Protein AF-A0A132GS07-F1 (afdb_monomer_lite)

Secondary structure (DSSP, 8-state):
-TTTHHHHTT--S---------SSSS----EEEE-S-HHHHHHHHHHHHHTT-EEEEEEE-S-EETTSTTTSSS--TTBPEEEEEEBSS-B-SS-S-EEEE--GGGTS--SS-EEEETTEEEE-SEEEEETTEEEEES-BSSGGGPPP--B-TT-EEEEEPB-TTSEE-B-HHHHHHHHHHHHHHHHTS--SEEEEESGGGGGGGTTTHHHHHHHHHHHHHH-TTSEEEES---TTTTTT-SEE-------GGGHHHHHHHHHHHHHHHHHTTPPPEEEEEE-----SSSPPPPHHHHHHHHHHHHHTT-EEEEE--TTTTTT-TTHHHHHHHHHHHHHHHTTT-S-HHHHHHHH-SS-EEEEEEPTTS-EEEEEEEEPPPEE--SS--EEEEEESS-B-------SSS----SS---EEE-TT--EEEE----S---B-SEEEEEE------S-GGG----EE--EEE---EEE----

Radius of gyration: 28.62 Å; chains: 1; bounding box: 63×65×77 Å

pLDDT: mean 77.34, std 20.74, range [22.11, 98.12]

Structure (mmCIF, N/CA/C/O backbone):
data_AF-A0A132GS07-F1
#
_entry.id   AF-A0A132GS07-F1
#
loop_
_atom_site.group_PDB
_atom_site.id
_atom_site.type_symbol
_atom_site.label_atom_id
_atom_site.label_alt_id
_atom_site.label_comp_id
_atom_site.label_asym_id
_atom_site.label_entity_id
_atom_site.label_seq_id
_atom_site.pdbx_PDB_ins_code
_atom_site.Cartn_x
_atom_site.Cartn_y
_atom_site.Cartn_z
_atom_site.occupancy
_atom_site.B_iso_or_equiv
_atom_site.auth_seq_id
_atom_site.auth_comp_id
_atom_site.auth_asym_id
_atom_site.auth_atom_id
_atom_site.pdbx_PDB_model_num
ATOM 1 N N . MET A 1 1 ? -21.215 11.259 -33.949 1.00 30.45 1 MET A N 1
ATOM 2 C CA . MET A 1 1 ? -20.019 11.377 -33.073 1.00 30.45 1 MET A CA 1
ATOM 3 C C . MET A 1 1 ? -20.271 11.079 -31.582 1.00 30.45 1 MET A C 1
ATOM 5 O O . MET A 1 1 ? -19.458 10.373 -31.005 1.00 30.45 1 MET A O 1
ATOM 9 N N . LYS A 1 2 ? -21.365 11.511 -30.923 1.00 25.19 2 LYS A N 1
ATOM 10 C CA . LYS A 1 2 ? -21.543 11.315 -29.454 1.00 25.19 2 LYS A CA 1
ATOM 11 C C . LYS A 1 2 ? -21.793 9.873 -28.935 1.00 25.19 2 LYS A C 1
ATOM 13 O O . LYS A 1 2 ? -21.912 9.703 -27.729 1.00 25.19 2 LYS A O 1
ATOM 18 N N . LYS A 1 3 ? -21.845 8.836 -29.786 1.00 23.61 3 LYS A N 1
ATOM 19 C CA . LYS A 1 3 ? -21.982 7.419 -29.360 1.00 23.61 3 LYS A CA 1
ATOM 20 C C . LYS A 1 3 ? -20.695 6.581 -29.470 1.00 23.61 3 LYS A C 1
ATOM 22 O O . LYS A 1 3 ? -20.693 5.445 -29.018 1.00 23.61 3 LYS A O 1
ATOM 27 N N . THR A 1 4 ? -19.603 7.128 -30.011 1.00 26.69 4 THR A N 1
ATOM 28 C CA . THR A 1 4 ? -18.346 6.377 -30.227 1.00 26.69 4 THR A CA 1
ATOM 29 C C . THR A 1 4 ? -17.333 6.534 -29.081 1.00 26.69 4 THR A C 1
ATOM 31 O O . THR A 1 4 ? -16.498 5.660 -28.877 1.00 26.69 4 THR A O 1
ATOM 34 N N . LEU A 1 5 ? -17.421 7.614 -28.290 1.00 25.97 5 LEU A N 1
ATOM 35 C CA . LEU A 1 5 ? -16.472 7.904 -27.198 1.00 25.97 5 LEU A CA 1
ATOM 36 C C . LEU A 1 5 ? -16.574 6.937 -26.003 1.00 25.97 5 LEU A C 1
ATOM 38 O O . LEU A 1 5 ? -15.577 6.695 -25.328 1.00 25.97 5 LEU A O 1
ATOM 42 N N . ALA A 1 6 ? -17.753 6.362 -25.747 1.00 26.08 6 ALA A N 1
ATOM 43 C CA . ALA A 1 6 ? -17.951 5.426 -24.636 1.00 26.08 6 ALA A CA 1
ATOM 44 C C . ALA A 1 6 ? -17.159 4.115 -24.811 1.00 26.08 6 ALA A C 1
ATOM 46 O O . ALA A 1 6 ? -16.785 3.482 -23.827 1.00 26.08 6 ALA A O 1
ATOM 47 N N . THR A 1 7 ? -16.876 3.719 -26.055 1.00 26.33 7 THR A N 1
ATOM 48 C CA . THR A 1 7 ? -16.225 2.443 -26.387 1.00 26.33 7 THR A CA 1
ATOM 49 C C . THR A 1 7 ? -14.708 2.472 -26.171 1.00 26.33 7 THR A C 1
ATOM 51 O O . THR A 1 7 ? -14.115 1.429 -25.909 1.00 26.33 7 THR A O 1
ATOM 54 N N . LEU A 1 8 ? -14.075 3.649 -26.258 1.00 26.58 8 LEU A N 1
ATOM 55 C CA . LEU A 1 8 ? -12.613 3.799 -26.194 1.00 26.58 8 LEU A CA 1
ATOM 56 C C . LEU A 1 8 ? -12.072 4.015 -24.767 1.00 26.58 8 LEU A C 1
ATOM 58 O O . LEU A 1 8 ? -10.929 3.679 -24.478 1.00 26.58 8 LEU A O 1
ATOM 62 N N . CYS A 1 9 ? -12.887 4.558 -23.858 1.00 26.25 9 CYS A N 1
ATOM 63 C CA . CYS A 1 9 ? -12.433 5.150 -22.586 1.00 26.25 9 CYS A CA 1
ATOM 64 C C . CYS A 1 9 ? -12.009 4.142 -21.483 1.00 26.25 9 CYS A C 1
ATOM 66 O O . CYS A 1 9 ? -11.710 4.546 -20.356 1.00 26.25 9 CYS A O 1
ATOM 68 N N . LEU A 1 10 ? -12.018 2.839 -21.795 1.00 30.80 10 LEU A N 1
ATOM 69 C CA . LEU A 1 10 ? -11.789 1.707 -20.878 1.00 30.80 10 LEU A CA 1
ATOM 70 C C . LEU A 1 10 ? -10.995 0.548 -21.529 1.00 30.80 10 LEU A C 1
ATOM 72 O O . LEU A 1 10 ? -11.008 -0.574 -21.031 1.00 30.80 10 LEU A O 1
ATOM 76 N N . LEU A 1 11 ? -10.306 0.805 -22.649 1.00 25.45 11 LEU A N 1
ATOM 77 C CA . LEU A 1 11 ? -9.580 -0.207 -23.439 1.00 25.45 11 LEU A CA 1
ATOM 78 C C . LEU A 1 11 ? -8.067 -0.292 -23.128 1.00 25.45 11 LEU A C 1
ATOM 80 O O . LEU A 1 11 ? -7.336 -0.980 -23.830 1.00 25.45 11 LEU A O 1
ATOM 84 N N . LEU A 1 12 ? -7.595 0.404 -22.086 1.00 27.88 12 LEU A N 1
ATOM 85 C CA . LEU A 1 12 ? -6.169 0.657 -21.804 1.00 27.88 12 LEU A CA 1
ATOM 86 C C . LEU A 1 12 ? -5.601 -0.087 -20.578 1.00 27.88 12 LEU A C 1
ATOM 88 O O . LEU A 1 12 ? -4.631 0.356 -19.973 1.00 27.88 12 LEU A O 1
ATOM 92 N N . CYS A 1 13 ? -6.183 -1.225 -20.192 1.00 29.70 13 CYS A N 1
ATOM 93 C CA . CYS A 1 13 ? -5.675 -2.042 -19.081 1.00 29.70 13 CYS A CA 1
ATOM 94 C C . CYS A 1 13 ? -5.710 -3.543 -19.402 1.00 29.70 13 CYS A C 1
ATOM 96 O O . CYS A 1 13 ? -6.434 -4.285 -18.744 1.00 29.70 13 CYS A O 1
ATOM 98 N N . ALA A 1 14 ? -4.951 -3.991 -20.411 1.00 27.30 14 ALA A N 1
ATOM 99 C CA . ALA A 1 14 ? -4.592 -5.404 -20.559 1.00 27.30 14 ALA A CA 1
ATOM 100 C C . ALA A 1 14 ? -3.476 -5.673 -21.570 1.00 27.30 14 ALA A C 1
ATOM 102 O O . ALA A 1 14 ? -3.394 -5.014 -22.607 1.00 27.30 14 ALA A O 1
ATOM 103 N N . VAL A 1 15 ? -2.707 -6.734 -21.309 1.00 25.31 15 VAL A N 1
ATOM 104 C CA . VAL A 1 15 ? -1.856 -7.423 -22.283 1.00 25.31 15 VAL A CA 1
ATOM 105 C C . VAL A 1 15 ? -1.940 -8.931 -22.028 1.00 25.31 15 VAL A C 1
ATOM 107 O O . VAL A 1 15 ? -1.856 -9.372 -20.888 1.00 25.31 15 VAL A O 1
ATOM 110 N N . PHE A 1 16 ? -2.115 -9.705 -23.099 1.00 26.50 16 PHE A N 1
ATOM 111 C CA . PHE A 1 16 ? -2.229 -11.166 -23.078 1.00 26.50 16 PHE A CA 1
ATOM 112 C C . PHE A 1 16 ? -0.868 -11.874 -23.165 1.00 26.50 16 PHE A C 1
ATOM 114 O O . PHE A 1 16 ? 0.023 -11.401 -23.873 1.00 26.50 16 PHE A O 1
ATOM 121 N N . CYS A 1 17 ? -0.815 -13.105 -22.645 1.00 22.72 17 CYS A N 1
ATOM 122 C CA . CYS A 1 17 ? -0.236 -14.262 -23.345 1.00 22.72 17 CYS A CA 1
ATOM 123 C C . CYS A 1 17 ? -1.022 -15.549 -23.007 1.00 22.72 17 CYS A C 1
ATOM 125 O O . CYS A 1 17 ? -1.838 -15.561 -22.086 1.00 22.72 17 CYS A O 1
ATOM 127 N N . LEU A 1 18 ? -0.813 -16.607 -23.797 1.00 22.22 18 LEU A N 1
ATOM 128 C CA . LEU A 1 18 ? -1.484 -17.913 -23.727 1.00 22.22 18 LEU A CA 1
ATOM 129 C C . LEU A 1 18 ? -0.434 -19.028 -23.618 1.00 22.22 18 LEU A C 1
ATOM 131 O O . LEU A 1 18 ? 0.507 -18.977 -24.400 1.00 22.22 18 LEU A O 1
ATOM 135 N N . ALA A 1 19 ? -0.697 -20.046 -22.779 1.00 23.00 19 ALA A N 1
ATOM 136 C CA . ALA A 1 19 ? -0.054 -21.382 -22.749 1.00 23.00 19 ALA A CA 1
ATOM 137 C C . ALA A 1 19 ? 1.492 -21.418 -22.537 1.00 23.00 19 ALA A C 1
ATOM 139 O O . ALA A 1 19 ? 2.172 -20.433 -22.776 1.00 23.00 19 ALA A O 1
ATOM 140 N N . GLN A 1 20 ? 2.125 -22.493 -22.046 1.00 24.00 20 GLN A N 1
ATOM 141 C CA . GLN A 1 20 ? 1.660 -23.771 -21.465 1.00 24.00 20 GLN A CA 1
ATOM 142 C C . GLN A 1 20 ? 2.644 -24.194 -20.334 1.00 24.00 20 GLN A C 1
ATOM 144 O O . GLN A 1 20 ? 3.695 -23.577 -20.192 1.00 24.00 20 GLN A O 1
ATOM 149 N N . GLU A 1 21 ? 2.321 -25.184 -19.486 1.00 22.11 21 GLU A N 1
ATOM 150 C CA . GLU A 1 21 ? 3.203 -25.593 -18.360 1.00 22.11 21 GLU A CA 1
ATOM 151 C C . GLU A 1 21 ? 4.453 -26.384 -18.829 1.00 22.11 21 GLU A C 1
ATOM 153 O O . GLU A 1 21 ? 4.396 -27.036 -19.875 1.00 22.11 21 GLU A O 1
ATOM 158 N N . PRO A 1 22 ? 5.566 -26.366 -18.058 1.00 27.73 22 PRO A N 1
ATOM 159 C CA . PRO A 1 22 ? 5.690 -27.317 -16.940 1.00 27.73 22 PRO A CA 1
ATOM 160 C C . PRO A 1 22 ? 6.218 -26.742 -15.600 1.00 27.73 22 PRO A C 1
ATOM 162 O O . PRO A 1 22 ? 7.300 -26.172 -15.525 1.00 27.73 22 PRO A O 1
ATOM 165 N N . LEU A 1 23 ? 5.482 -27.027 -14.515 1.00 30.73 23 LEU A N 1
ATOM 166 C CA . LEU A 1 23 ? 5.971 -27.274 -13.138 1.00 30.73 23 LEU A CA 1
ATOM 167 C C . LEU A 1 23 ? 6.973 -26.288 -12.470 1.00 30.73 23 LEU A C 1
ATOM 169 O O . LEU A 1 23 ? 8.017 -26.702 -11.972 1.00 30.73 23 LEU A O 1
ATOM 173 N N . VAL A 1 24 ? 6.576 -25.024 -12.284 1.00 29.36 24 VAL A N 1
ATOM 174 C CA . VAL A 1 24 ? 7.028 -24.173 -11.145 1.00 29.36 24 VAL A CA 1
ATOM 175 C C . VAL A 1 24 ? 5.811 -23.379 -10.577 1.00 29.36 24 VAL A C 1
ATOM 177 O O . VAL A 1 24 ? 4.697 -23.701 -11.008 1.00 29.36 24 VAL A O 1
ATOM 180 N N . PRO A 1 25 ? 5.877 -22.482 -9.553 1.00 35.91 25 PRO A N 1
ATOM 181 C CA . PRO A 1 25 ? 4.744 -22.278 -8.636 1.00 35.91 25 PRO A CA 1
ATOM 182 C C . PRO A 1 25 ? 3.477 -21.744 -9.315 1.00 35.91 25 PRO A C 1
ATOM 184 O O . PRO A 1 25 ? 3.516 -20.869 -10.182 1.00 35.91 25 PRO A O 1
ATOM 187 N N . ARG A 1 26 ? 2.317 -22.264 -8.900 1.00 34.62 26 ARG A N 1
ATOM 188 C CA . ARG A 1 26 ? 1.051 -22.023 -9.600 1.00 34.62 26 ARG A CA 1
ATOM 189 C C . ARG A 1 26 ? 0.609 -20.554 -9.532 1.00 34.62 26 ARG A C 1
ATOM 191 O O . ARG A 1 26 ? 0.148 -20.077 -8.500 1.00 34.62 26 ARG A O 1
ATOM 198 N N . SER A 1 27 ? 0.583 -19.929 -10.713 1.00 42.97 27 SER A N 1
ATOM 199 C CA . SER A 1 27 ? -0.076 -18.659 -11.081 1.00 42.97 27 SER A CA 1
ATOM 200 C C . SER A 1 27 ? 0.735 -17.348 -11.043 1.00 42.97 27 SER A C 1
ATOM 202 O O . SER A 1 27 ? 0.339 -16.364 -10.417 1.00 42.97 27 SER A O 1
ATOM 204 N N . ASN A 1 28 ? 1.715 -17.244 -11.952 1.00 49.59 28 ASN A N 1
ATOM 205 C CA . ASN A 1 28 ? 2.089 -15.975 -12.611 1.00 49.59 28 ASN A CA 1
ATOM 206 C C . ASN A 1 28 ? 0.947 -15.438 -13.513 1.00 49.59 28 ASN A C 1
ATOM 208 O O . ASN A 1 28 ? 1.115 -15.179 -14.702 1.00 49.59 28 ASN A O 1
ATOM 212 N N . LYS A 1 29 ? -0.260 -15.315 -12.951 1.00 56.59 29 LYS A N 1
ATOM 213 C CA . LYS A 1 29 ? -1.429 -14.718 -13.599 1.00 56.59 29 LYS A CA 1
ATOM 214 C C . LYS A 1 29 ? -1.464 -13.219 -13.322 1.00 56.59 29 LYS A C 1
ATOM 216 O O . LYS A 1 29 ? -1.300 -12.789 -12.181 1.00 56.59 29 LYS A O 1
ATOM 221 N N . SER A 1 30 ? -1.758 -12.437 -14.352 1.00 63.12 30 SER A N 1
ATOM 222 C CA . SER A 1 30 ? -2.022 -11.005 -14.226 1.00 63.12 30 SER A CA 1
ATOM 223 C C . SER A 1 30 ? -3.445 -10.762 -13.704 1.00 63.12 30 SER A C 1
ATOM 225 O O . SER A 1 30 ? -4.414 -11.307 -14.238 1.00 63.12 30 SER A O 1
ATOM 227 N N . TYR A 1 31 ? -3.569 -9.917 -12.678 1.00 64.25 31 TYR A N 1
ATOM 228 C CA . TYR A 1 31 ? -4.843 -9.544 -12.056 1.00 64.25 31 TYR A CA 1
ATOM 229 C C . TYR A 1 31 ? -5.065 -8.034 -12.161 1.00 64.25 31 TYR A C 1
ATOM 231 O O . TYR A 1 31 ? -4.138 -7.265 -11.915 1.00 64.25 31 TYR A O 1
ATOM 239 N N . LEU A 1 32 ? -6.296 -7.600 -12.446 1.00 63.5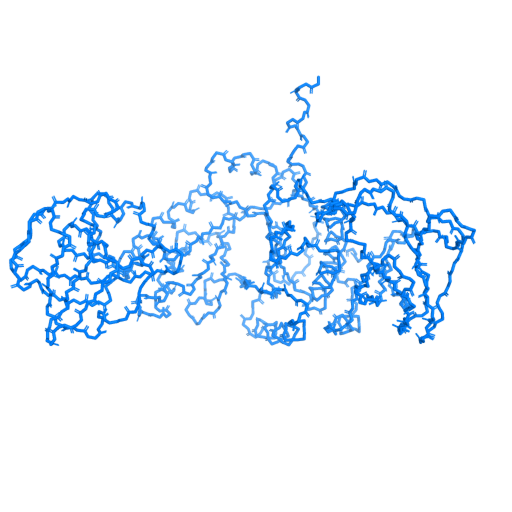0 32 LEU A N 1
ATOM 240 C CA . LEU A 1 32 ? -6.724 -6.225 -12.146 1.00 63.50 32 LEU A CA 1
ATOM 241 C C . LEU A 1 32 ? -7.475 -6.211 -10.815 1.00 63.50 32 LEU A C 1
ATOM 243 O O . LEU A 1 32 ? -8.280 -7.104 -10.544 1.00 63.50 32 LEU A O 1
ATOM 247 N N . ILE A 1 33 ? -7.239 -5.186 -10.005 1.00 64.31 33 ILE A N 1
ATOM 248 C CA . ILE A 1 33 ? -7.918 -4.994 -8.722 1.00 64.31 33 ILE A CA 1
ATOM 249 C C . ILE A 1 33 ? -9.222 -4.226 -8.963 1.00 64.31 33 ILE A C 1
ATOM 251 O O . ILE A 1 33 ? -9.241 -3.230 -9.685 1.00 64.31 33 ILE A O 1
ATOM 255 N N . ALA A 1 34 ? -10.321 -4.694 -8.370 1.00 58.84 34 ALA A N 1
ATOM 256 C CA . ALA A 1 34 ? -11.592 -3.980 -8.350 1.00 58.84 34 ALA A CA 1
ATOM 257 C C . ALA A 1 34 ? -11.882 -3.432 -6.946 1.00 58.84 34 ALA A C 1
ATOM 259 O O . ALA A 1 34 ? -12.028 -4.204 -5.995 1.00 58.84 34 ALA A O 1
ATOM 260 N N . ASP A 1 35 ? -12.037 -2.111 -6.838 1.00 51.03 35 ASP A N 1
ATOM 261 C CA . ASP A 1 35 ? -12.617 -1.478 -5.653 1.00 51.03 35 ASP A CA 1
ATOM 262 C C . ASP A 1 35 ? -14.121 -1.769 -5.558 1.00 51.03 35 ASP A C 1
ATOM 264 O O . ASP A 1 35 ? -14.817 -1.984 -6.553 1.00 51.03 35 ASP A O 1
ATOM 268 N N . GLY A 1 36 ? -14.636 -1.796 -4.328 1.00 45.12 36 GLY A N 1
ATOM 269 C CA . GLY A 1 36 ? -15.864 -2.509 -3.962 1.00 45.12 36 GLY A CA 1
ATOM 270 C C . GLY A 1 36 ? -17.216 -2.001 -4.491 1.00 45.12 36 GLY A C 1
ATOM 271 O O . GLY A 1 36 ? -18.229 -2.424 -3.934 1.00 45.12 36 GLY A O 1
ATOM 272 N N . ASN A 1 37 ? -17.288 -1.131 -5.507 1.00 51.41 37 ASN A N 1
ATOM 273 C CA . ASN A 1 37 ? -18.558 -0.653 -6.078 1.00 51.41 37 ASN A CA 1
ATOM 274 C C . ASN A 1 37 ? -19.256 -1.759 -6.903 1.00 51.41 37 ASN A C 1
ATOM 276 O O . ASN A 1 37 ? -18.798 -2.066 -8.008 1.00 51.41 37 ASN A O 1
ATOM 280 N N . PRO A 1 38 ? -20.408 -2.316 -6.467 1.00 44.94 38 PRO A N 1
ATOM 281 C CA . PRO A 1 38 ? -21.024 -3.467 -7.131 1.00 44.94 38 PRO A CA 1
ATOM 282 C C . PRO A 1 38 ? -21.387 -3.236 -8.604 1.00 44.94 38 PRO A C 1
ATOM 284 O O . PRO A 1 38 ? -21.368 -4.188 -9.386 1.00 44.94 38 PRO A O 1
ATOM 287 N N . LYS A 1 39 ? -21.701 -1.993 -8.999 1.00 46.12 39 LYS A N 1
ATOM 288 C CA . LYS A 1 39 ? -22.155 -1.664 -10.363 1.00 46.12 39 LYS A CA 1
ATOM 289 C C . LYS A 1 39 ? -21.050 -1.801 -11.413 1.00 46.12 39 LYS A C 1
ATOM 291 O O . LYS A 1 39 ? -21.336 -2.239 -12.525 1.00 46.12 39 LYS A O 1
ATOM 296 N N . ASP A 1 40 ? -19.802 -1.517 -11.050 1.00 56.50 40 ASP A N 1
ATOM 297 C CA . ASP A 1 40 ? -18.670 -1.598 -11.981 1.00 56.50 40 ASP A CA 1
ATOM 298 C C . ASP A 1 40 ? -18.199 -3.053 -12.176 1.00 56.50 40 ASP A C 1
ATOM 300 O O . ASP A 1 40 ? -17.741 -3.432 -13.258 1.00 56.50 40 ASP A O 1
ATOM 304 N N . THR A 1 41 ? -18.392 -3.909 -11.161 1.00 61.31 41 THR A N 1
ATOM 305 C CA . THR A 1 41 ? -17.897 -5.302 -11.134 1.00 61.31 41 THR A CA 1
ATOM 306 C C . THR A 1 41 ? -18.331 -6.155 -12.330 1.00 61.31 41 THR A C 1
ATOM 308 O O . THR A 1 41 ? -17.550 -6.971 -12.826 1.00 61.31 41 THR A O 1
ATOM 311 N N . ALA A 1 42 ? -19.566 -5.981 -12.813 1.00 66.06 42 ALA A N 1
ATOM 312 C CA . ALA A 1 42 ? -20.125 -6.783 -13.898 1.00 66.06 42 ALA A CA 1
ATOM 313 C C . ALA A 1 42 ? -19.511 -6.415 -15.257 1.00 66.06 42 ALA A C 1
ATOM 315 O O . ALA A 1 42 ? -19.107 -7.303 -16.010 1.00 66.06 42 ALA A O 1
ATOM 316 N N . TYR A 1 43 ? -19.384 -5.114 -15.541 1.00 69.12 43 TYR A N 1
ATOM 317 C CA . TYR A 1 43 ? -18.730 -4.612 -16.750 1.00 69.12 43 TYR A CA 1
ATOM 318 C C . TYR A 1 43 ? -17.242 -4.985 -16.763 1.00 69.12 43 TYR A C 1
ATOM 320 O O . TYR A 1 43 ? -16.752 -5.553 -17.743 1.00 69.12 43 TYR A O 1
ATOM 328 N N . LEU A 1 44 ? -16.543 -4.736 -15.648 1.00 68.12 44 LEU A N 1
ATOM 329 C CA . LEU A 1 44 ? -15.120 -5.045 -15.511 1.00 68.12 44 LEU A CA 1
ATOM 330 C C . LEU A 1 44 ? -14.845 -6.542 -15.702 1.00 68.12 44 LEU A C 1
ATOM 332 O O . LEU A 1 44 ? -13.906 -6.882 -16.414 1.00 68.12 44 LEU A O 1
ATOM 336 N N . ARG A 1 45 ? -15.686 -7.448 -15.174 1.00 69.50 45 ARG A N 1
ATOM 337 C CA . ARG A 1 45 ? -15.523 -8.903 -15.384 1.00 69.50 45 ARG A CA 1
ATOM 338 C C . ARG A 1 45 ? -15.660 -9.317 -16.849 1.00 69.50 45 ARG A C 1
ATOM 340 O O . ARG A 1 45 ? -14.962 -10.231 -17.281 1.00 69.50 45 ARG A O 1
ATOM 347 N N . VAL A 1 46 ? -16.557 -8.694 -17.617 1.00 73.44 46 VAL A N 1
ATOM 348 C CA . VAL A 1 46 ? -16.662 -8.981 -19.059 1.00 73.44 46 VAL A CA 1
ATOM 349 C C . VAL A 1 46 ? -15.405 -8.492 -19.777 1.00 73.44 46 VAL A C 1
ATOM 351 O O . VAL A 1 46 ? -14.858 -9.225 -20.599 1.00 73.44 46 VAL A O 1
ATOM 354 N N . LYS A 1 47 ? -14.905 -7.298 -19.435 1.00 73.44 47 LYS A N 1
ATOM 355 C CA . LYS A 1 47 ? -13.702 -6.731 -20.058 1.00 73.44 47 LYS A CA 1
ATOM 356 C C . LYS A 1 47 ? -12.406 -7.444 -19.694 1.00 73.44 47 LYS A C 1
ATOM 358 O O . LYS A 1 47 ? -11.629 -7.712 -20.602 1.00 73.44 47 LYS A O 1
ATOM 363 N N . SER A 1 48 ? -12.205 -7.835 -18.438 1.00 71.31 48 SER A N 1
ATOM 364 C CA . SER A 1 48 ? -11.016 -8.594 -18.034 1.00 71.31 48 SER A CA 1
ATOM 365 C C . SER A 1 48 ? -10.957 -9.940 -18.763 1.00 71.31 48 SER A C 1
ATOM 367 O O . SER A 1 48 ? -9.948 -10.262 -19.380 1.00 71.31 48 SER A O 1
ATOM 369 N N . ARG A 1 49 ? -12.080 -10.675 -18.813 1.00 75.44 49 ARG A N 1
ATOM 370 C CA . ARG A 1 49 ? -12.187 -11.966 -19.511 1.00 75.44 49 ARG A CA 1
ATOM 371 C C . ARG A 1 49 ? -11.981 -11.841 -21.017 1.00 75.44 49 ARG A C 1
ATOM 373 O O . ARG A 1 49 ? -11.294 -12.675 -21.594 1.00 75.44 49 ARG A O 1
ATOM 380 N N . GLN A 1 50 ? -12.528 -10.794 -21.643 1.00 76.44 50 GLN A N 1
ATOM 381 C CA . GLN A 1 50 ? -12.253 -10.470 -23.050 1.00 76.44 50 GLN A CA 1
ATOM 382 C C . GLN A 1 50 ? -10.772 -10.164 -23.316 1.00 76.44 50 GLN A C 1
ATOM 384 O O . GLN A 1 50 ? -10.357 -10.232 -24.467 1.00 76.44 50 GLN A O 1
ATOM 389 N N . ALA A 1 51 ? -9.997 -9.833 -22.281 1.00 68.00 51 ALA A N 1
ATOM 390 C CA . ALA A 1 51 ? -8.604 -9.421 -22.373 1.00 68.00 51 ALA A CA 1
ATOM 391 C C . ALA A 1 51 ? -7.606 -10.404 -21.718 1.00 68.00 51 ALA A C 1
ATOM 393 O O . ALA A 1 51 ? -6.448 -10.053 -21.507 1.00 68.00 51 ALA A O 1
ATOM 394 N N . GLY A 1 52 ? -8.051 -11.621 -21.374 1.00 72.44 52 GLY A N 1
ATOM 395 C CA . GLY A 1 52 ? -7.211 -12.663 -20.767 1.00 72.44 52 GLY A CA 1
ATOM 396 C C . GLY A 1 52 ? -6.864 -12.463 -19.284 1.00 72.44 52 GLY A C 1
ATOM 397 O O . GLY A 1 52 ? -6.020 -13.188 -18.767 1.00 72.44 52 GLY A O 1
ATOM 398 N N . LEU A 1 53 ? -7.499 -11.509 -18.596 1.00 73.31 53 LEU A N 1
ATOM 399 C CA . LEU A 1 53 ? -7.179 -11.129 -17.217 1.00 73.31 53 LEU A CA 1
ATOM 400 C C . LEU A 1 53 ? -8.199 -11.641 -16.194 1.00 73.31 53 LEU A C 1
ATOM 402 O O . LEU A 1 53 ? -9.418 -11.485 -16.357 1.00 73.31 53 LEU A O 1
ATOM 406 N N . ASP A 1 54 ? -7.684 -12.160 -15.082 1.00 80.06 54 ASP A N 1
ATOM 407 C CA . ASP A 1 54 ? -8.471 -12.408 -13.877 1.00 80.06 54 ASP A CA 1
ATOM 408 C C . ASP A 1 54 ? -8.651 -11.110 -13.062 1.00 80.06 54 ASP A C 1
ATOM 410 O O . ASP A 1 54 ? -7.953 -10.111 -13.258 1.00 80.06 54 ASP A O 1
ATOM 414 N N . LEU A 1 55 ? -9.632 -11.100 -12.154 1.00 79.56 55 LEU A N 1
ATOM 415 C CA . LEU A 1 55 ? -9.923 -9.952 -11.289 1.00 79.56 55 LEU A CA 1
ATOM 416 C C . LEU A 1 55 ? -9.721 -10.305 -9.816 1.00 79.56 55 LEU A C 1
ATOM 418 O O . LEU A 1 55 ? -10.305 -11.274 -9.326 1.00 79.56 55 LEU A O 1
ATOM 422 N N . GLY A 1 56 ? -8.942 -9.486 -9.118 1.00 82.38 56 GLY A N 1
ATOM 423 C CA . GLY A 1 56 ? -8.819 -9.509 -7.665 1.00 82.38 56 GLY A CA 1
ATOM 424 C C . GLY A 1 56 ? -9.787 -8.536 -6.990 1.00 82.38 56 GLY A C 1
ATOM 425 O O . GLY A 1 56 ? -10.215 -7.546 -7.587 1.00 82.38 56 GLY A O 1
ATOM 426 N N . LEU A 1 57 ? -10.105 -8.804 -5.726 1.00 83.38 57 LEU A N 1
ATOM 427 C CA . LEU A 1 57 ? -10.821 -7.884 -4.843 1.00 83.38 57 LEU A CA 1
ATOM 428 C C . LEU A 1 57 ? -9.870 -7.368 -3.762 1.00 83.38 57 LEU A C 1
ATOM 430 O O . LEU A 1 57 ? -9.282 -8.167 -3.033 1.00 83.38 57 LEU A O 1
ATOM 434 N N . SER A 1 58 ? -9.757 -6.045 -3.646 1.00 83.62 58 SER A N 1
ATOM 435 C CA . SER A 1 58 ? -9.117 -5.408 -2.493 1.00 83.62 58 SER A CA 1
ATOM 436 C C . SER A 1 58 ? -10.062 -5.443 -1.291 1.00 83.62 58 SER A C 1
ATOM 438 O O . SER A 1 58 ? -11.249 -5.114 -1.403 1.00 83.62 58 SER A O 1
ATOM 440 N N . VAL A 1 59 ? -9.530 -5.840 -0.140 1.00 80.19 59 VAL A N 1
ATOM 441 C CA . VAL A 1 59 ? -10.185 -5.787 1.164 1.00 80.19 59 VAL A CA 1
ATOM 442 C C . VAL A 1 59 ? -9.291 -4.948 2.076 1.00 80.19 59 VAL A C 1
ATOM 444 O O . VAL A 1 59 ? -8.153 -5.318 2.366 1.00 80.19 59 VAL A O 1
ATOM 447 N N . LEU A 1 60 ? -9.804 -3.790 2.496 1.00 71.31 60 LEU A N 1
ATOM 448 C CA . LEU A 1 60 ? -9.148 -2.949 3.494 1.00 71.31 60 LEU A CA 1
ATOM 449 C C . LEU A 1 60 ? -9.328 -3.583 4.881 1.00 71.31 60 LEU A C 1
ATOM 451 O O . LEU A 1 60 ? -10.416 -4.071 5.188 1.00 71.31 60 LEU A O 1
ATOM 455 N N . ALA A 1 61 ? -8.274 -3.560 5.691 1.00 67.19 61 ALA A N 1
ATOM 456 C CA . ALA A 1 61 ? -8.220 -4.218 6.990 1.00 67.19 61 ALA A CA 1
ATOM 457 C C . ALA A 1 61 ? -8.983 -3.491 8.131 1.00 67.19 61 ALA A C 1
ATOM 459 O O . ALA A 1 61 ? -9.958 -2.772 7.903 1.00 67.19 61 ALA A O 1
ATOM 460 N N . ASN A 1 62 ? -8.578 -3.743 9.380 1.00 83.75 62 ASN A N 1
ATOM 461 C CA . ASN A 1 62 ? -9.404 -3.815 10.593 1.00 83.75 62 ASN A CA 1
ATOM 462 C C . ASN A 1 62 ? -9.913 -2.466 11.153 1.00 83.75 62 ASN A C 1
ATOM 464 O O . ASN A 1 62 ? -9.601 -2.068 12.276 1.00 83.75 62 ASN A O 1
ATOM 468 N N . ARG A 1 63 ? -10.676 -1.716 10.355 1.00 87.19 63 ARG A N 1
ATOM 469 C CA . ARG A 1 63 ? -10.979 -0.298 10.597 1.00 87.19 63 ARG A CA 1
ATOM 470 C C . ARG A 1 63 ? -12.481 -0.031 10.626 1.00 87.19 63 ARG A C 1
ATOM 472 O O . ARG A 1 63 ? -13.200 -0.301 9.664 1.00 87.19 63 ARG A O 1
ATOM 479 N N . VAL A 1 64 ? -12.961 0.585 11.704 1.00 92.44 64 VAL A N 1
ATOM 480 C CA . VAL A 1 64 ? -14.356 1.014 11.845 1.00 92.44 64 VAL A CA 1
ATOM 481 C C . VAL A 1 64 ? -14.473 2.490 11.461 1.00 92.44 64 VAL A C 1
ATOM 483 O O . VAL A 1 64 ? -14.092 3.383 12.219 1.00 92.44 64 VAL A O 1
ATOM 486 N N . SER A 1 65 ? -15.007 2.768 10.269 1.00 91.75 65 SER A N 1
ATOM 487 C CA . SER A 1 65 ? -15.322 4.146 9.861 1.00 91.75 65 SER A CA 1
ATOM 488 C C . SER A 1 65 ? -16.287 4.801 10.851 1.00 91.75 65 SER A C 1
ATOM 490 O O . SER A 1 65 ? -17.245 4.167 11.294 1.00 91.75 65 SER A O 1
ATOM 492 N N . THR A 1 66 ? -16.097 6.089 11.137 1.00 92.94 66 THR A N 1
ATOM 493 C CA . THR A 1 66 ? -17.010 6.885 11.974 1.00 92.94 66 THR A CA 1
ATOM 494 C C . THR A 1 66 ? -18.427 6.981 11.397 1.00 92.94 66 THR A C 1
ATOM 496 O O . THR A 1 66 ? -19.370 7.214 12.140 1.00 92.94 66 THR A O 1
ATOM 499 N N . THR A 1 67 ? -18.615 6.721 10.098 1.00 92.75 67 THR A N 1
ATOM 500 C CA . THR A 1 67 ? -19.935 6.623 9.442 1.00 92.75 67 THR A CA 1
ATOM 501 C C . THR A 1 67 ? -20.524 5.203 9.424 1.00 92.75 67 THR A C 1
ATOM 503 O O . THR A 1 67 ? -21.505 4.945 8.728 1.00 92.75 67 THR A O 1
ATOM 506 N N . SER A 1 68 ? -19.924 4.250 10.144 1.00 91.62 68 SER A N 1
ATOM 507 C CA . SER A 1 68 ? -20.338 2.843 10.139 1.00 91.62 68 SER A CA 1
ATOM 508 C C . SER A 1 68 ? -21.536 2.559 11.051 1.00 91.62 68 SER A C 1
ATOM 510 O O . SER A 1 68 ? -21.687 3.148 12.121 1.00 91.62 68 SER A O 1
ATOM 512 N N . LYS A 1 69 ? -22.318 1.531 10.692 1.00 93.81 69 LYS A N 1
ATOM 513 C CA . LYS A 1 69 ? -23.399 0.948 11.516 1.00 93.81 69 LYS A CA 1
ATOM 514 C C . LYS A 1 69 ? -22.949 0.448 12.902 1.00 93.81 69 LYS A C 1
ATOM 516 O O . LYS A 1 69 ? -23.788 0.135 13.734 1.00 93.81 69 LYS A O 1
ATOM 521 N N . TYR A 1 70 ? -21.638 0.295 13.114 1.00 95.44 70 TYR A N 1
ATOM 522 C CA . TYR A 1 70 ? -21.030 -0.094 14.393 1.00 95.44 70 TYR A CA 1
ATOM 523 C C . TYR A 1 70 ? -20.696 1.117 15.290 1.00 95.44 70 TYR A C 1
ATOM 525 O O . TYR A 1 70 ? -20.190 0.937 16.395 1.00 95.44 70 TYR A O 1
ATOM 533 N N . VAL A 1 71 ? -20.951 2.339 14.809 1.00 96.56 71 VAL A N 1
ATOM 534 C CA . VAL A 1 71 ? -20.679 3.616 15.494 1.00 96.56 71 VAL A CA 1
ATOM 535 C C . VAL A 1 71 ? -21.981 4.369 15.770 1.00 96.56 71 VAL A C 1
ATOM 537 O O . VAL A 1 71 ? -22.157 4.884 16.869 1.00 96.56 71 VAL A O 1
ATOM 540 N N . ALA A 1 72 ? -22.907 4.405 14.807 1.00 94.44 72 ALA A N 1
ATOM 541 C CA . ALA A 1 72 ? -24.185 5.106 14.921 1.00 94.44 72 ALA A CA 1
ATOM 542 C C . ALA A 1 72 ? -25.345 4.290 14.305 1.00 94.44 72 ALA A C 1
ATOM 544 O O . ALA A 1 72 ? -25.120 3.527 13.360 1.00 94.44 72 ALA A O 1
ATOM 545 N N . PRO A 1 73 ? -26.596 4.440 14.798 1.00 94.69 73 PRO A N 1
ATOM 546 C CA . PRO A 1 73 ? -27.037 5.365 15.855 1.00 94.69 73 PRO A CA 1
ATOM 547 C C . PRO A 1 73 ? -26.755 4.883 17.290 1.00 94.69 73 PRO A C 1
ATOM 549 O O . PRO A 1 73 ? -26.858 5.679 18.219 1.00 94.69 73 PRO A O 1
ATOM 552 N N . LYS A 1 74 ? -26.391 3.606 17.468 1.00 96.56 74 LYS A N 1
ATOM 553 C CA . LYS A 1 74 ? -25.900 3.023 18.725 1.00 96.56 74 LYS A CA 1
ATOM 554 C C . LYS A 1 74 ? -24.465 2.524 18.489 1.00 96.56 74 LYS A C 1
ATOM 556 O O . LYS A 1 74 ? -24.274 1.755 17.542 1.00 96.56 74 LYS A O 1
ATOM 561 N N . PRO A 1 75 ? -23.472 2.937 19.291 1.00 97.19 75 PRO A N 1
ATOM 562 C CA . PRO A 1 75 ? -22.106 2.450 19.169 1.00 97.19 75 PRO A CA 1
ATOM 563 C C . PRO A 1 75 ? -22.013 0.995 19.631 1.00 97.19 75 PRO A C 1
ATOM 565 O O . PRO A 1 75 ? -22.710 0.571 20.554 1.00 97.19 75 PRO A O 1
ATOM 568 N N . SER A 1 76 ? -21.131 0.216 19.009 1.00 97.12 76 SER A N 1
ATOM 569 C CA . SER A 1 76 ? -20.846 -1.135 19.485 1.00 97.12 76 SER A CA 1
ATOM 570 C C . SER A 1 76 ? -20.131 -1.081 20.838 1.00 97.12 76 SER A C 1
ATOM 572 O O . SER A 1 76 ? -19.145 -0.358 21.006 1.00 97.12 76 SER A O 1
ATOM 574 N N . THR A 1 77 ? -20.568 -1.909 21.789 1.00 96.50 77 THR A N 1
ATOM 575 C CA . THR A 1 77 ? -19.821 -2.199 23.028 1.00 96.50 77 THR A CA 1
ATOM 576 C C . THR A 1 77 ? -18.388 -2.640 22.725 1.00 96.50 77 THR A C 1
ATOM 578 O O . THR A 1 77 ? -17.478 -2.292 23.469 1.00 96.50 77 THR A O 1
ATOM 581 N N . HIS A 1 78 ? -18.191 -3.278 21.572 1.00 96.62 78 HIS A N 1
ATOM 582 C CA . HIS A 1 78 ? -16.957 -3.894 21.090 1.00 96.62 78 HIS A CA 1
ATOM 583 C C . HIS A 1 78 ? -16.065 -2.981 20.218 1.00 96.62 78 HIS A C 1
ATOM 585 O O . HIS A 1 78 ? -15.179 -3.442 19.499 1.00 96.62 78 HIS A O 1
ATOM 591 N N . LEU A 1 79 ? -16.283 -1.659 20.241 1.00 97.00 79 LEU A N 1
ATOM 592 C CA . LEU A 1 79 ? -15.248 -0.701 19.816 1.00 97.00 79 LEU A CA 1
ATOM 593 C C . LEU A 1 79 ? -14.070 -0.776 20.802 1.00 97.00 79 LEU A C 1
ATOM 595 O O . LEU A 1 79 ? -14.309 -0.796 22.009 1.00 97.00 79 LEU A O 1
ATOM 599 N N . LEU A 1 80 ? -12.825 -0.787 20.324 1.00 95.50 80 LEU A N 1
ATOM 600 C CA . LEU A 1 80 ? -11.634 -1.022 21.146 1.00 95.50 80 LEU A CA 1
ATOM 601 C C . LEU A 1 80 ? -11.424 0.091 22.186 1.00 95.50 80 LEU A C 1
ATOM 603 O O . LEU A 1 80 ? -11.315 1.270 21.836 1.00 95.50 80 LEU A O 1
ATOM 607 N N . LYS A 1 81 ? -11.334 -0.278 23.470 1.00 94.06 81 LYS A N 1
ATOM 608 C CA . LYS A 1 81 ? -11.121 0.675 24.571 1.00 94.06 81 LYS A CA 1
ATOM 609 C C . LYS A 1 81 ? -9.623 0.888 24.815 1.00 94.06 81 LYS A C 1
ATOM 611 O O . LYS A 1 81 ? -8.873 -0.075 24.927 1.00 94.06 81 LYS A O 1
ATOM 616 N N . GLN A 1 82 ? -9.205 2.144 24.941 1.00 91.25 82 GLN A N 1
ATOM 617 C CA . GLN A 1 82 ? -7.871 2.535 25.410 1.00 91.25 82 GLN A CA 1
ATOM 618 C C . GLN A 1 82 ? -7.793 2.574 26.940 1.00 91.25 82 GLN A C 1
ATOM 620 O O . GLN A 1 82 ? -6.757 2.261 27.515 1.00 91.25 82 GLN A O 1
ATOM 625 N N . GLY A 1 83 ? -8.892 2.934 27.601 1.00 90.00 83 GLY A N 1
ATOM 626 C CA . GLY A 1 83 ? -8.988 2.983 29.055 1.00 90.00 83 GLY A CA 1
ATOM 627 C C . GLY A 1 83 ? -10.431 3.142 29.518 1.00 90.00 83 GLY A C 1
ATOM 628 O O . GLY A 1 83 ? -11.317 3.462 28.721 1.00 90.00 83 GLY A O 1
ATOM 629 N N . VAL A 1 84 ? -10.653 2.923 30.813 1.00 92.81 84 VAL A N 1
ATOM 630 C CA . VAL A 1 84 ? -11.958 3.017 31.475 1.00 92.81 84 VAL A CA 1
ATOM 631 C C . VAL A 1 84 ? -11.865 3.923 32.702 1.00 92.81 84 VAL A C 1
ATOM 633 O O . VAL A 1 84 ? -10.900 3.856 33.459 1.00 92.81 84 VAL A O 1
ATOM 636 N N . LEU A 1 85 ? -12.863 4.786 32.864 1.00 91.00 85 LEU A N 1
ATOM 637 C CA . LEU A 1 85 ? -13.012 5.764 33.939 1.00 91.00 85 LEU A CA 1
ATOM 638 C C . LEU A 1 85 ? -14.497 5.930 34.298 1.00 91.00 85 LEU A C 1
ATOM 640 O O . LEU A 1 85 ? -15.371 5.302 33.702 1.00 91.00 85 LEU A O 1
ATOM 644 N N . ASN A 1 86 ? -14.797 6.810 35.255 1.00 94.31 86 ASN A N 1
ATOM 645 C CA . ASN A 1 86 ? -16.159 7.140 35.675 1.00 94.31 86 ASN A CA 1
ATOM 646 C C . ASN A 1 86 ? -16.362 8.662 35.750 1.00 94.31 86 ASN A C 1
ATOM 648 O O . ASN A 1 86 ? -15.437 9.396 36.113 1.00 94.31 86 ASN A O 1
ATOM 652 N N . LEU A 1 87 ? -17.580 9.130 35.457 1.00 95.19 87 LEU A N 1
ATOM 653 C CA . LEU A 1 87 ? -17.980 10.530 35.651 1.00 95.19 87 LEU A CA 1
ATOM 654 C C . LEU A 1 87 ? -17.974 10.925 37.139 1.00 95.19 87 LEU A C 1
ATOM 656 O O . LEU A 1 87 ? -18.620 10.274 37.961 1.00 95.19 87 LEU A O 1
ATOM 660 N N . GLN A 1 88 ? -17.328 12.044 37.482 1.00 92.56 88 GLN A N 1
ATOM 661 C CA . GLN A 1 88 ? -17.327 12.605 38.847 1.00 92.56 88 GLN A CA 1
ATOM 662 C C . GLN A 1 88 ? -18.704 13.134 39.292 1.00 92.56 88 GLN A C 1
ATOM 664 O O . GLN A 1 88 ? -19.045 13.111 40.480 1.00 92.56 88 GLN A O 1
ATOM 669 N N . LEU A 1 89 ? -19.496 13.624 38.339 1.00 94.06 89 LEU A N 1
ATOM 670 C CA . LEU A 1 89 ? -20.789 14.290 38.511 1.00 94.06 89 LEU A CA 1
ATOM 671 C C . LEU A 1 89 ? -21.740 13.837 37.387 1.00 94.06 89 LEU A C 1
ATOM 673 O O . LEU A 1 89 ? -21.250 13.380 36.355 1.00 94.06 89 LEU A O 1
ATOM 677 N N . PRO A 1 90 ? -23.073 13.924 37.554 1.00 96.75 90 PRO A N 1
ATOM 678 C CA . PRO A 1 90 ? -23.983 13.670 36.440 1.00 96.75 90 PRO A CA 1
ATOM 679 C C . PRO A 1 90 ? -23.814 14.753 35.365 1.00 96.75 90 PRO A C 1
ATOM 681 O O . PRO A 1 90 ? -23.440 15.883 35.688 1.00 96.75 90 PRO A O 1
ATOM 684 N N . ILE A 1 91 ? -24.128 14.419 34.113 1.00 96.62 91 ILE A N 1
ATOM 685 C CA . ILE A 1 91 ? -24.110 15.369 32.991 1.00 96.62 91 ILE A CA 1
ATOM 686 C C . ILE A 1 91 ? -25.440 15.375 32.235 1.00 96.62 91 ILE A C 1
ATOM 688 O O . ILE A 1 91 ? -26.098 14.341 32.128 1.00 96.62 91 ILE A O 1
ATOM 692 N N . ASP A 1 92 ? -25.839 16.536 31.716 1.00 95.88 92 ASP A N 1
ATOM 693 C CA . ASP A 1 92 ? -27.050 16.721 30.905 1.00 95.88 92 ASP A CA 1
ATOM 694 C C . ASP A 1 92 ? -26.830 16.351 29.418 1.00 95.88 92 ASP A C 1
ATOM 696 O O . ASP A 1 92 ? -25.859 15.677 29.079 1.00 95.88 92 ASP A O 1
ATOM 700 N N . ASP A 1 93 ? -27.736 16.743 28.514 1.00 93.25 93 ASP A N 1
ATOM 701 C CA . ASP A 1 93 ? -27.670 16.461 27.069 1.00 93.25 93 ASP A CA 1
ATOM 702 C C . ASP A 1 93 ? -26.892 17.514 26.239 1.00 93.25 93 ASP A C 1
ATOM 704 O O . ASP A 1 93 ? -26.792 17.391 25.013 1.00 93.25 93 ASP A O 1
ATOM 708 N N . LYS A 1 94 ? -26.366 18.568 26.881 1.00 94.75 94 LYS A N 1
ATOM 709 C CA . LYS A 1 94 ? -25.836 19.795 26.247 1.00 94.75 94 LYS A CA 1
ATOM 710 C C . LYS A 1 94 ? -24.433 20.185 26.704 1.00 94.75 94 LYS A C 1
ATOM 712 O O . LYS A 1 94 ? -23.748 20.870 25.946 1.00 94.75 94 LYS A O 1
ATOM 717 N N . GLN A 1 95 ? -24.006 19.781 27.899 1.00 94.38 95 GLN A N 1
ATOM 718 C CA . GLN A 1 95 ? -22.709 20.143 28.469 1.00 94.38 95 GLN A CA 1
ATOM 719 C C . GLN A 1 95 ? -21.545 19.816 27.528 1.00 94.38 95 GLN A C 1
ATOM 721 O O . GLN A 1 95 ? -21.358 18.677 27.092 1.00 94.38 95 GLN A O 1
ATOM 726 N N . THR A 1 96 ? -20.743 20.846 27.262 1.00 95.75 96 THR A N 1
ATOM 727 C CA . THR A 1 96 ? -19.519 20.804 26.452 1.00 95.75 96 THR A CA 1
ATOM 728 C C . THR A 1 96 ? -18.261 20.564 27.288 1.00 95.75 96 THR A C 1
ATOM 730 O O . THR A 1 96 ? -17.165 20.505 26.735 1.00 95.75 96 THR A O 1
ATOM 733 N N . GLU A 1 97 ? -18.395 20.457 28.609 1.00 96.81 97 GLU A N 1
ATOM 734 C CA . GLU A 1 97 ? -17.293 20.304 29.560 1.00 96.81 97 GLU A CA 1
ATOM 735 C C . GLU A 1 97 ? -17.727 19.369 30.692 1.00 96.81 97 GLU A C 1
ATOM 737 O O . GLU A 1 97 ? -18.844 19.496 31.199 1.00 96.81 97 GLU A O 1
ATOM 742 N N . PHE A 1 98 ? -16.876 18.411 31.067 1.00 95.94 98 PHE A N 1
ATOM 743 C CA . PHE A 1 98 ? -17.134 17.498 32.186 1.00 95.94 98 PHE A CA 1
ATOM 744 C C . PHE A 1 98 ? -15.849 16.869 32.734 1.00 95.94 98 PHE A C 1
ATOM 746 O O . PHE A 1 98 ? -14.819 16.835 32.060 1.00 95.94 98 PHE A O 1
ATOM 753 N N . ALA A 1 99 ? -15.933 16.354 33.965 1.00 94.62 99 ALA A N 1
ATOM 754 C CA . ALA A 1 99 ? -14.811 15.774 34.694 1.00 94.62 99 ALA A CA 1
ATOM 755 C C . ALA A 1 99 ? -14.965 14.263 34.939 1.00 94.62 99 ALA A C 1
ATOM 757 O O . ALA A 1 99 ? -16.037 13.770 35.309 1.00 94.62 99 ALA A O 1
ATOM 758 N N . VAL A 1 100 ? -13.851 13.547 34.814 1.00 93.56 100 VAL A N 1
ATOM 759 C CA . VAL A 1 100 ? -13.674 12.134 35.185 1.00 93.56 100 VAL A CA 1
ATOM 760 C C . VAL A 1 100 ? -12.498 11.992 36.152 1.00 93.56 100 VAL A C 1
ATOM 762 O O . VAL A 1 100 ? -11.669 12.892 36.262 1.00 93.56 100 VAL A O 1
ATOM 765 N N . TYR A 1 101 ? -12.396 10.865 36.854 1.00 89.06 101 TYR A N 1
ATOM 766 C CA . TYR A 1 101 ? -11.187 10.523 37.622 1.00 89.06 101 TYR A CA 1
ATOM 767 C C . TYR A 1 101 ? -9.946 10.445 36.711 1.00 89.06 101 TYR A C 1
ATOM 769 O O . TYR A 1 101 ? -10.074 10.177 35.525 1.00 89.06 101 TYR A O 1
ATOM 777 N N . HIS A 1 102 ? -8.741 10.695 37.220 1.00 85.19 102 HIS A N 1
ATOM 778 C CA . HIS A 1 102 ? -7.529 10.637 36.392 1.00 85.19 102 HIS A CA 1
ATOM 779 C C . HIS A 1 102 ? -7.086 9.189 36.074 1.00 85.19 102 HIS A C 1
ATOM 781 O O . HIS A 1 102 ? -7.209 8.289 36.904 1.00 85.19 102 HIS A O 1
ATOM 787 N N . SER A 1 103 ? -6.531 8.978 34.875 1.00 83.56 103 SER A N 1
ATOM 788 C CA . SER A 1 103 ? -5.775 7.782 34.478 1.00 83.56 103 SER A CA 1
ATOM 789 C C . SER A 1 103 ? -4.780 8.139 33.369 1.00 83.56 103 SER A C 1
ATOM 791 O O . SER A 1 103 ? -5.136 8.859 32.436 1.00 83.56 103 SER A O 1
ATOM 793 N N . GLU A 1 104 ? -3.569 7.585 33.426 1.00 84.44 104 GLU A N 1
ATOM 794 C CA . GLU A 1 104 ? -2.503 7.778 32.426 1.00 84.44 104 GLU A CA 1
ATOM 795 C C . GLU A 1 104 ? -2.896 7.272 31.022 1.00 84.44 104 GLU A C 1
ATOM 797 O O . GLU A 1 104 ? -2.429 7.786 30.007 1.00 84.44 104 GLU A O 1
ATOM 802 N N . LEU A 1 105 ? -3.834 6.318 30.934 1.00 80.12 105 LEU A N 1
ATOM 803 C CA . LEU A 1 105 ? -4.398 5.841 29.661 1.00 80.12 105 LEU A CA 1
ATOM 804 C C . LEU A 1 105 ? -5.149 6.951 28.904 1.00 80.12 105 LEU A C 1
ATOM 806 O O . LEU A 1 105 ? -5.301 6.894 27.682 1.00 80.12 105 LEU A O 1
ATOM 810 N N . PHE A 1 106 ? -5.612 7.980 29.616 1.00 84.06 106 PHE A N 1
ATOM 811 C CA . PHE A 1 106 ? -6.275 9.133 29.018 1.00 84.06 106 PHE A CA 1
ATOM 812 C C . PHE A 1 106 ? -5.293 10.229 28.577 1.00 84.06 106 PHE A C 1
ATOM 814 O O . PHE A 1 106 ? -5.661 11.006 27.696 1.00 84.06 106 PHE A O 1
ATOM 821 N N . ASP A 1 107 ? -4.048 10.216 29.065 1.00 83.62 107 ASP A N 1
ATOM 822 C CA . ASP A 1 107 ? -2.986 11.171 28.701 1.00 83.62 107 ASP A CA 1
ATOM 823 C C . ASP A 1 107 ? -2.425 10.897 27.290 1.00 83.62 107 ASP A C 1
ATOM 825 O O . ASP A 1 107 ? -1.913 11.796 26.626 1.00 83.62 107 ASP A O 1
ATOM 829 N N . GLN A 1 108 ? -2.552 9.655 26.807 1.00 83.00 108 GLN A N 1
ATOM 830 C CA . GLN A 1 108 ? -2.091 9.230 25.480 1.00 83.00 108 GLN A CA 1
ATOM 831 C C . GLN A 1 108 ? -2.791 10.009 24.344 1.00 83.00 108 GLN A C 1
ATOM 833 O O . GLN A 1 108 ? -4.021 10.104 24.347 1.00 83.00 108 GLN A O 1
ATOM 838 N N . PRO A 1 109 ? -2.074 10.539 23.339 1.00 81.88 109 PRO A N 1
ATOM 839 C CA . PRO A 1 109 ? -2.695 11.279 22.241 1.00 81.88 109 PRO A CA 1
ATOM 840 C C . PRO A 1 109 ? -3.551 10.372 21.340 1.00 81.88 109 PRO A C 1
ATOM 842 O O . PRO A 1 109 ? -3.226 9.206 21.120 1.00 81.88 109 PRO A O 1
ATOM 845 N N . ALA A 1 110 ? -4.629 10.929 20.785 1.00 87.81 110 ALA A N 1
ATOM 846 C CA . ALA A 1 110 ? -5.497 10.277 19.806 1.00 87.81 110 ALA A CA 1
ATOM 847 C C . ALA A 1 110 ? -5.871 11.262 18.675 1.00 87.81 110 ALA A C 1
ATOM 849 O O . ALA A 1 110 ? -5.789 12.480 18.836 1.00 87.81 110 ALA A O 1
ATOM 850 N N . ASN A 1 111 ? -6.249 10.742 17.507 1.00 91.56 111 ASN A N 1
ATOM 851 C CA . ASN A 1 111 ? -6.426 11.508 16.263 1.00 91.56 111 ASN A CA 1
ATOM 852 C C . ASN A 1 111 ? -7.839 12.105 16.119 1.00 91.56 111 ASN A C 1
ATOM 854 O O . ASN A 1 111 ? -8.063 13.035 15.340 1.00 91.56 111 ASN A O 1
ATOM 858 N N . ILE A 1 112 ? -8.807 11.537 16.838 1.00 94.19 112 ILE A N 1
ATOM 859 C CA . ILE A 1 112 ? -10.225 11.912 16.846 1.00 94.19 112 ILE A CA 1
ATOM 860 C C . ILE A 1 112 ? -10.691 12.271 18.271 1.00 94.19 112 ILE A C 1
ATOM 862 O O . ILE A 1 112 ? -11.656 13.023 18.405 1.00 94.19 112 ILE A O 1
ATOM 866 N N . ASN A 1 113 ? -10.008 11.773 19.315 1.00 94.44 113 ASN A N 1
ATOM 867 C CA . ASN A 1 113 ? -10.335 11.993 20.734 1.00 94.44 113 ASN A CA 1
ATOM 868 C C . ASN A 1 113 ? -11.778 11.575 21.081 1.00 94.44 113 ASN A C 1
ATOM 870 O O . ASN A 1 113 ? -12.592 12.398 21.505 1.00 94.44 113 ASN A O 1
ATOM 874 N N . VAL A 1 114 ? -12.110 10.293 20.870 1.00 96.50 114 VAL A N 1
ATOM 875 C CA . VAL A 1 114 ? -13.462 9.754 21.114 1.00 96.50 114 VAL A CA 1
ATOM 876 C C . VAL A 1 114 ? -13.584 9.112 22.496 1.00 96.50 114 VAL A C 1
ATOM 878 O O . VAL A 1 114 ? -12.798 8.241 22.874 1.00 96.50 114 VAL A O 1
ATOM 881 N N . LEU A 1 115 ? -14.640 9.495 23.206 1.00 96.62 115 LEU A N 1
ATOM 882 C CA . LEU A 1 115 ? -15.140 8.858 24.416 1.00 96.62 115 LEU A CA 1
ATOM 883 C C . LEU A 1 115 ? -16.460 8.136 24.116 1.00 96.62 115 LEU A C 1
ATOM 885 O O . LEU A 1 115 ? -17.245 8.598 23.287 1.00 96.62 115 LEU A O 1
ATOM 889 N N . GLN A 1 116 ? -16.719 7.035 24.817 1.00 97.62 116 GLN A N 1
ATOM 890 C CA . GLN A 1 116 ? -18.011 6.355 24.860 1.00 97.62 116 GLN A CA 1
ATOM 891 C C . GLN A 1 116 ? -18.563 6.398 26.284 1.00 97.62 116 GLN A C 1
ATOM 893 O O . GLN A 1 116 ? -17.862 6.024 27.225 1.00 97.62 116 GLN A O 1
ATOM 898 N N . ILE A 1 117 ? -19.822 6.813 26.417 1.00 97.25 117 ILE A N 1
ATOM 899 C CA . ILE A 1 117 ? -20.591 6.769 27.662 1.00 97.25 117 ILE A CA 1
ATOM 900 C C . ILE A 1 117 ? -21.933 6.128 27.310 1.00 97.25 117 ILE A C 1
ATOM 902 O O . ILE A 1 117 ? -22.685 6.671 26.504 1.00 97.25 117 ILE A O 1
ATOM 906 N N . ASP A 1 118 ? -22.209 4.944 27.852 1.00 95.50 118 ASP A N 1
ATOM 907 C CA . ASP A 1 118 ? -23.372 4.126 27.481 1.00 95.50 118 ASP A CA 1
ATOM 908 C C . ASP A 1 118 ? -23.509 3.954 25.939 1.00 95.50 118 ASP A C 1
ATOM 910 O O . ASP A 1 118 ? -22.601 3.440 25.272 1.00 95.50 118 ASP A O 1
ATOM 914 N N . ASP A 1 119 ? -24.634 4.414 25.375 1.00 96.81 119 ASP A N 1
ATOM 915 C CA . ASP A 1 119 ? -24.959 4.426 23.939 1.00 96.81 119 ASP A CA 1
ATOM 916 C C . ASP A 1 119 ? -24.613 5.756 23.232 1.00 96.81 119 ASP A C 1
ATOM 918 O O . ASP A 1 119 ? -24.981 5.956 22.071 1.00 96.81 119 ASP A O 1
ATOM 922 N N . GLU A 1 120 ? -23.909 6.675 23.898 1.00 97.81 120 GLU A N 1
ATOM 923 C CA . GLU A 1 120 ? -23.447 7.939 23.321 1.00 97.81 120 GLU A CA 1
ATOM 924 C C . GLU A 1 120 ? -21.935 7.908 23.032 1.00 97.81 120 GLU A C 1
ATOM 926 O O . GLU A 1 120 ? -21.132 7.394 23.816 1.00 97.81 120 GLU A O 1
ATOM 931 N N . LEU A 1 121 ? -21.533 8.505 21.905 1.00 98.12 121 LEU A N 1
ATOM 932 C CA . LEU A 1 121 ? -20.145 8.884 21.644 1.00 98.12 121 LEU A CA 1
ATOM 933 C C . LEU A 1 121 ? -19.970 10.397 21.785 1.00 98.12 121 LEU A C 1
ATOM 935 O O . LEU A 1 121 ? -20.822 11.180 21.363 1.00 98.12 121 LEU A O 1
ATOM 939 N N . VAL A 1 122 ? -18.830 10.815 22.328 1.00 97.62 122 VAL A N 1
ATOM 940 C CA . VAL A 1 122 ? -18.481 12.223 22.554 1.00 97.62 122 VAL A CA 1
ATOM 941 C C . VAL A 1 122 ? -17.057 12.467 22.071 1.00 97.62 122 VAL A C 1
ATOM 943 O O . VAL A 1 122 ? -16.155 11.718 22.431 1.00 97.62 122 VAL A O 1
ATOM 946 N N . THR A 1 123 ? -16.824 13.515 21.279 1.00 97.12 123 THR A N 1
ATOM 947 C CA . THR A 1 123 ? -15.459 13.936 20.898 1.00 97.12 123 THR A CA 1
ATOM 948 C C . THR A 1 123 ? -15.056 15.211 21.616 1.00 97.12 123 THR A C 1
ATOM 950 O O . THR A 1 123 ? -15.850 16.150 21.629 1.00 97.12 123 THR A O 1
ATOM 953 N N . TYR A 1 124 ? -13.834 15.293 22.140 1.00 95.75 124 TYR A N 1
ATOM 954 C CA . TYR A 1 124 ? -13.308 16.484 22.823 1.00 95.75 124 TYR A CA 1
ATOM 955 C C . TYR A 1 124 ? -12.111 17.098 22.078 1.00 95.75 124 TYR A C 1
ATOM 957 O O . TYR A 1 124 ? -11.434 16.427 21.298 1.00 95.75 124 TYR A O 1
ATOM 965 N N . ARG A 1 125 ? -11.841 18.392 22.302 1.00 94.62 125 ARG A N 1
ATOM 966 C CA . ARG A 1 125 ? -10.719 19.098 21.648 1.00 94.62 125 ARG A CA 1
ATOM 967 C C . ARG A 1 125 ? -9.452 19.113 22.500 1.00 94.62 125 ARG A C 1
ATOM 969 O O . ARG A 1 125 ? -8.356 19.036 21.954 1.00 94.62 125 ARG A O 1
ATOM 976 N N . SER A 1 126 ? -9.609 19.230 23.813 1.00 92.06 126 SER A N 1
ATOM 977 C CA . SER A 1 126 ? -8.522 19.310 24.791 1.00 92.06 126 SER A CA 1
ATOM 978 C C . SER A 1 126 ? -8.950 18.676 26.113 1.00 92.06 126 SER A C 1
ATOM 980 O O . SER A 1 126 ? -10.143 18.532 26.387 1.00 92.06 126 SER A O 1
ATOM 982 N N . VAL A 1 127 ? -7.967 18.277 26.916 1.00 91.94 127 VAL A N 1
ATOM 983 C CA . VAL A 1 127 ? -8.144 17.733 28.265 1.00 91.94 127 VAL A CA 1
ATOM 984 C C . VAL A 1 127 ? -7.111 18.375 29.188 1.00 91.94 127 VAL A C 1
ATOM 986 O O . VAL A 1 127 ? -5.973 18.584 28.767 1.00 91.94 127 VAL A O 1
ATOM 989 N N . GLU A 1 128 ? -7.499 18.700 30.419 1.00 92.06 128 GLU A N 1
ATOM 990 C CA . GLU A 1 128 ? -6.599 19.219 31.454 1.00 92.06 128 GLU A CA 1
ATOM 991 C C . GLU A 1 128 ? -6.619 18.309 32.687 1.00 92.06 128 GLU A C 1
ATOM 993 O O . GLU A 1 128 ? -7.685 17.894 33.151 1.00 92.06 128 GLU A O 1
ATOM 998 N N . LYS A 1 129 ? -5.433 18.009 33.232 1.00 91.31 129 LYS A N 1
ATOM 999 C CA . LYS A 1 129 ? -5.265 17.234 34.465 1.00 91.31 129 LYS A CA 1
ATOM 1000 C C . LYS A 1 129 ? -5.266 18.172 35.670 1.00 91.31 129 LYS A C 1
ATOM 1002 O O . LYS A 1 129 ? -4.257 18.809 35.967 1.00 91.31 129 LYS A O 1
ATOM 1007 N N . VAL A 1 130 ? -6.375 18.208 36.402 1.00 90.44 130 VAL A N 1
ATOM 1008 C CA . VAL A 1 130 ? -6.538 19.031 37.607 1.00 90.44 130 VAL A CA 1
ATOM 1009 C C . VAL A 1 130 ? -6.427 18.127 38.837 1.00 90.44 130 VAL A C 1
ATOM 1011 O O . VAL A 1 130 ? -7.395 17.527 39.301 1.00 90.44 130 VAL A O 1
ATOM 1014 N N . GLY A 1 131 ? -5.206 17.965 39.352 1.00 89.19 131 GLY A N 1
ATOM 1015 C CA . GLY A 1 131 ? -4.918 17.051 40.462 1.00 89.19 131 GLY A CA 1
ATOM 1016 C C . GLY A 1 131 ? -5.159 15.584 40.084 1.00 89.19 131 GLY A C 1
ATOM 1017 O O . GLY A 1 131 ? -4.378 15.007 39.330 1.00 89.19 131 GLY A O 1
ATOM 1018 N N . ASN A 1 132 ? -6.233 14.983 40.615 1.00 89.00 132 ASN A N 1
ATOM 1019 C CA . ASN A 1 132 ? -6.623 13.588 40.352 1.00 89.00 132 ASN A CA 1
ATOM 1020 C C . ASN A 1 132 ? -7.915 13.455 39.513 1.00 89.00 132 ASN A C 1
ATOM 1022 O O . ASN A 1 132 ? -8.610 12.438 39.583 1.00 89.00 132 ASN A O 1
ATOM 1026 N N . ILE A 1 133 ? -8.254 14.487 38.734 1.00 91.81 133 ILE A N 1
ATOM 1027 C CA . ILE A 1 133 ? -9.310 14.444 37.714 1.00 91.81 133 ILE A CA 1
ATOM 1028 C C . ILE A 1 133 ? -8.787 14.916 36.357 1.00 91.81 133 ILE A C 1
ATOM 1030 O O . ILE A 1 133 ? -7.863 15.726 36.282 1.00 91.81 133 ILE A O 1
ATOM 1034 N N . HIS A 1 134 ? -9.418 14.424 35.296 1.00 92.81 134 HIS A N 1
ATOM 1035 C CA . HIS A 1 134 ? -9.301 14.955 33.940 1.00 92.81 134 HIS A CA 1
ATOM 1036 C C . HIS A 1 134 ? -10.566 15.731 33.597 1.00 92.81 134 HIS A C 1
ATOM 1038 O O . HIS A 1 134 ? -11.669 15.205 33.763 1.00 92.81 134 HIS A O 1
ATOM 1044 N N . VAL A 1 135 ? -10.412 16.960 33.109 1.00 94.56 135 VAL A N 1
ATOM 1045 C CA . VAL A 1 135 ? -11.512 17.801 32.619 1.00 94.56 135 VAL A CA 1
ATOM 1046 C C . VAL A 1 135 ? -11.418 17.886 31.101 1.00 94.56 135 VAL A C 1
ATOM 1048 O O . VAL A 1 135 ? -10.393 18.312 30.572 1.00 94.56 135 VAL A O 1
ATOM 1051 N N . PHE A 1 136 ? -12.464 17.463 30.390 1.00 94.94 136 PHE A N 1
ATOM 1052 C CA . PHE A 1 136 ? -12.529 17.549 28.928 1.00 94.94 136 PHE A CA 1
ATOM 1053 C C . PHE A 1 136 ? -13.195 18.848 28.490 1.00 94.94 136 PHE A C 1
ATOM 1055 O O . PHE A 1 136 ? -14.220 19.235 29.050 1.00 94.94 136 PHE A O 1
ATOM 1062 N N . TYR A 1 137 ? -12.663 19.468 27.436 1.00 95.56 137 TYR A N 1
ATOM 1063 C CA . TYR A 1 137 ? -13.130 20.752 26.918 1.00 95.56 137 TYR A CA 1
ATOM 1064 C C . TYR A 1 137 ? -13.580 20.674 25.458 1.00 95.56 137 TYR A C 1
ATOM 1066 O O . TYR A 1 137 ? -13.048 19.912 24.638 1.00 95.56 137 TYR A O 1
ATOM 1074 N N . HIS A 1 138 ? -14.558 21.523 25.130 1.00 96.44 138 HIS A N 1
ATOM 1075 C CA . HIS A 1 138 ? -15.199 21.615 23.814 1.00 96.44 138 HIS A CA 1
ATOM 1076 C C . HIS A 1 138 ? -15.781 20.272 23.327 1.00 96.44 138 HIS A C 1
ATOM 1078 O O . HIS A 1 138 ? -15.643 19.896 22.161 1.00 96.44 138 HIS A O 1
ATOM 1084 N N . CYS A 1 139 ? -16.420 19.538 24.237 1.00 97.00 139 CYS A N 1
ATOM 1085 C CA . CYS A 1 139 ? -17.033 18.242 23.983 1.00 97.00 139 CYS A CA 1
ATOM 1086 C C . CYS A 1 139 ? -18.235 18.364 23.037 1.00 97.00 139 CYS A C 1
ATOM 1088 O O . CYS A 1 139 ? -19.199 19.078 23.314 1.00 97.00 139 CYS A O 1
ATOM 1090 N N . VAL A 1 140 ? -18.212 17.611 21.939 1.00 97.19 140 VAL A N 1
ATOM 1091 C CA . VAL A 1 140 ? -19.322 17.484 20.993 1.00 97.19 140 VAL A CA 1
ATOM 1092 C C . VAL A 1 140 ? -20.119 16.232 21.342 1.00 97.19 140 VAL A C 1
ATOM 1094 O O . VAL A 1 140 ? -19.711 15.111 21.038 1.00 97.19 140 VAL A O 1
ATOM 1097 N N . ARG A 1 141 ? -21.262 16.450 21.994 1.00 97.31 141 ARG A N 1
ATOM 1098 C CA . ARG A 1 141 ? -22.241 15.424 22.377 1.00 97.31 141 ARG A CA 1
ATOM 1099 C C . ARG A 1 141 ? -22.932 14.811 21.153 1.00 97.31 141 ARG A C 1
ATOM 1101 O O . ARG A 1 141 ? -23.173 15.515 20.163 1.00 97.31 141 ARG A O 1
ATOM 1108 N N . GLY A 1 142 ? -23.311 13.538 21.222 1.00 96.81 142 GLY A N 1
ATOM 1109 C CA . GLY A 1 142 ? -23.956 12.796 20.129 1.00 96.81 142 GLY A CA 1
ATOM 1110 C C . GLY A 1 142 ? -23.074 12.683 18.883 1.00 96.81 142 GLY A C 1
ATOM 1111 O O . GLY A 1 142 ? -23.543 12.859 17.754 1.00 96.81 142 GLY A O 1
ATOM 1112 N N . ALA A 1 143 ? -21.771 12.476 19.079 1.00 96.81 143 ALA A N 1
ATOM 1113 C CA . ALA A 1 143 ? -20.796 12.399 18.004 1.00 96.81 143 ALA A CA 1
ATOM 1114 C C . ALA A 1 143 ? -21.172 11.304 16.994 1.00 96.81 143 ALA A C 1
ATOM 1116 O O . ALA A 1 143 ? -21.749 10.267 17.337 1.00 96.81 143 ALA A O 1
ATOM 1117 N N . PHE A 1 144 ? -20.862 11.572 15.724 1.00 96.62 144 PHE A N 1
ATOM 1118 C CA . PHE A 1 144 ? -21.101 10.688 14.574 1.00 96.62 144 PHE A CA 1
ATOM 1119 C C . PHE A 1 144 ? -22.568 10.276 14.327 1.00 96.62 144 PHE A C 1
ATOM 1121 O O . PHE A 1 144 ? -22.826 9.428 13.477 1.00 96.62 144 PHE A O 1
ATOM 1128 N N . GLY A 1 145 ? -23.536 10.898 15.012 1.00 96.69 145 GLY A N 1
ATOM 1129 C CA . GLY A 1 145 ? -24.960 10.556 14.909 1.00 96.69 145 GLY A CA 1
ATOM 1130 C C . GLY A 1 145 ? -25.461 9.597 15.993 1.00 96.69 145 GLY A C 1
ATOM 1131 O O . GLY A 1 145 ? -26.536 9.020 15.838 1.00 96.69 145 GLY A O 1
ATOM 1132 N N . THR A 1 146 ? -24.709 9.425 17.084 1.00 97.69 146 THR A N 1
ATOM 1133 C CA . THR A 1 146 ? -25.226 8.793 18.309 1.00 97.69 146 THR A CA 1
ATOM 1134 C C . THR A 1 146 ? -26.229 9.699 19.029 1.00 97.69 146 THR A C 1
ATOM 1136 O O . THR A 1 146 ? -26.250 10.920 18.839 1.00 97.69 146 THR A O 1
ATOM 1139 N N . ARG A 1 147 ? -27.113 9.111 19.842 1.00 96.38 147 ARG A N 1
ATOM 1140 C CA . ARG A 1 147 ? -28.154 9.866 20.553 1.00 96.38 147 ARG A CA 1
ATOM 1141 C C . ARG A 1 147 ? -27.571 10.589 21.771 1.00 96.38 147 ARG A C 1
ATOM 1143 O O . ARG A 1 147 ? -26.981 9.948 22.627 1.00 96.38 147 ARG A O 1
ATOM 1150 N N . ARG A 1 148 ? -27.851 11.893 21.891 1.00 96.12 148 ARG A N 1
ATOM 1151 C CA . ARG A 1 148 ? -27.583 12.674 23.111 1.00 96.12 148 ARG A CA 1
ATOM 1152 C C . ARG A 1 148 ? -28.509 12.265 24.251 1.00 96.12 148 ARG A C 1
ATOM 1154 O O . ARG A 1 148 ? -29.728 12.221 24.050 1.00 96.12 148 ARG A O 1
ATOM 1161 N N . VAL A 1 149 ? -27.951 12.019 25.433 1.00 96.00 149 VAL A N 1
ATOM 1162 C CA . VAL A 1 149 ? -28.701 11.748 26.672 1.00 96.00 149 VAL A CA 1
ATOM 1163 C C . VAL A 1 149 ? -28.047 12.426 27.883 1.00 96.00 149 VAL A C 1
ATOM 1165 O O . VAL A 1 149 ? -26.920 12.905 27.811 1.00 96.00 149 VAL A O 1
ATOM 1168 N N . ALA A 1 150 ? -28.758 12.482 29.008 1.00 97.38 150 ALA A N 1
ATOM 1169 C CA . ALA A 1 150 ? -28.133 12.764 30.297 1.00 97.38 150 ALA A CA 1
ATOM 1170 C C . ALA A 1 150 ? -27.528 11.468 30.865 1.00 97.38 150 ALA A C 1
ATOM 1172 O O . ALA A 1 150 ? -28.168 10.418 30.782 1.00 97.38 150 ALA A O 1
ATOM 1173 N N . HIS A 1 151 ? -26.341 11.545 31.468 1.00 97.38 151 HIS A N 1
ATOM 1174 C CA . HIS A 1 151 ? -25.674 10.408 32.114 1.00 97.38 151 HIS A CA 1
ATOM 1175 C C . HIS A 1 151 ? -25.557 10.635 33.625 1.00 97.38 151 HIS A C 1
ATOM 1177 O O . HIS A 1 151 ? -25.373 11.758 34.102 1.00 97.38 151 HIS A O 1
ATOM 1183 N N . SER A 1 152 ? -25.672 9.558 34.399 1.00 96.88 152 SER A N 1
ATOM 1184 C CA . SER A 1 152 ? -25.615 9.604 35.860 1.00 96.88 152 SER A CA 1
ATOM 1185 C C . SER A 1 152 ? -24.196 9.841 36.390 1.00 96.88 152 SER A C 1
ATOM 1187 O O . SER A 1 152 ? -23.193 9.581 35.723 1.00 96.88 152 SER A O 1
ATOM 1189 N N . LYS A 1 153 ? -24.098 10.292 37.648 1.00 95.25 153 LYS A N 1
ATOM 1190 C CA . LYS A 1 153 ? -22.827 10.245 38.381 1.00 95.25 153 LYS A CA 1
ATOM 1191 C C . LYS A 1 153 ? -22.300 8.806 38.393 1.00 95.25 153 LYS A C 1
ATOM 1193 O O . LYS A 1 153 ? -23.072 7.865 38.560 1.00 95.25 153 LYS A O 1
ATOM 1198 N N . ASN A 1 154 ? -20.985 8.662 38.268 1.00 94.44 154 ASN A N 1
ATOM 1199 C CA . ASN A 1 154 ? -20.258 7.403 38.154 1.00 94.44 154 ASN A CA 1
ATOM 1200 C C . ASN A 1 154 ? -20.558 6.582 36.880 1.00 94.44 154 ASN A C 1
ATOM 1202 O O . ASN A 1 154 ? -20.030 5.473 36.776 1.00 94.44 154 ASN A O 1
ATOM 1206 N N . ALA A 1 155 ? -21.322 7.090 35.898 1.00 96.50 155 ALA A N 1
ATOM 1207 C CA . ALA A 1 155 ? -21.463 6.418 34.602 1.00 96.50 155 ALA A CA 1
ATOM 1208 C C . ALA A 1 155 ? -20.084 6.169 33.967 1.00 96.50 155 ALA A C 1
ATOM 1210 O O . ALA A 1 155 ? -19.151 6.964 34.145 1.00 96.50 155 ALA A O 1
ATOM 1211 N N . VAL A 1 156 ? -19.945 5.033 33.284 1.00 96.00 156 VAL A N 1
ATOM 1212 C CA . VAL A 1 156 ? -18.650 4.545 32.800 1.00 96.00 156 VAL A CA 1
ATOM 1213 C C . VAL A 1 156 ? -18.260 5.296 31.531 1.00 96.00 156 VAL A C 1
ATOM 1215 O O . VAL A 1 156 ? -18.994 5.291 30.546 1.00 96.00 156 VAL A O 1
ATOM 1218 N N . VAL A 1 157 ? -17.086 5.921 31.560 1.00 96.38 157 VAL A N 1
ATOM 1219 C CA . VAL A 1 157 ? -16.493 6.640 30.433 1.00 96.38 157 VAL A CA 1
ATOM 1220 C C . VAL A 1 157 ? -15.333 5.816 29.906 1.00 96.38 157 VAL A C 1
ATOM 1222 O O . VAL A 1 157 ? -14.299 5.690 30.563 1.00 96.38 157 VAL A O 1
ATOM 1225 N N . TYR A 1 158 ? -15.480 5.272 28.705 1.00 96.50 158 TYR A N 1
ATOM 1226 C CA . TYR A 1 158 ? -14.369 4.646 28.001 1.00 96.50 158 TYR A CA 1
ATOM 1227 C C . TYR A 1 158 ? -13.735 5.634 27.032 1.00 96.50 158 TYR A C 1
ATOM 1229 O O . TYR A 1 158 ? -14.447 6.329 26.312 1.00 96.50 158 TYR A O 1
ATOM 1237 N N . LYS A 1 159 ? -12.408 5.639 26.931 1.00 95.38 159 LYS A N 1
ATOM 1238 C CA . LYS A 1 159 ? -11.710 6.243 25.788 1.00 95.38 159 LYS A CA 1
ATOM 1239 C C . LYS A 1 159 ? -11.531 5.189 24.708 1.00 95.38 159 LYS A C 1
ATOM 1241 O O . LYS A 1 159 ? -11.217 4.045 25.037 1.00 95.38 159 LYS A O 1
ATOM 1246 N N . LEU A 1 160 ? -11.747 5.540 23.445 1.00 95.38 160 LEU A N 1
ATOM 1247 C CA . LEU A 1 160 ? -11.600 4.611 22.322 1.00 95.38 160 LEU A CA 1
ATOM 1248 C C . LEU A 1 160 ? -10.254 4.803 21.619 1.00 95.38 160 LEU A C 1
ATOM 1250 O O . LEU A 1 160 ? -9.776 5.929 21.490 1.00 95.38 160 LEU A O 1
ATOM 1254 N N . TRP A 1 161 ? -9.670 3.710 21.128 1.00 92.88 161 TRP A N 1
ATOM 1255 C CA . TRP A 1 161 ? -8.523 3.780 20.220 1.00 92.88 161 TRP A CA 1
ATOM 1256 C C . TRP A 1 161 ? -8.964 4.176 18.802 1.00 92.88 161 TRP A C 1
ATOM 1258 O O . TRP A 1 161 ? -9.987 3.708 18.289 1.00 92.88 161 TRP A O 1
ATOM 1268 N N . ASP A 1 162 ? -8.155 5.010 18.150 1.00 91.88 162 ASP A N 1
ATOM 1269 C CA . ASP A 1 162 ? -8.363 5.474 16.780 1.00 91.88 162 ASP A CA 1
ATOM 1270 C C . ASP A 1 162 ? -7.075 5.426 15.937 1.00 91.88 162 ASP A C 1
ATOM 1272 O O . ASP A 1 162 ? -6.001 5.059 16.411 1.00 91.88 162 ASP A O 1
ATOM 1276 N N . THR A 1 163 ? -7.204 5.756 14.651 1.00 88.31 163 THR A N 1
ATOM 1277 C CA . THR A 1 163 ? -6.114 5.736 13.665 1.00 88.31 163 THR A CA 1
ATOM 1278 C C . THR A 1 163 ? -5.854 7.131 13.081 1.00 88.31 163 THR A C 1
ATOM 1280 O O . THR A 1 163 ? -6.787 7.941 12.998 1.00 88.31 163 THR A O 1
ATOM 1283 N N . PRO A 1 164 ? -4.648 7.402 12.539 1.00 87.31 164 PRO A N 1
ATOM 1284 C CA . PRO A 1 164 ? -4.358 8.636 11.797 1.00 87.31 164 PRO A CA 1
ATOM 1285 C C . PRO A 1 164 ? -5.300 8.905 10.612 1.00 87.31 164 PRO A C 1
ATOM 1287 O O . PRO A 1 164 ? -5.537 10.052 10.245 1.00 87.31 164 PRO A O 1
ATOM 1290 N N . GLN A 1 165 ? -5.896 7.857 10.033 1.00 84.38 165 GLN A N 1
ATOM 1291 C CA . GLN A 1 165 ? -6.891 7.957 8.959 1.00 84.38 165 GLN A CA 1
ATOM 1292 C C . GLN A 1 165 ? -8.329 8.184 9.475 1.00 84.38 165 GLN A C 1
ATOM 1294 O O . GLN A 1 165 ? -9.287 8.087 8.711 1.00 84.38 165 GLN A O 1
ATOM 1299 N N . ARG A 1 166 ? -8.488 8.522 10.762 1.00 90.44 166 ARG A N 1
ATOM 1300 C CA . ARG A 1 166 ? -9.746 8.919 11.419 1.00 90.44 166 ARG A CA 1
ATOM 1301 C C . ARG A 1 166 ? -10.846 7.843 11.421 1.00 90.44 166 ARG A C 1
ATOM 1303 O O . ARG A 1 166 ? -12.035 8.164 11.450 1.00 90.44 166 ARG A O 1
ATOM 1310 N N . SER A 1 167 ? -10.446 6.570 11.461 1.00 92.00 167 SER A N 1
ATOM 1311 C CA . SER A 1 167 ? -11.300 5.436 11.852 1.00 92.00 167 SER A CA 1
ATOM 1312 C C . SER A 1 167 ? -11.035 4.999 13.294 1.00 92.00 167 SER A C 1
ATOM 1314 O O . SER A 1 167 ? -9.906 5.117 13.771 1.00 92.00 167 SER A O 1
ATOM 1316 N N . LEU A 1 168 ? -12.057 4.438 13.942 1.00 94.69 168 LEU A N 1
ATOM 1317 C CA . LEU A 1 168 ? -11.952 3.696 15.202 1.00 94.69 168 LEU A CA 1
ATOM 1318 C C . LEU A 1 168 ? -11.443 2.266 14.951 1.00 94.69 168 LEU A C 1
ATOM 1320 O O . LEU A 1 168 ? -11.486 1.778 13.816 1.00 94.69 168 LEU A O 1
ATOM 1324 N N . LEU A 1 169 ? -11.000 1.589 16.010 1.00 94.06 169 LEU A N 1
ATOM 1325 C CA . LEU A 1 169 ? -10.635 0.167 15.986 1.00 94.06 169 LEU A CA 1
ATOM 1326 C C . LEU A 1 169 ? -11.703 -0.712 16.672 1.00 94.06 169 LEU A C 1
ATOM 1328 O O . LEU A 1 169 ? -12.389 -0.234 17.581 1.00 94.06 169 LEU A O 1
ATOM 1332 N N . PRO A 1 170 ? -11.866 -1.983 16.263 1.00 95.56 170 PRO A N 1
ATOM 1333 C CA . PRO A 1 170 ? -12.677 -2.975 16.966 1.00 95.56 170 PRO A CA 1
ATOM 1334 C C . PRO A 1 170 ? -11.845 -3.794 17.972 1.00 95.56 170 PRO A C 1
ATOM 1336 O O . PRO A 1 170 ? -10.624 -3.888 17.849 1.00 95.56 170 PRO A O 1
ATOM 1339 N N . ASP A 1 171 ? -12.503 -4.420 18.949 1.00 95.94 171 ASP A N 1
ATOM 1340 C CA . ASP A 1 171 ? -11.924 -5.552 19.686 1.00 95.94 171 ASP A CA 1
ATOM 1341 C C . ASP A 1 171 ? -11.955 -6.851 18.846 1.00 95.94 171 ASP A C 1
ATOM 1343 O O . ASP A 1 171 ? -12.318 -6.832 17.667 1.00 95.94 171 ASP A O 1
ATOM 1347 N N . LEU A 1 172 ? -11.554 -7.986 19.431 1.00 95.38 172 LEU A N 1
ATOM 1348 C CA . LEU A 1 172 ? -11.551 -9.284 18.742 1.00 95.38 172 LEU A CA 1
ATOM 1349 C C . LEU A 1 172 ? -12.965 -9.776 18.365 1.00 95.38 172 LEU A C 1
ATOM 1351 O O . LEU A 1 172 ? -13.144 -10.357 17.298 1.00 95.38 172 LEU A O 1
ATOM 1355 N N . GLU A 1 173 ? -13.989 -9.516 19.181 1.00 96.06 173 GLU A N 1
ATOM 1356 C CA . GLU A 1 173 ? -15.358 -9.974 18.907 1.00 96.06 173 GLU A CA 1
ATOM 1357 C C . GLU A 1 173 ? -16.003 -9.186 17.761 1.00 96.06 173 GLU A C 1
ATOM 1359 O O . GLU A 1 173 ? -16.637 -9.770 16.876 1.00 96.06 173 GLU A O 1
ATOM 1364 N N . LEU A 1 174 ? -15.832 -7.859 17.733 1.00 96.06 174 LEU A N 1
ATOM 1365 C CA . LEU A 1 174 ? -16.302 -7.045 16.608 1.00 96.06 174 LEU A CA 1
ATOM 1366 C C . LEU A 1 174 ? -15.462 -7.283 15.350 1.00 96.06 174 LEU A C 1
ATOM 1368 O O . LEU A 1 174 ? -16.025 -7.307 14.251 1.00 96.06 174 LEU A O 1
ATOM 1372 N N . GLN A 1 175 ? -14.155 -7.510 15.494 1.00 95.12 175 GLN A N 1
ATOM 1373 C CA . GLN A 1 175 ? -13.307 -7.941 14.389 1.00 95.12 175 GLN A CA 1
ATOM 1374 C C . GLN A 1 175 ? -13.849 -9.225 13.761 1.00 95.12 175 GLN A C 1
ATOM 1376 O O . GLN A 1 175 ? -14.056 -9.250 12.552 1.00 95.12 175 GLN A O 1
ATOM 1381 N N . ASP A 1 176 ? -14.118 -10.271 14.541 1.00 95.12 176 ASP A N 1
ATOM 1382 C CA . ASP A 1 176 ? -14.531 -11.565 13.992 1.00 95.12 176 ASP A CA 1
ATOM 1383 C C . ASP A 1 176 ? -15.946 -11.497 13.381 1.00 95.12 176 ASP A C 1
ATOM 1385 O O . ASP A 1 176 ? -16.217 -12.103 12.339 1.00 95.12 176 ASP A O 1
ATOM 1389 N N . GLN A 1 177 ? -16.835 -10.654 13.925 1.00 94.75 177 GLN A N 1
ATOM 1390 C CA . GLN A 1 177 ? -18.109 -10.304 13.279 1.00 94.75 177 GLN A CA 1
ATOM 1391 C C . GLN A 1 177 ? -17.916 -9.581 11.933 1.00 94.75 177 GLN A C 1
ATOM 1393 O O . GLN A 1 177 ? -18.639 -9.860 10.968 1.00 94.75 177 GLN A O 1
ATOM 1398 N N . MET A 1 178 ? -16.962 -8.648 11.848 1.00 93.44 178 MET A N 1
ATOM 1399 C CA . MET A 1 178 ? -16.613 -7.936 10.613 1.00 93.44 178 MET A CA 1
ATOM 1400 C C . MET A 1 178 ? -15.961 -8.875 9.591 1.00 93.44 178 MET A C 1
ATOM 1402 O O . MET A 1 178 ? -16.387 -8.899 8.436 1.00 93.44 178 MET A O 1
ATOM 1406 N N . ALA A 1 179 ? -15.011 -9.704 10.025 1.00 93.50 179 ALA A N 1
ATOM 1407 C CA . ALA A 1 179 ? -14.343 -10.732 9.237 1.00 93.50 179 ALA A CA 1
ATOM 1408 C C . ALA A 1 179 ? -15.357 -11.709 8.641 1.00 93.50 179 ALA A C 1
ATOM 1410 O O . ALA A 1 179 ? -15.360 -11.933 7.436 1.00 93.50 179 ALA A O 1
ATOM 1411 N N . GLN A 1 180 ? -16.290 -12.229 9.443 1.00 95.06 180 GLN A N 1
ATOM 1412 C CA . GLN A 1 180 ? -17.304 -13.160 8.954 1.00 95.06 180 GLN A CA 1
ATOM 1413 C C . GLN A 1 180 ? -18.277 -12.495 7.962 1.00 95.06 180 GLN A C 1
ATOM 1415 O O . GLN A 1 180 ? -18.688 -13.121 6.980 1.00 95.06 180 GLN A O 1
ATOM 1420 N N . ALA A 1 181 ? -18.651 -11.230 8.182 1.00 91.81 181 ALA A N 1
ATOM 1421 C CA . ALA A 1 181 ? -19.484 -10.477 7.244 1.00 91.81 181 ALA A CA 1
ATOM 1422 C C . ALA A 1 181 ? -18.761 -10.223 5.908 1.00 91.81 181 ALA A C 1
ATOM 1424 O O . ALA A 1 181 ? -19.365 -10.377 4.841 1.00 91.81 181 ALA A O 1
ATOM 1425 N N . GLU A 1 182 ? -17.471 -9.891 5.962 1.00 90.44 182 GLU A N 1
ATOM 1426 C CA . GLU A 1 182 ? -16.633 -9.643 4.792 1.00 90.44 182 GLU A CA 1
ATOM 1427 C C . GLU A 1 182 ? -16.304 -10.933 4.033 1.00 90.44 182 GLU A C 1
ATOM 1429 O O . GLU A 1 182 ? -16.474 -10.993 2.818 1.00 90.44 182 GLU A O 1
ATOM 1434 N N . ALA A 1 183 ? -15.973 -12.017 4.732 1.00 93.38 183 ALA A N 1
ATOM 1435 C CA . ALA A 1 183 ? -15.754 -13.333 4.147 1.00 93.38 183 ALA A CA 1
ATOM 1436 C C . ALA A 1 183 ? -17.003 -13.829 3.393 1.00 93.38 183 ALA A C 1
ATOM 1438 O O . ALA A 1 183 ? -16.896 -14.305 2.260 1.00 93.38 183 ALA A O 1
ATOM 1439 N N . LYS A 1 184 ? -18.204 -13.604 3.955 1.00 93.19 184 LYS A N 1
ATOM 1440 C CA . LYS A 1 184 ? -19.509 -13.847 3.304 1.00 93.19 184 LYS A CA 1
ATOM 1441 C C . LYS A 1 184 ? -19.802 -12.901 2.128 1.00 93.19 184 LYS A C 1
ATOM 1443 O O . LYS A 1 184 ? -20.567 -13.280 1.235 1.00 93.19 184 LYS A O 1
ATOM 1448 N N . ARG A 1 185 ? -19.241 -11.683 2.101 1.00 88.75 185 ARG A N 1
ATOM 1449 C CA . ARG A 1 185 ? -19.303 -10.765 0.944 1.00 88.75 185 ARG A CA 1
ATOM 1450 C C . ARG A 1 185 ? -18.386 -11.270 -0.168 1.00 88.75 185 ARG A C 1
ATOM 1452 O O . ARG A 1 185 ? -18.848 -11.465 -1.292 1.00 88.75 185 ARG A O 1
ATOM 1459 N N . CYS A 1 186 ? -17.133 -11.562 0.170 1.00 89.06 186 CYS A N 1
ATOM 1460 C CA . CYS A 1 186 ? -16.123 -12.135 -0.710 1.00 89.06 186 CYS A CA 1
ATOM 1461 C C . CYS A 1 186 ? -16.591 -13.443 -1.361 1.00 89.06 186 CYS A C 1
ATOM 1463 O O . CYS A 1 186 ? -16.490 -13.557 -2.585 1.00 89.06 186 CYS A O 1
ATOM 1465 N N . ALA A 1 187 ? -17.187 -14.375 -0.610 1.00 91.06 187 ALA A N 1
ATOM 1466 C CA . ALA A 1 187 ? -17.655 -15.672 -1.116 1.00 91.06 187 ALA A CA 1
ATOM 1467 C C . ALA A 1 187 ? -18.690 -15.549 -2.252 1.00 91.06 187 ALA A C 1
ATOM 1469 O O . ALA A 1 187 ? -18.685 -16.322 -3.206 1.00 91.06 187 ALA A O 1
ATOM 1470 N N . LYS A 1 188 ? -19.545 -14.515 -2.212 1.00 89.25 188 LYS A N 1
ATOM 1471 C CA . LYS A 1 188 ? -20.547 -14.234 -3.260 1.00 89.25 188 LYS A CA 1
ATOM 1472 C C . LYS A 1 188 ? -19.932 -13.697 -4.559 1.00 89.25 188 LYS A C 1
ATOM 1474 O O . LYS A 1 188 ? -20.613 -13.618 -5.583 1.00 89.25 188 LYS A O 1
ATOM 1479 N N . THR A 1 189 ? -18.655 -13.314 -4.545 1.00 83.06 189 THR A N 1
ATOM 1480 C CA . THR A 1 189 ? -17.940 -12.836 -5.732 1.00 83.06 189 THR A CA 1
ATOM 1481 C C . THR A 1 189 ? -17.201 -13.972 -6.439 1.00 83.06 189 THR A C 1
ATOM 1483 O O . THR A 1 189 ? -16.542 -14.794 -5.807 1.00 83.06 189 THR A O 1
ATOM 1486 N N . ARG A 1 190 ? -17.211 -13.964 -7.779 1.00 81.81 190 ARG A N 1
ATOM 1487 C CA . ARG A 1 190 ? -16.338 -14.816 -8.612 1.00 81.81 190 ARG A CA 1
ATOM 1488 C C . ARG A 1 190 ? -14.989 -14.136 -8.890 1.00 81.81 190 ARG A C 1
ATOM 1490 O O . ARG A 1 190 ? -14.566 -14.067 -10.041 1.00 81.81 190 ARG A O 1
ATOM 1497 N N . TYR A 1 191 ? -14.393 -13.540 -7.860 1.00 83.75 191 TYR A N 1
ATOM 1498 C CA . TYR A 1 191 ? -13.014 -13.052 -7.881 1.00 83.75 191 TYR A CA 1
ATOM 1499 C C . TYR A 1 191 ? -12.108 -14.168 -7.344 1.00 83.75 191 TYR A C 1
ATOM 1501 O O . TYR A 1 191 ? -12.336 -14.563 -6.200 1.00 83.75 191 TYR A O 1
ATOM 1509 N N . PRO A 1 192 ? -11.167 -14.720 -8.136 1.00 85.81 192 PRO A N 1
ATOM 1510 C CA . PRO A 1 192 ? -10.264 -15.791 -7.692 1.00 85.81 192 PRO A CA 1
ATOM 1511 C C . PRO A 1 192 ? -9.145 -15.331 -6.745 1.00 85.81 192 PRO A C 1
ATOM 1513 O O . PRO A 1 192 ? -8.529 -16.178 -6.110 1.00 85.81 192 PRO A O 1
ATOM 1516 N N . LEU A 1 193 ? -8.882 -14.024 -6.645 1.00 87.69 193 LEU A N 1
ATOM 1517 C CA . LEU A 1 193 ? -7.874 -13.442 -5.755 1.00 87.69 193 LEU A CA 1
ATOM 1518 C C . LEU A 1 193 ? -8.534 -12.477 -4.762 1.00 87.69 193 LEU A C 1
ATOM 1520 O O . LEU A 1 193 ? -9.313 -11.609 -5.169 1.00 87.69 193 LEU A O 1
ATOM 1524 N N . LEU A 1 194 ? -8.181 -12.596 -3.484 1.00 89.25 194 LEU A N 1
ATOM 1525 C CA . LEU A 1 194 ? -8.453 -11.603 -2.444 1.00 89.25 194 LEU A CA 1
ATOM 1526 C C . LEU A 1 194 ? -7.123 -10.993 -1.979 1.00 89.25 194 LEU A C 1
ATOM 1528 O O . LEU A 1 194 ? -6.155 -11.723 -1.772 1.00 89.25 194 LEU A O 1
ATOM 1532 N N . ILE A 1 195 ? -7.074 -9.667 -1.832 1.00 87.69 195 ILE A N 1
ATOM 1533 C CA . ILE A 1 195 ? -5.887 -8.931 -1.377 1.00 87.69 195 ILE A CA 1
ATOM 1534 C C . ILE A 1 195 ? -6.233 -8.186 -0.089 1.00 87.69 195 ILE A C 1
ATOM 1536 O O . ILE A 1 195 ? -7.120 -7.333 -0.091 1.00 87.69 195 ILE A O 1
ATOM 1540 N N . PHE A 1 196 ? -5.512 -8.491 0.984 1.00 88.38 196 PHE A N 1
ATOM 1541 C CA . PHE A 1 196 ? -5.613 -7.845 2.287 1.00 88.38 196 PHE A CA 1
ATOM 1542 C C . PHE A 1 196 ? -4.536 -6.765 2.397 1.00 88.38 196 PHE A C 1
ATOM 1544 O O . PHE A 1 196 ? -3.348 -7.075 2.426 1.00 88.38 196 PHE A O 1
ATOM 1551 N N . ASN A 1 197 ? -4.957 -5.501 2.420 1.00 83.38 197 ASN A N 1
ATOM 1552 C CA . ASN A 1 197 ? -4.064 -4.355 2.609 1.00 83.38 197 ASN A CA 1
ATOM 1553 C C . ASN A 1 197 ? -4.165 -3.861 4.056 1.00 83.38 197 ASN A C 1
ATOM 1555 O O . ASN A 1 197 ? -5.283 -3.732 4.561 1.00 83.38 197 ASN A O 1
ATOM 1559 N N . ASP A 1 198 ? -3.026 -3.530 4.672 1.00 84.50 198 ASP A N 1
ATOM 1560 C CA . ASP A 1 198 ? -2.874 -3.195 6.095 1.00 84.50 198 ASP A CA 1
ATOM 1561 C C . ASP A 1 198 ? -3.193 -4.384 7.027 1.00 84.50 198 ASP A C 1
ATOM 1563 O O . ASP A 1 198 ? -3.844 -4.221 8.063 1.00 84.50 198 ASP A O 1
ATOM 1567 N N . LEU A 1 199 ? -2.740 -5.603 6.676 1.00 89.38 199 LEU A N 1
ATOM 1568 C CA . LEU A 1 199 ? -3.015 -6.828 7.458 1.00 89.38 199 LEU A CA 1
ATOM 1569 C C . LEU A 1 199 ? -2.559 -6.697 8.924 1.00 89.38 199 LEU A C 1
ATOM 1571 O O . LEU A 1 199 ? -3.218 -7.212 9.828 1.00 89.38 199 LEU A O 1
ATOM 1575 N N . ILE A 1 200 ? -1.478 -5.954 9.178 1.00 88.56 200 ILE A N 1
ATOM 1576 C CA . ILE A 1 200 ? -0.975 -5.682 10.531 1.00 88.56 200 ILE A CA 1
ATOM 1577 C C . ILE A 1 200 ? -2.034 -5.042 11.446 1.00 88.56 200 ILE A C 1
ATOM 1579 O O . ILE A 1 200 ? -2.023 -5.302 12.648 1.00 88.56 200 ILE A O 1
ATOM 1583 N N . SER A 1 201 ? -3.001 -4.286 10.912 1.00 88.44 201 SER A N 1
ATOM 1584 C CA . SER A 1 201 ? -4.046 -3.637 11.720 1.00 88.44 201 SER A CA 1
ATOM 1585 C C . SER A 1 201 ? -4.998 -4.593 12.443 1.00 88.44 201 SER A C 1
ATOM 1587 O O . SER A 1 201 ? -5.634 -4.198 13.423 1.00 88.44 201 SER A O 1
ATOM 1589 N N . TYR A 1 202 ? -5.062 -5.865 12.036 1.00 90.69 202 TYR A N 1
ATOM 1590 C CA . TYR A 1 202 ? -5.762 -6.893 12.810 1.00 90.69 202 TYR A CA 1
ATOM 1591 C C . TYR A 1 202 ? -5.105 -7.119 14.184 1.00 90.69 202 TYR A C 1
ATOM 1593 O O . TYR A 1 202 ? -5.809 -7.364 15.156 1.00 90.69 202 TYR A O 1
ATOM 1601 N N . SER A 1 203 ? -3.789 -6.912 14.319 1.00 91.06 203 SER A N 1
ATOM 1602 C CA . SER A 1 203 ? -3.079 -7.038 15.604 1.00 91.06 203 SER A CA 1
ATOM 1603 C C . SER A 1 203 ? -3.360 -5.914 16.618 1.00 91.06 203 SER A C 1
ATOM 1605 O O . SER A 1 203 ? -3.073 -6.079 17.806 1.00 91.06 203 SER A O 1
ATOM 1607 N N . TYR A 1 204 ? -3.915 -4.770 16.183 1.00 89.94 204 TYR A N 1
ATOM 1608 C CA . TYR A 1 204 ? -4.008 -3.545 16.997 1.00 89.94 204 TYR A CA 1
ATOM 1609 C C . TYR A 1 204 ? -5.004 -3.629 18.172 1.00 89.94 204 TYR A C 1
ATOM 1611 O O . TYR A 1 204 ? -5.033 -2.735 19.011 1.00 89.94 204 TYR A O 1
ATOM 1619 N N . ASN A 1 205 ? -5.780 -4.711 18.284 1.00 88.12 205 ASN A N 1
ATOM 1620 C CA . ASN A 1 205 ? -6.616 -5.051 19.447 1.00 88.12 205 ASN A CA 1
ATOM 1621 C C . ASN A 1 205 ? -5.834 -5.746 20.590 1.00 88.12 205 ASN A C 1
ATOM 1623 O O . ASN A 1 205 ? -6.420 -6.422 21.441 1.00 88.12 205 ASN A O 1
ATOM 1627 N N . SER A 1 206 ? -4.505 -5.603 20.591 1.00 85.88 206 SER A N 1
ATOM 1628 C CA . SER A 1 206 ? -3.554 -6.212 21.531 1.00 85.88 206 SER A CA 1
ATOM 1629 C C . SER A 1 206 ? -3.506 -7.747 21.529 1.00 85.88 206 SER A C 1
ATOM 1631 O O . SER A 1 206 ? -2.865 -8.325 22.402 1.00 85.88 206 SER A O 1
ATOM 1633 N N . GLN A 1 207 ? -4.128 -8.422 20.552 1.00 91.31 207 GLN A N 1
ATOM 1634 C CA . GLN A 1 207 ? -4.055 -9.887 20.409 1.00 91.31 207 GLN A CA 1
ATOM 1635 C C . GLN A 1 207 ? -2.903 -10.352 19.501 1.00 91.31 207 GLN A C 1
ATOM 1637 O O . GLN A 1 207 ? -2.643 -11.550 19.392 1.00 91.31 207 GLN A O 1
ATOM 1642 N N . GLY A 1 208 ? -2.201 -9.426 18.836 1.00 91.75 208 GLY A N 1
ATOM 1643 C CA . GLY A 1 208 ? -1.052 -9.766 17.998 1.00 91.75 208 GLY A CA 1
ATOM 1644 C C . GLY A 1 208 ? -1.426 -10.674 16.822 1.00 91.75 208 GLY A C 1
ATOM 1645 O O . GLY A 1 208 ? -2.442 -10.480 16.151 1.00 91.75 208 GLY A O 1
ATOM 1646 N N . ASP A 1 209 ? -0.605 -11.699 16.604 1.00 92.94 209 ASP A N 1
ATOM 1647 C CA . ASP A 1 209 ? -0.777 -12.692 15.539 1.00 92.94 209 ASP A CA 1
ATOM 1648 C C . ASP A 1 209 ? -2.062 -13.532 15.670 1.00 92.94 209 ASP A C 1
ATOM 1650 O O . ASP A 1 209 ? -2.578 -14.016 14.663 1.00 92.94 209 ASP A O 1
ATOM 1654 N N . LEU A 1 210 ? -2.632 -13.670 16.876 1.00 94.25 210 LEU A N 1
ATOM 1655 C CA . LEU A 1 210 ? -3.873 -14.427 17.086 1.00 94.25 210 LEU A CA 1
ATOM 1656 C C . LEU A 1 210 ? -5.040 -13.817 16.294 1.00 94.25 210 LEU A C 1
ATOM 1658 O O . LEU A 1 210 ? -5.780 -14.536 15.623 1.00 94.25 210 LEU A O 1
ATOM 1662 N N . ALA A 1 211 ? -5.166 -12.488 16.312 1.00 95.00 211 ALA A N 1
ATOM 1663 C CA . ALA A 1 211 ? -6.203 -11.776 15.572 1.00 95.00 211 ALA A CA 1
ATOM 1664 C C . ALA A 1 211 ? -6.000 -11.837 14.048 1.00 95.00 211 ALA A C 1
ATOM 1666 O O . ALA A 1 211 ? -6.978 -11.947 13.307 1.00 95.00 211 ALA A O 1
ATOM 1667 N N . ILE A 1 212 ? -4.746 -11.826 13.578 1.00 95.06 212 ILE A N 1
ATOM 1668 C CA . ILE A 1 212 ? -4.405 -12.052 12.163 1.00 95.06 212 ILE A CA 1
ATOM 1669 C C . ILE A 1 212 ? -4.824 -13.472 11.744 1.00 95.06 212 ILE A C 1
ATOM 1671 O O . ILE A 1 212 ? -5.461 -13.648 10.703 1.00 95.06 212 ILE A O 1
ATOM 1675 N N . GLY A 1 213 ? -4.540 -14.472 12.585 1.00 95.06 213 GLY A N 1
ATOM 1676 C CA . GLY A 1 213 ? -4.947 -15.863 12.379 1.00 95.06 213 GLY A CA 1
ATOM 1677 C C . GLY A 1 213 ? -6.467 -16.045 12.321 1.00 95.06 213 GLY A C 1
ATOM 1678 O O . GLY A 1 213 ? -6.960 -16.650 11.373 1.00 95.06 213 GLY A O 1
ATOM 1679 N N . HIS A 1 214 ? -7.219 -15.475 13.272 1.00 94.94 214 HIS A N 1
ATOM 1680 C CA . HIS A 1 214 ? -8.693 -15.499 13.290 1.00 94.94 214 HIS A CA 1
ATOM 1681 C C . HIS A 1 214 ? -9.307 -14.926 12.002 1.00 94.94 214 HIS A C 1
ATOM 1683 O O . HIS A 1 214 ? -10.221 -15.519 11.415 1.00 94.94 214 HIS A O 1
ATOM 1689 N N . PHE A 1 215 ? -8.786 -13.785 11.537 1.00 95.25 215 PHE A N 1
ATOM 1690 C CA . PHE A 1 215 ? -9.231 -13.165 10.293 1.00 95.25 215 PHE A CA 1
ATOM 1691 C C . PHE A 1 215 ? -8.961 -14.066 9.081 1.00 95.25 215 PHE A C 1
ATOM 1693 O O . PHE A 1 215 ? -9.877 -14.327 8.300 1.00 95.25 215 PHE A O 1
ATOM 1700 N N . LEU A 1 216 ? -7.734 -14.570 8.924 1.00 95.75 216 LEU A N 1
ATOM 1701 C CA . LEU A 1 216 ? -7.345 -15.353 7.748 1.00 95.75 216 LEU A CA 1
ATOM 1702 C C . LEU A 1 216 ? -7.992 -16.743 7.710 1.00 95.75 216 LEU A C 1
ATOM 1704 O O . LEU A 1 216 ? -8.451 -17.155 6.645 1.00 95.75 216 LEU A O 1
ATOM 1708 N N . ASP A 1 217 ? -8.136 -17.408 8.857 1.00 96.38 217 ASP A N 1
ATOM 1709 C CA . ASP A 1 217 ? -8.933 -18.631 9.015 1.00 96.38 217 ASP A CA 1
ATOM 1710 C C . ASP A 1 217 ? -10.389 -18.409 8.574 1.00 96.38 217 ASP A C 1
ATOM 1712 O O . ASP A 1 217 ? -10.934 -19.167 7.767 1.00 96.38 217 ASP A O 1
ATOM 1716 N N . THR A 1 218 ? -11.005 -17.313 9.030 1.00 96.56 218 THR A N 1
ATOM 1717 C CA . THR A 1 218 ? -12.368 -16.932 8.634 1.00 96.56 218 THR A CA 1
ATOM 1718 C C . THR A 1 218 ? -12.459 -16.635 7.136 1.00 96.56 218 THR A C 1
ATOM 1720 O O . THR A 1 218 ? -13.396 -17.085 6.472 1.00 96.56 218 THR A O 1
ATOM 1723 N N . MET A 1 219 ? -11.491 -15.917 6.561 1.00 95.38 219 MET A N 1
ATOM 1724 C CA . MET A 1 219 ? -11.468 -15.649 5.122 1.00 95.38 219 MET A CA 1
ATOM 1725 C C . MET A 1 219 ? -11.325 -16.942 4.311 1.00 95.38 219 MET A C 1
ATOM 1727 O O . MET A 1 219 ? -12.108 -17.146 3.380 1.00 95.38 219 MET A O 1
ATOM 1731 N N . HIS A 1 220 ? -10.398 -17.825 4.695 1.00 95.81 220 HIS A N 1
ATOM 1732 C CA . HIS A 1 220 ? -10.127 -19.107 4.044 1.00 95.81 220 HIS A CA 1
ATOM 1733 C C . HIS A 1 220 ? -11.333 -20.058 4.114 1.00 95.81 220 HIS A C 1
ATOM 1735 O O . HIS A 1 220 ? -11.805 -20.515 3.075 1.00 95.81 220 HIS A O 1
ATOM 1741 N N . LYS A 1 221 ? -11.922 -20.277 5.300 1.00 96.88 221 LYS A N 1
ATOM 1742 C CA . LYS A 1 221 ? -13.086 -21.169 5.501 1.00 96.88 221 LYS A CA 1
ATOM 1743 C C . LYS A 1 221 ? -14.299 -20.824 4.631 1.00 96.88 221 LYS A C 1
ATOM 1745 O O . LYS A 1 221 ? -15.049 -21.716 4.244 1.00 96.88 221 LYS A O 1
ATOM 1750 N N . TYR A 1 222 ? -14.503 -19.545 4.316 1.00 96.56 222 TYR A N 1
ATOM 1751 C CA . TYR A 1 222 ? -15.586 -19.083 3.438 1.00 96.56 222 TYR A CA 1
ATOM 1752 C C . TYR A 1 222 ? -15.167 -18.932 1.963 1.00 96.56 222 TYR A C 1
ATOM 1754 O O . TYR A 1 222 ? -16.025 -18.687 1.114 1.00 96.56 222 TYR A O 1
ATOM 1762 N N . ASN A 1 223 ? -13.874 -19.035 1.644 1.00 95.25 223 ASN A N 1
ATOM 1763 C CA . ASN A 1 223 ? -13.319 -18.818 0.306 1.00 95.25 223 ASN A CA 1
ATOM 1764 C C . ASN A 1 223 ? -12.211 -19.847 -0.049 1.00 95.25 223 ASN A C 1
ATOM 1766 O O . ASN A 1 223 ? -11.148 -19.426 -0.508 1.00 95.25 223 ASN A O 1
ATOM 1770 N N . PRO A 1 224 ? -12.416 -21.169 0.129 1.00 94.88 224 PRO A N 1
ATOM 1771 C CA . PRO A 1 224 ? -11.343 -22.162 -0.015 1.00 94.88 224 PRO A CA 1
ATOM 1772 C C . PRO A 1 224 ? -10.767 -22.234 -1.440 1.00 94.88 224 PRO A C 1
ATOM 1774 O O . PRO A 1 224 ? -9.580 -22.486 -1.613 1.00 94.88 224 PRO A O 1
ATOM 1777 N N . ASP A 1 225 ? -11.577 -21.941 -2.462 1.00 92.31 225 ASP A N 1
ATOM 1778 C CA . ASP A 1 225 ? -11.171 -21.946 -3.877 1.00 92.31 225 ASP A CA 1
ATOM 1779 C C . ASP A 1 225 ? -10.442 -20.658 -4.326 1.00 92.31 225 ASP A C 1
ATOM 1781 O O . ASP A 1 225 ? -10.359 -20.378 -5.527 1.00 92.31 225 ASP A O 1
ATOM 1785 N N . LYS A 1 226 ? -9.986 -19.811 -3.390 1.00 90.94 226 LYS A N 1
ATOM 1786 C CA . LYS A 1 226 ? -9.410 -18.491 -3.694 1.00 90.94 226 LYS A CA 1
ATOM 1787 C C . LYS A 1 226 ? -7.972 -18.355 -3.237 1.00 90.94 226 LYS A C 1
ATOM 1789 O O . LYS A 1 226 ? -7.606 -18.757 -2.139 1.00 90.94 226 LYS A O 1
ATOM 1794 N N . LEU A 1 227 ? -7.191 -17.671 -4.065 1.00 91.44 227 LEU A N 1
ATOM 1795 C CA . LEU A 1 227 ? -5.868 -17.206 -3.690 1.00 91.44 227 LEU A CA 1
ATOM 1796 C C . LEU A 1 227 ? -6.000 -16.047 -2.704 1.00 91.44 227 LEU A C 1
ATOM 1798 O O . LEU A 1 227 ? -6.781 -15.114 -2.929 1.00 91.44 227 LEU A O 1
ATOM 1802 N N . LEU A 1 228 ? -5.207 -16.096 -1.640 1.00 92.25 228 LEU A N 1
ATOM 1803 C CA . LEU A 1 228 ? -5.127 -15.051 -0.627 1.00 92.25 228 LEU A CA 1
ATOM 1804 C C . LEU A 1 228 ? -3.765 -14.357 -0.726 1.00 92.25 228 LEU A C 1
ATOM 1806 O O . LEU A 1 228 ? -2.729 -15.015 -0.807 1.00 92.25 228 LEU A O 1
ATOM 1810 N N . GLN A 1 229 ? -3.766 -13.029 -0.725 1.00 90.69 229 GLN A N 1
ATOM 1811 C CA . GLN A 1 229 ? -2.566 -12.197 -0.706 1.00 90.69 229 GLN A CA 1
ATOM 1812 C C . GLN A 1 229 ? -2.659 -11.199 0.444 1.00 90.69 229 GLN A C 1
ATOM 1814 O O . GLN A 1 229 ? -3.731 -10.651 0.689 1.00 90.69 229 GLN A O 1
ATOM 1819 N N . ALA A 1 230 ? -1.534 -10.910 1.093 1.00 90.19 230 ALA A N 1
ATOM 1820 C CA . ALA A 1 230 ? -1.419 -9.808 2.041 1.00 90.19 230 ALA A CA 1
ATOM 1821 C C . ALA A 1 230 ? -0.125 -9.010 1.838 1.00 90.19 230 ALA A C 1
ATOM 1823 O O . ALA A 1 230 ? 0.770 -9.441 1.109 1.00 90.19 230 ALA A O 1
ATOM 1824 N N . ASP A 1 231 ? -0.031 -7.869 2.516 1.00 85.75 231 ASP A N 1
ATOM 1825 C CA . ASP A 1 231 ? 1.167 -7.032 2.616 1.00 85.75 231 ASP A CA 1
ATOM 1826 C C . ASP A 1 231 ? 2.060 -7.358 3.830 1.00 85.75 231 ASP A C 1
ATOM 1828 O O . ASP A 1 231 ? 2.981 -6.604 4.131 1.00 85.75 231 ASP A O 1
ATOM 1832 N N . LEU A 1 232 ? 1.824 -8.490 4.508 1.00 86.44 232 LEU A N 1
ATOM 1833 C CA . LEU A 1 232 ? 2.646 -8.981 5.618 1.00 86.44 232 LEU A CA 1
ATOM 1834 C C . LEU A 1 232 ? 2.649 -10.519 5.701 1.00 86.44 232 LEU A C 1
ATOM 1836 O O . LEU A 1 232 ? 1.598 -11.159 5.602 1.00 86.44 232 LEU A O 1
ATOM 1840 N N . LEU A 1 233 ? 3.824 -11.100 5.969 1.00 89.31 233 LEU A N 1
ATOM 1841 C CA . LEU A 1 233 ? 3.982 -12.504 6.353 1.00 89.31 233 LEU A CA 1
ATOM 1842 C C . LEU A 1 233 ? 4.284 -12.619 7.851 1.00 89.31 233 LEU A C 1
ATOM 1844 O O . LEU A 1 233 ? 5.251 -12.034 8.333 1.00 89.31 233 LEU A O 1
ATOM 1848 N N . THR A 1 234 ? 3.488 -13.405 8.569 1.00 90.38 234 THR A N 1
ATOM 1849 C CA . THR A 1 234 ? 3.724 -13.788 9.968 1.00 90.38 234 THR A CA 1
ATOM 1850 C C . THR A 1 234 ? 3.510 -15.298 10.126 1.00 90.38 234 THR A C 1
ATOM 1852 O O . THR A 1 234 ? 2.898 -15.915 9.246 1.00 90.38 234 THR A O 1
ATOM 1855 N N . PRO A 1 235 ? 3.969 -15.929 11.224 1.00 91.25 235 PRO A N 1
ATOM 1856 C CA . PRO A 1 235 ? 3.652 -17.327 11.521 1.00 91.25 235 PRO A CA 1
ATOM 1857 C C . PRO A 1 235 ? 2.149 -17.645 11.473 1.00 91.25 235 PRO A C 1
ATOM 1859 O O . PRO A 1 235 ? 1.771 -18.732 11.040 1.00 91.25 235 PRO A O 1
ATOM 1862 N N . ALA A 1 236 ? 1.288 -16.694 11.856 1.00 92.12 236 ALA A N 1
ATOM 1863 C CA . ALA A 1 236 ? -0.163 -16.848 11.777 1.00 92.12 236 ALA A CA 1
ATOM 1864 C C . ALA A 1 236 ? -0.746 -16.658 10.362 1.00 92.12 236 ALA A C 1
ATOM 1866 O O . ALA A 1 236 ? -1.818 -17.196 10.086 1.00 92.12 236 ALA A O 1
ATOM 1867 N N . SER A 1 237 ? -0.076 -15.925 9.458 1.00 92.62 237 SER A N 1
ATOM 1868 C CA . SER A 1 237 ? -0.554 -15.734 8.076 1.00 92.62 237 SER A CA 1
ATOM 1869 C C . SER A 1 237 ? -0.006 -16.748 7.067 1.00 92.62 237 SER A C 1
ATOM 1871 O O . SER A 1 237 ? -0.712 -17.088 6.114 1.00 92.62 237 SER A O 1
ATOM 1873 N N . TRP A 1 238 ? 1.192 -17.297 7.300 1.00 93.00 238 TRP A N 1
ATOM 1874 C CA . TRP A 1 238 ? 1.853 -18.263 6.410 1.00 93.00 238 TRP A CA 1
ATOM 1875 C C . TRP A 1 238 ? 0.969 -19.428 5.914 1.00 93.00 238 TRP A C 1
ATOM 1877 O O . TRP A 1 238 ? 0.953 -19.639 4.702 1.00 93.00 238 TRP A O 1
ATOM 1887 N N . PRO A 1 239 ? 0.185 -20.149 6.748 1.00 92.69 239 PRO A N 1
ATOM 1888 C CA . PRO A 1 239 ? -0.583 -21.306 6.271 1.00 92.69 239 PRO A CA 1
ATOM 1889 C C . PRO A 1 239 ? -1.808 -20.951 5.405 1.00 92.69 239 PRO A C 1
ATOM 1891 O O . PRO A 1 239 ? -2.426 -21.854 4.843 1.00 92.69 239 PRO A O 1
ATOM 1894 N N . TYR A 1 240 ? -2.177 -19.669 5.293 1.00 93.88 240 TYR A N 1
ATOM 1895 C CA . TYR A 1 240 ? -3.354 -19.218 4.534 1.00 93.88 240 TYR A CA 1
ATOM 1896 C C . TYR A 1 240 ? -3.005 -18.469 3.243 1.00 93.88 240 TYR A C 1
ATOM 1898 O O . TYR A 1 240 ? -3.814 -18.440 2.313 1.00 93.88 240 TYR A O 1
ATOM 1906 N N . LEU A 1 241 ? -1.840 -17.817 3.182 1.00 92.75 241 LEU A N 1
ATOM 1907 C CA . LEU A 1 241 ? -1.471 -16.957 2.059 1.00 92.75 241 LEU A CA 1
ATOM 1908 C C . LEU A 1 241 ? -0.916 -17.761 0.879 1.00 92.75 241 LEU A C 1
ATOM 1910 O O . LEU A 1 241 ? -0.100 -18.660 1.028 1.00 92.75 241 LEU A O 1
ATOM 1914 N N . SER A 1 242 ? -1.341 -17.394 -0.328 1.00 90.12 242 SER A N 1
ATOM 1915 C CA . SER A 1 242 ? -0.828 -17.944 -1.589 1.00 90.12 242 SER A CA 1
ATOM 1916 C C . SER A 1 242 ? 0.367 -17.155 -2.131 1.00 90.12 242 SER A C 1
ATOM 1918 O O . SER A 1 242 ? 1.096 -17.655 -2.984 1.00 90.12 242 SER A O 1
ATOM 1920 N N . ARG A 1 243 ? 0.523 -15.899 -1.689 1.00 87.38 243 ARG A N 1
ATOM 1921 C CA . ARG A 1 243 ? 1.677 -15.017 -1.924 1.00 87.38 243 ARG A CA 1
ATOM 1922 C C . ARG A 1 243 ? 1.619 -13.807 -0.990 1.00 87.38 243 ARG A C 1
ATOM 1924 O O . ARG A 1 243 ? 0.552 -13.453 -0.491 1.00 87.38 243 ARG A O 1
ATOM 1931 N N . VAL A 1 244 ? 2.743 -13.125 -0.825 1.00 87.69 244 VAL A N 1
ATOM 1932 C CA . VAL A 1 244 ? 2.869 -11.882 -0.049 1.00 87.69 244 VAL A CA 1
ATOM 1933 C C . VAL A 1 244 ? 3.347 -10.798 -1.008 1.00 87.69 244 VAL A C 1
ATOM 1935 O O . VAL A 1 244 ? 4.194 -11.080 -1.846 1.00 87.69 244 VAL A O 1
ATOM 1938 N N . ASN A 1 245 ? 2.795 -9.586 -0.953 1.00 85.12 245 ASN A N 1
ATOM 1939 C CA . ASN A 1 245 ? 3.298 -8.474 -1.763 1.00 85.12 245 ASN A CA 1
ATOM 1940 C C . ASN A 1 245 ? 3.137 -7.145 -1.028 1.00 85.12 245 ASN A C 1
ATOM 1942 O O . ASN A 1 245 ? 2.018 -6.676 -0.822 1.00 85.12 245 ASN A O 1
ATOM 1946 N N . GLU A 1 246 ? 4.261 -6.553 -0.644 1.00 76.75 246 GLU A N 1
ATOM 1947 C CA . GLU A 1 246 ? 4.291 -5.407 0.258 1.00 76.75 246 GLU A CA 1
ATOM 1948 C C . GLU A 1 246 ? 4.097 -4.058 -0.448 1.00 76.75 246 GLU A C 1
ATOM 1950 O O . GLU A 1 246 ? 4.482 -3.846 -1.604 1.00 76.75 246 GLU A O 1
ATOM 1955 N N . ASN A 1 247 ? 3.559 -3.097 0.300 1.00 69.75 247 ASN A N 1
ATOM 1956 C CA . ASN A 1 247 ? 3.467 -1.701 -0.108 1.00 69.75 247 ASN A CA 1
ATOM 1957 C C . ASN A 1 247 ? 4.817 -0.993 0.124 1.00 69.75 247 ASN A C 1
ATOM 1959 O O . ASN A 1 247 ? 5.078 -0.476 1.208 1.00 69.75 247 ASN A O 1
ATOM 1963 N N . GLN A 1 248 ? 5.686 -0.984 -0.893 1.00 65.44 248 GLN A N 1
ATOM 1964 C CA . GLN A 1 248 ? 7.007 -0.344 -0.831 1.00 65.44 248 GLN A CA 1
ATOM 1965 C C . GLN A 1 248 ? 6.971 1.117 -1.310 1.00 65.44 248 GLN A C 1
ATOM 1967 O O . GLN A 1 248 ? 6.315 1.452 -2.297 1.00 65.44 248 GLN A O 1
ATOM 1972 N N . LEU A 1 249 ? 7.715 1.994 -0.627 1.00 62.06 249 LEU A N 1
ATOM 1973 C CA . LEU A 1 249 ? 7.887 3.400 -1.012 1.00 62.06 249 LEU A CA 1
ATOM 1974 C C . LEU A 1 249 ? 9.089 3.561 -1.950 1.00 62.06 249 LEU A C 1
ATOM 1976 O O . LEU A 1 249 ? 10.202 3.856 -1.516 1.00 62.06 249 LEU A O 1
ATOM 1980 N N . TRP A 1 250 ? 8.847 3.390 -3.246 1.00 68.56 250 TRP A N 1
ATOM 1981 C CA . TRP A 1 250 ? 9.841 3.597 -4.300 1.00 68.56 250 TRP A CA 1
ATOM 1982 C C . TRP A 1 250 ? 10.190 5.082 -4.441 1.00 68.56 250 TRP A C 1
ATOM 1984 O O . TRP A 1 250 ? 9.330 5.893 -4.780 1.00 68.56 250 TRP A O 1
ATOM 1994 N N . ASN A 1 251 ? 11.444 5.450 -4.172 1.00 66.00 251 ASN A N 1
ATOM 1995 C CA . ASN A 1 251 ? 11.965 6.796 -4.412 1.00 66.00 251 ASN A CA 1
ATOM 1996 C C . ASN A 1 251 ? 13.481 6.777 -4.683 1.00 66.00 251 ASN A C 1
ATOM 1998 O O . ASN A 1 251 ? 14.181 5.825 -4.332 1.00 66.00 251 ASN A O 1
ATOM 2002 N N . GLU A 1 252 ? 13.969 7.847 -5.315 1.00 64.56 252 GLU A N 1
ATOM 2003 C CA . GLU A 1 252 ? 15.344 7.989 -5.818 1.00 64.56 252 GLU A CA 1
ATOM 2004 C C . GLU A 1 252 ? 16.404 7.837 -4.705 1.00 64.56 252 GLU A C 1
ATOM 2006 O O . GLU A 1 252 ? 17.385 7.117 -4.884 1.00 64.56 252 GLU A O 1
ATOM 2011 N N . SER A 1 253 ? 16.175 8.418 -3.520 1.00 69.25 253 SER A N 1
ATOM 2012 C CA . SER A 1 253 ? 17.119 8.381 -2.390 1.00 69.25 253 SER A CA 1
ATOM 2013 C C . SER A 1 253 ? 17.113 7.074 -1.588 1.00 69.25 253 SER A C 1
ATOM 2015 O O . SER A 1 253 ? 17.971 6.889 -0.726 1.00 69.25 253 SER A O 1
ATOM 2017 N N . MET A 1 254 ? 16.189 6.149 -1.868 1.00 73.81 254 MET A N 1
ATOM 2018 C CA . MET A 1 254 ? 16.131 4.830 -1.231 1.00 73.81 254 MET A CA 1
ATOM 2019 C C . MET A 1 254 ? 16.586 3.676 -2.140 1.00 73.81 254 MET A C 1
ATOM 2021 O O . MET A 1 254 ? 16.606 2.544 -1.660 1.00 73.81 254 MET A O 1
ATOM 2025 N N . ARG A 1 255 ? 16.986 3.921 -3.402 1.00 80.81 255 ARG A N 1
ATOM 2026 C CA . ARG A 1 255 ? 17.347 2.880 -4.400 1.00 80.81 255 ARG A CA 1
ATOM 2027 C C . ARG A 1 255 ? 18.220 1.741 -3.843 1.00 80.81 255 ARG A C 1
ATOM 2029 O O . ARG A 1 255 ? 17.861 0.578 -4.009 1.00 80.81 255 ARG A O 1
ATOM 2036 N N . THR A 1 256 ? 19.314 2.063 -3.149 1.00 80.00 256 THR A N 1
ATOM 2037 C CA . THR A 1 256 ? 20.252 1.085 -2.558 1.00 80.00 256 THR A CA 1
ATOM 2038 C C . THR A 1 256 ? 19.588 0.241 -1.471 1.00 80.00 256 THR A C 1
ATOM 2040 O O . THR A 1 256 ? 19.494 -0.976 -1.610 1.00 80.00 256 THR A O 1
ATOM 2043 N N . LYS A 1 257 ? 19.009 0.898 -0.455 1.00 80.38 257 LYS A N 1
ATOM 2044 C CA . LYS A 1 257 ? 18.284 0.240 0.643 1.00 80.38 257 LYS A CA 1
ATOM 2045 C C . LYS A 1 257 ? 17.122 -0.619 0.147 1.00 80.38 257 LYS A C 1
ATOM 2047 O O . LYS A 1 257 ? 16.825 -1.658 0.733 1.00 80.38 257 LYS A O 1
ATOM 2052 N N . ILE A 1 258 ? 16.451 -0.182 -0.917 1.00 80.81 258 ILE A N 1
ATOM 2053 C CA . ILE A 1 258 ? 15.406 -0.948 -1.590 1.00 80.81 258 ILE A CA 1
ATOM 2054 C C . ILE A 1 258 ? 16.008 -2.242 -2.148 1.00 80.81 258 ILE A C 1
ATOM 2056 O O . ILE A 1 258 ? 15.558 -3.305 -1.744 1.00 80.81 258 ILE A O 1
ATOM 2060 N N . VAL A 1 259 ? 17.050 -2.194 -2.987 1.00 82.19 259 VAL A N 1
ATOM 2061 C CA . VAL A 1 259 ? 17.681 -3.410 -3.547 1.00 82.19 259 VAL A CA 1
ATOM 2062 C C . VAL A 1 259 ? 18.150 -4.387 -2.460 1.00 82.19 259 VAL A C 1
ATOM 2064 O O . VAL A 1 259 ? 17.875 -5.581 -2.575 1.00 82.19 259 VAL A O 1
ATOM 2067 N N . GLU A 1 260 ? 18.772 -3.894 -1.387 1.00 83.19 260 GLU A N 1
ATOM 2068 C CA . GLU A 1 260 ? 19.171 -4.701 -0.220 1.00 83.19 260 GLU A CA 1
ATOM 2069 C C . GLU A 1 260 ? 17.954 -5.408 0.409 1.00 83.19 260 GLU A C 1
ATOM 2071 O O . GLU A 1 260 ? 17.893 -6.638 0.459 1.00 83.19 260 GLU A O 1
ATOM 2076 N N . THR A 1 261 ? 16.922 -4.634 0.767 1.00 82.50 261 THR A N 1
ATOM 2077 C CA . THR A 1 261 ? 15.659 -5.133 1.347 1.00 82.50 261 THR A CA 1
ATOM 2078 C C . THR A 1 261 ? 14.951 -6.137 0.423 1.00 82.50 261 THR A C 1
ATOM 2080 O O . THR A 1 261 ? 14.258 -7.042 0.886 1.00 82.50 261 THR A O 1
ATOM 2083 N N . LEU A 1 262 ? 15.080 -5.985 -0.898 1.00 81.88 262 LEU A N 1
ATOM 2084 C CA . LEU A 1 262 ? 14.464 -6.869 -1.889 1.00 81.88 262 LEU A CA 1
ATOM 2085 C C . LEU A 1 262 ? 15.182 -8.208 -2.016 1.00 81.88 262 LEU A C 1
ATOM 2087 O O . LEU A 1 262 ? 14.500 -9.228 -2.140 1.00 81.88 262 LEU A O 1
ATOM 2091 N N . ALA A 1 263 ? 16.516 -8.208 -1.964 1.00 82.62 263 ALA A N 1
ATOM 2092 C CA . ALA A 1 263 ? 17.322 -9.422 -1.981 1.00 82.62 263 ALA A CA 1
ATOM 2093 C C . ALA A 1 263 ? 17.032 -10.286 -0.745 1.00 82.62 263 ALA A C 1
ATOM 2095 O O . ALA A 1 263 ? 16.685 -11.461 -0.889 1.00 82.62 263 ALA A O 1
ATOM 2096 N N . GLU A 1 264 ? 17.063 -9.679 0.447 1.00 85.75 264 GLU A N 1
ATOM 2097 C CA . GLU A 1 264 ? 16.694 -10.333 1.711 1.00 85.75 264 GLU A CA 1
ATOM 2098 C C . GLU A 1 264 ? 15.281 -10.935 1.646 1.00 85.75 264 GLU A C 1
ATOM 2100 O O . GLU A 1 264 ? 15.067 -12.088 2.028 1.00 85.75 264 GLU A O 1
ATOM 2105 N N . LYS A 1 265 ? 14.310 -10.187 1.102 1.00 84.56 265 LYS A N 1
ATOM 2106 C CA . LYS A 1 265 ? 12.918 -10.647 0.984 1.00 84.56 265 LYS A CA 1
ATOM 2107 C C . LYS A 1 265 ? 12.724 -11.770 -0.025 1.00 84.56 265 LYS A C 1
ATOM 2109 O O . LYS A 1 265 ? 11.968 -12.687 0.275 1.00 84.56 265 LYS A O 1
ATOM 2114 N N . GLN A 1 266 ? 13.397 -11.759 -1.177 1.00 86.06 266 GLN A N 1
ATOM 2115 C CA . GLN A 1 266 ? 13.269 -12.871 -2.128 1.00 86.06 266 GLN A CA 1
ATOM 2116 C C . GLN A 1 266 ? 13.910 -14.152 -1.578 1.00 86.06 266 GLN A C 1
ATOM 2118 O O . GLN A 1 266 ? 13.335 -15.233 -1.723 1.00 86.06 266 GLN A O 1
ATOM 2123 N N . GLU A 1 267 ? 15.044 -14.048 -0.877 1.00 86.12 267 GLU A N 1
ATOM 2124 C CA . GLU A 1 267 ? 15.654 -15.198 -0.201 1.00 86.12 267 GLU A CA 1
ATOM 2125 C C . GLU A 1 267 ? 14.761 -15.719 0.944 1.00 86.12 267 GLU A C 1
ATOM 2127 O O . GLU A 1 267 ? 14.576 -16.929 1.100 1.00 86.12 267 GLU A O 1
ATOM 2132 N N . PHE A 1 268 ? 14.137 -14.821 1.713 1.00 87.81 268 PHE A N 1
ATOM 2133 C CA . PHE A 1 268 ? 13.151 -15.176 2.733 1.00 87.81 268 PHE A CA 1
ATOM 2134 C C . PHE A 1 268 ? 11.917 -15.864 2.128 1.00 87.81 268 PHE A C 1
ATOM 2136 O O . PHE A 1 268 ? 11.559 -16.955 2.568 1.00 87.81 268 PHE A O 1
ATOM 2143 N N . TYR A 1 269 ? 11.304 -15.303 1.081 1.00 86.12 269 TYR A N 1
ATOM 2144 C CA . TYR A 1 269 ? 10.162 -15.917 0.398 1.00 86.12 269 TYR A CA 1
ATOM 2145 C C . TYR A 1 269 ? 10.523 -17.277 -0.218 1.00 86.12 269 TYR A C 1
ATOM 2147 O O . TYR A 1 269 ? 9.737 -18.214 -0.079 1.00 86.12 269 TYR A O 1
ATOM 2155 N N . ALA A 1 270 ? 11.730 -17.439 -0.779 1.00 85.06 270 ALA A N 1
ATOM 2156 C CA . ALA A 1 270 ? 12.234 -18.739 -1.235 1.00 85.06 270 ALA A CA 1
ATOM 2157 C C . ALA A 1 270 ? 12.257 -19.775 -0.096 1.00 85.06 270 ALA A C 1
ATOM 2159 O O . ALA A 1 270 ? 11.716 -20.871 -0.243 1.00 85.06 270 ALA A O 1
ATOM 2160 N N . LYS A 1 271 ? 12.821 -19.409 1.066 1.00 89.62 271 LYS A N 1
ATOM 2161 C CA . LYS A 1 271 ? 12.867 -20.261 2.272 1.00 89.62 271 LYS A CA 1
ATOM 2162 C C . LYS A 1 271 ? 11.466 -20.613 2.795 1.00 89.62 271 LYS A C 1
ATOM 2164 O O . LYS A 1 271 ? 11.278 -21.707 3.317 1.00 89.62 271 LYS A O 1
ATOM 2169 N N . GLN A 1 272 ? 10.485 -19.723 2.620 1.00 88.00 272 GLN A N 1
ATOM 2170 C CA . GLN A 1 272 ? 9.077 -19.945 2.984 1.00 88.00 272 GLN A CA 1
ATOM 2171 C C . GLN A 1 272 ? 8.236 -20.644 1.894 1.00 88.00 272 GLN A C 1
ATOM 2173 O O . GLN A 1 272 ? 7.032 -20.807 2.091 1.00 88.00 272 GLN A O 1
ATOM 2178 N N . GLN A 1 273 ? 8.839 -21.044 0.764 1.00 86.38 273 GLN A N 1
ATOM 2179 C CA . GLN A 1 273 ? 8.173 -21.606 -0.428 1.00 86.38 273 GLN A CA 1
ATOM 2180 C C . GLN A 1 273 ? 7.094 -20.689 -1.049 1.00 86.38 273 GLN A C 1
ATOM 2182 O O . GLN A 1 273 ? 6.190 -21.147 -1.749 1.00 86.38 273 GLN A O 1
ATOM 2187 N N . MET A 1 274 ? 7.201 -19.379 -0.815 1.00 86.94 274 MET A N 1
ATOM 2188 C CA . MET A 1 274 ? 6.282 -18.357 -1.321 1.00 86.94 274 MET A CA 1
ATOM 2189 C C . MET A 1 274 ? 6.733 -17.834 -2.697 1.00 86.94 274 MET A C 1
ATOM 2191 O O . MET A 1 274 ? 7.937 -17.685 -2.926 1.00 86.94 274 MET A O 1
ATOM 2195 N N . PRO A 1 275 ? 5.802 -17.493 -3.613 1.00 86.19 275 PRO A N 1
ATOM 2196 C CA . PRO A 1 275 ? 6.143 -16.840 -4.875 1.00 86.19 275 PRO A CA 1
ATOM 2197 C C . PRO A 1 275 ? 6.897 -15.523 -4.662 1.00 86.19 275 PRO A C 1
ATOM 2199 O O . PRO A 1 275 ? 6.520 -14.717 -3.811 1.00 86.19 275 PRO A O 1
ATOM 2202 N N . TRP A 1 276 ? 7.932 -15.297 -5.471 1.00 87.00 276 TRP A N 1
ATOM 2203 C CA . TRP A 1 276 ? 8.747 -14.084 -5.432 1.00 87.00 276 TRP A CA 1
ATOM 2204 C C . TRP A 1 276 ? 7.965 -12.857 -5.888 1.00 87.00 276 TRP A C 1
ATOM 2206 O O . TRP A 1 276 ? 7.329 -12.856 -6.944 1.00 87.00 276 TRP A O 1
ATOM 2216 N N . MET A 1 277 ? 8.021 -11.810 -5.071 1.00 86.75 277 MET A N 1
ATOM 2217 C CA . MET A 1 277 ? 7.231 -10.596 -5.201 1.00 86.75 277 MET A CA 1
ATOM 2218 C C . MET A 1 277 ? 8.053 -9.401 -4.704 1.00 86.75 277 MET A C 1
ATOM 2220 O O . MET A 1 277 ? 8.565 -9.394 -3.582 1.00 86.75 277 MET A O 1
ATOM 2224 N N . ILE A 1 278 ? 8.187 -8.380 -5.549 1.00 85.25 278 ILE A N 1
ATOM 2225 C CA . ILE A 1 278 ? 9.079 -7.238 -5.308 1.00 85.25 278 ILE A CA 1
ATOM 2226 C C . ILE A 1 278 ? 8.367 -6.057 -4.616 1.00 85.25 278 ILE A C 1
ATOM 2228 O O . ILE A 1 278 ? 9.007 -5.197 -4.018 1.00 85.25 278 ILE A O 1
ATOM 2232 N N . GLY A 1 279 ? 7.033 -6.016 -4.663 1.00 82.94 279 GLY A N 1
ATOM 2233 C CA . GLY A 1 279 ? 6.194 -4.970 -4.076 1.00 82.94 279 GLY A CA 1
ATOM 2234 C C . GLY A 1 279 ? 5.078 -4.484 -5.008 1.00 82.94 279 GLY A C 1
ATOM 2235 O O . GLY A 1 279 ? 4.840 -5.024 -6.095 1.00 82.94 279 GLY A O 1
ATOM 2236 N N . ASN A 1 280 ? 4.372 -3.440 -4.578 1.00 81.31 280 ASN A N 1
ATOM 2237 C CA . ASN A 1 280 ? 3.490 -2.634 -5.428 1.00 81.31 280 ASN A CA 1
ATOM 2238 C C . ASN A 1 280 ? 4.233 -1.380 -5.926 1.00 81.31 280 ASN A C 1
ATOM 2240 O O . ASN A 1 280 ? 4.888 -0.719 -5.123 1.00 81.31 280 ASN A O 1
ATOM 2244 N N . PHE A 1 281 ? 4.110 -1.026 -7.210 1.00 84.88 281 PHE A N 1
ATOM 2245 C CA . PHE A 1 281 ? 4.634 0.220 -7.796 1.00 84.88 281 PHE A CA 1
ATOM 2246 C C . PHE A 1 281 ? 3.480 1.139 -8.219 1.00 84.88 281 PHE A C 1
ATOM 2248 O O . PHE A 1 281 ? 2.547 0.687 -8.886 1.00 84.88 281 PHE A O 1
ATOM 2255 N N . GLN A 1 282 ? 3.523 2.420 -7.836 1.00 85.62 282 GLN A N 1
ATOM 2256 C CA . GLN A 1 282 ? 2.439 3.376 -8.095 1.00 85.62 282 GLN A CA 1
ATOM 2257 C C . GLN A 1 282 ? 2.737 4.258 -9.317 1.00 85.62 282 GLN A C 1
ATOM 2259 O O . GLN A 1 282 ? 3.724 4.989 -9.323 1.00 85.62 282 GLN A O 1
ATOM 2264 N N . ILE A 1 283 ? 1.834 4.271 -10.303 1.00 86.62 283 ILE A N 1
ATOM 2265 C CA . ILE A 1 283 ? 1.840 5.253 -11.399 1.00 86.62 283 ILE A CA 1
ATOM 2266 C C . ILE A 1 283 ? 0.888 6.394 -11.026 1.00 86.62 283 ILE A C 1
ATOM 2268 O O . ILE A 1 283 ? -0.330 6.208 -10.924 1.00 86.62 283 ILE A O 1
ATOM 2272 N N . HIS A 1 284 ? 1.437 7.591 -10.832 1.00 87.44 284 HIS A N 1
ATOM 2273 C CA . HIS A 1 284 ? 0.702 8.768 -10.378 1.00 87.44 284 HIS A CA 1
ATOM 2274 C C . HIS A 1 284 ? 0.990 10.013 -11.223 1.00 87.44 284 HIS A C 1
ATOM 2276 O O . HIS A 1 284 ? 2.002 10.123 -11.911 1.00 87.44 284 HIS A O 1
ATOM 2282 N N . LEU A 1 285 ? 0.060 10.966 -11.140 1.00 86.44 285 LEU A N 1
ATOM 2283 C CA . LEU A 1 285 ? 0.216 12.322 -11.664 1.00 86.44 285 LEU A CA 1
ATOM 2284 C C . LEU A 1 285 ? 1.172 13.142 -10.784 1.00 86.44 285 LEU A C 1
ATOM 2286 O O . LEU A 1 285 ? 1.475 12.746 -9.654 1.00 86.44 285 LEU A O 1
ATOM 2290 N N . ALA A 1 286 ? 1.588 14.308 -11.274 1.00 81.69 286 ALA A N 1
ATOM 2291 C CA . ALA A 1 286 ? 2.227 15.313 -10.435 1.00 81.69 286 ALA A CA 1
ATOM 2292 C C . ALA A 1 286 ? 1.230 15.884 -9.412 1.00 81.69 286 ALA A C 1
ATOM 2294 O O . ALA A 1 286 ? 0.050 16.096 -9.712 1.00 81.69 286 ALA A O 1
ATOM 2295 N N . ASP A 1 287 ? 1.720 16.184 -8.212 1.00 83.88 287 ASP A N 1
ATOM 2296 C CA . ASP A 1 287 ? 1.002 16.963 -7.204 1.00 83.88 287 ASP A CA 1
ATOM 2297 C C . ASP A 1 287 ? 1.936 18.014 -6.571 1.00 83.88 287 ASP A C 1
ATOM 2299 O O . ASP A 1 287 ? 3.011 18.297 -7.096 1.00 83.88 287 ASP A O 1
ATOM 2303 N N . LYS A 1 288 ? 1.519 18.659 -5.474 1.00 78.06 288 LYS A N 1
ATOM 2304 C CA . LYS A 1 288 ? 2.302 19.734 -4.837 1.00 78.06 288 LYS A CA 1
ATOM 2305 C C . LYS A 1 288 ? 3.650 19.271 -4.273 1.00 78.06 288 LYS A C 1
ATOM 2307 O O . LYS A 1 288 ? 4.522 20.110 -4.070 1.00 78.06 288 LYS A O 1
ATOM 2312 N N . ASN A 1 289 ? 3.797 17.977 -3.992 1.00 76.00 289 ASN A N 1
ATOM 2313 C CA . ASN A 1 289 ? 4.916 17.423 -3.233 1.00 76.00 289 ASN A CA 1
ATOM 2314 C C . ASN A 1 289 ? 5.796 16.474 -4.067 1.00 76.00 289 ASN A C 1
ATOM 2316 O O . ASN A 1 289 ? 6.868 16.088 -3.607 1.00 76.00 289 ASN A O 1
ATOM 2320 N N . ARG A 1 290 ? 5.356 16.072 -5.269 1.00 77.88 290 ARG A N 1
ATOM 2321 C CA . ARG A 1 290 ? 6.072 15.130 -6.148 1.00 77.88 290 ARG A CA 1
ATOM 2322 C C . ARG A 1 290 ? 5.772 15.371 -7.628 1.00 77.88 290 ARG A C 1
ATOM 2324 O O . ARG A 1 290 ? 4.643 15.699 -7.997 1.00 77.88 290 ARG A O 1
ATOM 2331 N N . LYS A 1 291 ? 6.786 15.167 -8.476 1.00 80.62 291 LYS A N 1
ATOM 2332 C CA . LYS A 1 291 ? 6.642 15.155 -9.943 1.00 80.62 291 LYS A CA 1
ATOM 2333 C C . LYS A 1 291 ? 5.859 13.900 -10.383 1.00 80.62 291 LYS A C 1
ATOM 2335 O O . LYS A 1 291 ? 5.652 12.989 -9.585 1.00 80.62 291 LYS A O 1
ATOM 2340 N N . SER A 1 292 ? 5.357 13.880 -11.616 1.00 82.75 292 SER A N 1
ATOM 2341 C CA . SER A 1 292 ? 4.633 12.723 -12.173 1.00 82.75 292 SER A CA 1
ATOM 2342 C C . SER A 1 292 ? 5.589 11.556 -12.429 1.00 82.75 292 SER A C 1
ATOM 2344 O O . SER A 1 292 ? 6.762 11.798 -12.706 1.00 82.75 292 SER A O 1
ATOM 2346 N N . THR A 1 293 ? 5.103 10.312 -12.369 1.00 86.75 293 THR A N 1
ATOM 2347 C CA . THR A 1 293 ? 5.949 9.119 -12.559 1.00 86.75 293 THR A CA 1
ATOM 2348 C C . THR A 1 293 ? 6.661 9.144 -13.920 1.00 86.75 293 THR A C 1
ATOM 2350 O O . THR A 1 293 ? 6.034 9.316 -14.967 1.00 86.75 293 THR A O 1
ATOM 2353 N N . SER A 1 294 ? 7.977 8.960 -13.926 1.00 85.62 294 SER A N 1
ATOM 2354 C CA . SER A 1 294 ? 8.811 8.982 -15.133 1.00 85.62 294 SER A CA 1
ATOM 2355 C C . SER A 1 294 ? 8.980 7.595 -15.775 1.00 85.62 294 SER A C 1
ATOM 2357 O O . SER A 1 294 ? 8.655 6.565 -15.180 1.00 85.62 294 SER A O 1
ATOM 2359 N N . MET A 1 295 ? 9.515 7.552 -17.004 1.00 86.75 295 MET A N 1
ATOM 2360 C CA . MET A 1 295 ? 9.925 6.282 -17.626 1.00 86.75 295 MET A CA 1
ATOM 2361 C C . MET A 1 295 ? 11.094 5.625 -16.885 1.00 86.75 295 MET A C 1
ATOM 2363 O O . MET A 1 295 ? 11.146 4.405 -16.822 1.00 86.75 295 MET A O 1
ATOM 2367 N N . GLU A 1 296 ? 12.005 6.411 -16.311 1.00 84.56 296 GLU A N 1
ATOM 2368 C CA . GLU A 1 296 ? 13.202 5.907 -15.627 1.00 84.56 296 GLU A CA 1
ATOM 2369 C C . GLU A 1 296 ? 12.855 5.185 -14.326 1.00 84.56 296 GLU A C 1
ATOM 2371 O O . GLU A 1 296 ? 13.358 4.099 -14.072 1.00 84.56 296 GLU A O 1
ATOM 2376 N N . GLU A 1 297 ? 11.967 5.757 -13.507 1.00 87.25 297 GLU A N 1
ATOM 2377 C CA . GLU A 1 297 ? 11.494 5.113 -12.275 1.00 87.25 297 GLU A CA 1
ATOM 2378 C C . GLU A 1 297 ? 10.804 3.782 -12.588 1.00 87.25 297 GLU A C 1
ATOM 2380 O O . GLU A 1 297 ? 10.979 2.807 -11.858 1.00 87.25 297 GLU A O 1
ATOM 2385 N N . LEU A 1 298 ? 10.074 3.730 -13.708 1.00 90.31 298 LEU A N 1
ATOM 2386 C CA . LEU A 1 298 ? 9.410 2.528 -14.195 1.00 90.31 298 LEU A CA 1
ATOM 2387 C C . LEU A 1 298 ? 10.396 1.489 -14.755 1.00 90.31 298 LEU A C 1
ATOM 2389 O O . LEU A 1 298 ? 10.293 0.323 -14.389 1.00 90.31 298 LEU A O 1
ATOM 2393 N N . GLU A 1 299 ? 11.341 1.861 -15.623 1.00 92.56 299 GLU A N 1
ATOM 2394 C CA . GLU A 1 299 ? 12.309 0.903 -16.181 1.00 92.56 299 GLU A CA 1
ATOM 2395 C C . GLU A 1 299 ? 13.353 0.457 -15.156 1.00 92.56 299 GLU A C 1
ATOM 2397 O O . GLU A 1 299 ? 13.695 -0.721 -15.135 1.00 92.56 299 GLU A O 1
ATOM 2402 N N . TRP A 1 300 ? 13.772 1.317 -14.224 1.00 91.81 300 TRP A N 1
ATOM 2403 C CA . TRP A 1 300 ? 14.581 0.897 -13.078 1.00 91.81 300 TRP A CA 1
ATOM 2404 C C . TRP A 1 300 ? 13.823 -0.126 -12.227 1.00 91.81 300 TRP A C 1
ATOM 2406 O O . TRP A 1 300 ? 14.362 -1.194 -11.938 1.00 91.81 300 TRP A O 1
ATOM 2416 N N . PHE A 1 301 ? 12.554 0.133 -11.895 1.00 91.94 301 PHE A N 1
ATOM 2417 C CA . PHE A 1 301 ? 11.710 -0.816 -11.165 1.00 91.94 301 PHE A CA 1
ATOM 2418 C C . PHE A 1 301 ? 11.554 -2.157 -11.909 1.00 91.94 301 PHE A C 1
ATOM 2420 O O . PHE A 1 301 ? 11.782 -3.221 -11.328 1.00 91.94 301 PHE A O 1
ATOM 2427 N N . LEU A 1 302 ? 11.239 -2.117 -13.209 1.00 94.00 302 LEU A N 1
ATOM 2428 C CA . LEU A 1 302 ? 11.120 -3.309 -14.055 1.00 94.00 302 LEU A CA 1
ATOM 2429 C C . LEU A 1 302 ? 12.458 -4.055 -14.197 1.00 94.00 302 LEU A C 1
ATOM 2431 O O . LEU A 1 302 ? 12.461 -5.286 -14.217 1.00 94.00 302 LEU A O 1
ATOM 2435 N N . SER A 1 303 ? 13.590 -3.340 -14.204 1.00 94.94 303 SER A N 1
ATOM 2436 C CA . SER A 1 303 ? 14.928 -3.941 -14.187 1.00 94.94 303 SER A CA 1
ATOM 2437 C C . SER A 1 303 ? 15.139 -4.782 -12.931 1.00 94.94 303 SER A C 1
ATOM 2439 O O . SER A 1 303 ? 15.630 -5.903 -13.034 1.00 94.94 303 SER A O 1
ATOM 2441 N N . LYS A 1 304 ? 14.677 -4.317 -11.758 1.00 93.06 304 LYS A N 1
ATOM 2442 C CA . LYS A 1 304 ? 14.806 -5.078 -10.506 1.00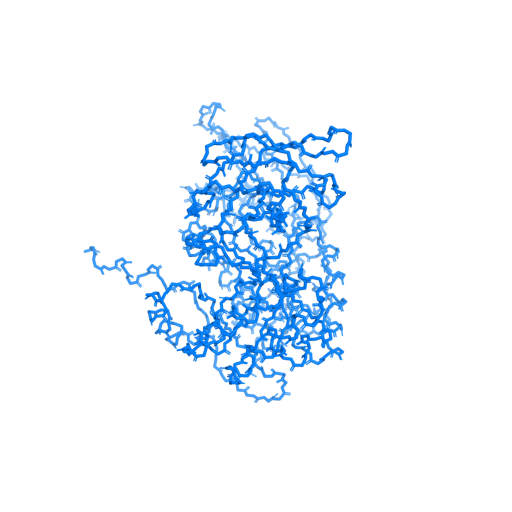 93.06 304 LYS A CA 1
ATOM 2443 C C . LYS A 1 304 ? 13.812 -6.244 -10.457 1.00 93.06 304 LYS A C 1
ATOM 2445 O O . LYS A 1 304 ? 14.181 -7.327 -10.009 1.00 93.06 304 LYS A O 1
ATOM 2450 N N . ALA A 1 305 ? 12.599 -6.081 -10.994 1.00 91.88 305 ALA A N 1
ATOM 2451 C CA . ALA A 1 305 ? 11.652 -7.190 -11.171 1.00 91.88 305 ALA A CA 1
ATOM 2452 C C . ALA A 1 305 ? 12.241 -8.311 -12.050 1.00 91.88 305 ALA A C 1
ATOM 2454 O O . ALA A 1 305 ? 12.137 -9.486 -11.704 1.00 91.88 305 ALA A O 1
ATOM 2455 N N . ALA A 1 306 ? 12.935 -7.959 -13.137 1.00 94.19 306 ALA A N 1
ATOM 2456 C CA . ALA A 1 306 ? 13.669 -8.909 -13.972 1.00 94.19 306 ALA A CA 1
ATOM 2457 C C . ALA A 1 306 ? 14.896 -9.519 -13.265 1.00 94.19 306 ALA A C 1
ATOM 2459 O O . ALA A 1 306 ? 15.087 -10.733 -13.344 1.00 94.19 306 ALA A O 1
ATOM 2460 N N . ALA A 1 307 ? 15.680 -8.711 -12.538 1.00 93.44 307 ALA A N 1
ATOM 2461 C CA . ALA A 1 307 ? 16.860 -9.140 -11.776 1.00 93.44 307 ALA A CA 1
ATOM 2462 C C . ALA A 1 307 ? 16.546 -10.264 -10.780 1.00 93.44 307 ALA A C 1
ATOM 2464 O O . ALA A 1 307 ? 17.260 -11.262 -10.693 1.00 93.44 307 ALA A O 1
ATOM 2465 N N . PHE A 1 308 ? 15.447 -10.102 -10.044 1.00 90.19 308 PHE A N 1
ATOM 2466 C CA . PHE A 1 308 ? 14.989 -11.045 -9.029 1.00 90.19 308 PHE A CA 1
ATOM 2467 C C . PHE A 1 308 ? 13.965 -12.066 -9.553 1.00 90.19 308 PHE A C 1
ATOM 2469 O O . PHE A 1 308 ? 13.426 -12.822 -8.758 1.00 90.19 308 PHE A O 1
ATOM 2476 N N . ASP A 1 309 ? 13.660 -12.081 -10.858 1.00 90.25 309 ASP A N 1
ATOM 2477 C CA . ASP A 1 309 ? 12.566 -12.856 -11.482 1.00 90.25 309 ASP A CA 1
ATOM 2478 C C . ASP A 1 309 ? 11.219 -12.786 -10.714 1.00 90.25 309 ASP A C 1
ATOM 2480 O O . ASP A 1 309 ? 10.445 -13.743 -10.640 1.00 90.25 309 ASP A O 1
ATOM 2484 N N . ALA A 1 310 ? 10.952 -11.630 -10.105 1.00 88.88 310 ALA A N 1
ATOM 2485 C CA . ALA A 1 310 ? 9.892 -11.429 -9.127 1.00 88.88 310 ALA A CA 1
ATOM 2486 C C . ALA A 1 310 ? 8.652 -10.776 -9.753 1.00 88.88 310 ALA A C 1
ATOM 2488 O O . ALA A 1 310 ? 8.745 -9.900 -10.614 1.00 88.88 310 ALA A O 1
ATOM 2489 N N . GLY A 1 311 ? 7.468 -11.180 -9.289 1.00 87.50 311 GLY A N 1
ATOM 2490 C CA . GLY A 1 311 ? 6.211 -10.528 -9.645 1.00 87.50 311 GLY A CA 1
ATOM 2491 C C . GLY A 1 311 ? 6.018 -9.185 -8.933 1.00 87.50 311 GLY A C 1
ATOM 2492 O O . GLY A 1 311 ? 6.721 -8.843 -7.980 1.00 87.50 311 GLY A O 1
ATOM 2493 N N . PHE A 1 312 ? 5.019 -8.421 -9.370 1.00 86.75 312 PHE A N 1
ATOM 2494 C CA . PHE A 1 312 ? 4.651 -7.153 -8.743 1.00 86.75 312 PHE A CA 1
ATOM 2495 C C . PHE A 1 312 ? 3.162 -6.829 -8.868 1.00 86.75 312 PHE A C 1
ATOM 2497 O O . PHE A 1 312 ? 2.426 -7.444 -9.643 1.00 86.75 312 PHE A O 1
ATOM 2504 N N . GLY A 1 313 ? 2.727 -5.834 -8.097 1.00 84.19 313 GLY A N 1
ATOM 2505 C CA . GLY A 1 313 ? 1.467 -5.129 -8.310 1.00 84.19 313 GLY A CA 1
ATOM 2506 C C . GLY A 1 313 ? 1.707 -3.751 -8.925 1.00 84.19 313 GLY A C 1
ATOM 2507 O O . GLY A 1 313 ? 2.748 -3.134 -8.704 1.00 84.19 313 GLY A O 1
ATOM 2508 N N . LEU A 1 314 ? 0.727 -3.259 -9.681 1.00 84.25 314 LEU A N 1
ATOM 2509 C CA . LEU A 1 314 ? 0.686 -1.880 -10.164 1.00 84.25 314 LEU A CA 1
ATOM 2510 C C . LEU A 1 314 ? -0.503 -1.172 -9.520 1.00 84.25 314 LEU A C 1
ATOM 2512 O O . LEU A 1 314 ? -1.637 -1.631 -9.661 1.00 84.25 314 LEU A O 1
ATOM 2516 N N . ASP A 1 315 ? -0.238 -0.059 -8.845 1.00 81.69 315 ASP A N 1
ATOM 2517 C CA . ASP A 1 315 ? -1.259 0.835 -8.307 1.00 81.69 315 ASP A CA 1
ATOM 2518 C C . ASP A 1 315 ? -1.420 2.054 -9.222 1.00 81.69 315 ASP A C 1
ATOM 2520 O O . ASP A 1 315 ? -0.455 2.749 -9.543 1.00 81.69 315 ASP A O 1
ATOM 2524 N N . PHE A 1 316 ? -2.645 2.307 -9.673 1.00 81.50 316 PHE A N 1
ATOM 2525 C CA . PHE A 1 316 ? -3.000 3.497 -10.435 1.00 81.50 316 PHE A CA 1
ATOM 2526 C C . PHE A 1 316 ? -4.513 3.700 -10.447 1.00 81.50 316 PHE A C 1
ATOM 2528 O O . PHE A 1 316 ? -5.300 2.756 -10.515 1.00 81.50 316 PHE A O 1
ATOM 2535 N N . SER A 1 317 ? -4.947 4.960 -10.511 1.00 78.69 317 SER A N 1
ATOM 2536 C CA . SER A 1 317 ? -6.347 5.266 -10.813 1.00 78.69 317 SER A CA 1
ATOM 2537 C C . SER A 1 317 ? -6.575 5.391 -12.322 1.00 78.69 317 SER A C 1
ATOM 2539 O O . SER A 1 317 ? -5.765 5.963 -13.056 1.00 78.69 317 SER A O 1
ATOM 2541 N N . ALA A 1 318 ? -7.753 4.977 -12.796 1.00 78.50 318 ALA A N 1
ATOM 2542 C CA . ALA A 1 318 ? -8.186 5.243 -14.173 1.00 78.50 318 ALA A CA 1
ATOM 2543 C C . ALA A 1 318 ? -8.319 6.754 -14.485 1.00 78.50 318 ALA A C 1
ATOM 2545 O O . ALA A 1 318 ? -8.458 7.147 -15.643 1.00 78.50 318 ALA A O 1
ATOM 2546 N N . ALA A 1 319 ? -8.306 7.625 -13.469 1.00 80.81 319 ALA A N 1
ATOM 2547 C CA . ALA A 1 319 ? -8.222 9.073 -13.644 1.00 80.81 319 ALA A CA 1
ATOM 2548 C C . ALA A 1 319 ? -6.783 9.543 -13.926 1.00 80.81 319 ALA A C 1
ATOM 2550 O O . ALA A 1 319 ? -6.607 10.406 -14.783 1.00 80.81 319 ALA A O 1
ATOM 2551 N N . ALA A 1 320 ? -5.777 8.952 -13.269 1.00 83.25 320 ALA A N 1
ATOM 2552 C CA . ALA A 1 320 ? -4.363 9.205 -13.544 1.00 83.25 320 ALA A CA 1
ATOM 2553 C C . ALA A 1 320 ? -3.976 8.712 -14.946 1.00 83.25 320 ALA A C 1
ATOM 2555 O O . ALA A 1 320 ? -3.520 9.503 -15.765 1.00 83.25 320 ALA A O 1
ATOM 2556 N N . MET A 1 321 ? -4.294 7.459 -15.286 1.00 85.81 321 MET A N 1
ATOM 2557 C CA . MET A 1 321 ? -3.940 6.859 -16.587 1.00 85.81 321 MET A CA 1
ATOM 2558 C C . MET A 1 321 ? -4.627 7.510 -17.807 1.00 85.81 321 MET A C 1
ATOM 2560 O O . MET A 1 321 ? -4.241 7.260 -18.942 1.00 85.81 321 MET A O 1
ATOM 2564 N N . ARG A 1 322 ? -5.644 8.362 -17.607 1.00 86.44 322 ARG A N 1
ATOM 2565 C CA . ARG A 1 322 ? -6.249 9.188 -18.677 1.00 86.44 322 ARG A CA 1
ATOM 2566 C C . ARG A 1 322 ? -5.706 10.620 -18.745 1.00 86.44 322 ARG A C 1
ATOM 2568 O O . ARG A 1 322 ? -6.139 11.382 -19.603 1.00 86.44 322 ARG A O 1
ATOM 2575 N N . LYS A 1 323 ? -4.811 10.991 -17.829 1.00 88.19 323 LYS A N 1
ATOM 2576 C CA . LYS A 1 323 ? -4.199 12.323 -17.690 1.00 88.19 323 LYS A CA 1
ATOM 2577 C C . LYS A 1 323 ? -2.666 12.290 -17.729 1.00 88.19 323 LYS A C 1
ATOM 2579 O O . LYS A 1 323 ? -2.051 13.340 -17.587 1.00 88.19 323 LYS A O 1
ATOM 2584 N N . HIS A 1 324 ? -2.063 11.113 -17.865 1.00 87.75 324 HIS A N 1
ATOM 2585 C CA . HIS A 1 324 ? -0.619 10.918 -17.867 1.00 87.75 324 HIS A CA 1
ATOM 2586 C C . HIS A 1 324 ? -0.149 10.675 -19.305 1.00 87.75 324 HIS A C 1
ATOM 2588 O O . HIS A 1 324 ? -0.463 9.641 -19.898 1.00 87.75 324 HIS A O 1
ATOM 2594 N N . GLY A 1 325 ? 0.598 11.617 -19.885 1.00 82.00 325 GLY A N 1
ATOM 2595 C CA . GLY A 1 325 ? 0.928 11.600 -21.316 1.00 82.00 325 GLY A CA 1
ATOM 2596 C C . GLY A 1 325 ? 1.732 10.372 -21.758 1.00 82.00 325 GLY A C 1
ATOM 2597 O O . GLY A 1 325 ? 1.609 9.925 -22.897 1.00 82.00 325 GLY A O 1
ATOM 2598 N N . LEU A 1 326 ? 2.490 9.766 -20.836 1.00 85.06 326 LEU A N 1
ATOM 2599 C CA . LEU A 1 326 ? 3.296 8.567 -21.094 1.00 85.06 326 LEU A CA 1
ATOM 2600 C C . LEU A 1 326 ? 2.532 7.237 -20.960 1.00 85.06 326 LEU A C 1
ATOM 2602 O O . LEU A 1 326 ? 3.131 6.200 -21.229 1.00 85.06 326 LEU A O 1
ATOM 2606 N N . THR A 1 327 ? 1.247 7.205 -20.569 1.00 86.44 327 THR A N 1
ATOM 2607 C CA . THR A 1 327 ? 0.544 5.944 -20.221 1.00 86.44 327 THR A CA 1
ATOM 2608 C C . THR A 1 327 ? 0.663 4.846 -21.286 1.00 86.44 327 THR A C 1
ATOM 2610 O O . THR A 1 327 ? 0.927 3.694 -20.944 1.00 86.44 327 THR A O 1
ATOM 2613 N N . ASN A 1 328 ? 0.524 5.178 -22.573 1.00 87.88 328 ASN A N 1
ATOM 2614 C CA . ASN A 1 328 ? 0.638 4.187 -23.653 1.00 87.88 328 ASN A CA 1
ATOM 2615 C C . ASN A 1 328 ? 2.061 3.613 -23.781 1.00 87.88 328 ASN A C 1
ATOM 2617 O O . ASN A 1 328 ? 2.223 2.439 -24.113 1.00 87.88 328 ASN A O 1
ATOM 2621 N N . ILE A 1 329 ? 3.079 4.436 -23.512 1.00 87.19 329 ILE A N 1
ATOM 2622 C CA . ILE A 1 329 ? 4.494 4.051 -23.546 1.00 87.19 329 ILE A CA 1
ATOM 2623 C C . ILE A 1 329 ? 4.782 3.157 -22.339 1.00 87.19 329 ILE A C 1
ATOM 2625 O O . ILE A 1 329 ? 5.179 2.012 -22.522 1.00 87.19 329 ILE A O 1
ATOM 2629 N N . MET A 1 330 ? 4.447 3.625 -21.132 1.00 88.81 330 MET A N 1
ATOM 2630 C CA . MET A 1 330 ? 4.591 2.889 -19.872 1.00 88.81 330 MET A CA 1
ATOM 2631 C C . MET A 1 330 ? 3.987 1.481 -19.944 1.00 88.81 330 MET A C 1
ATOM 2633 O O . MET A 1 330 ? 4.665 0.503 -19.642 1.00 88.81 330 MET A O 1
ATOM 2637 N N . LEU A 1 331 ? 2.738 1.351 -20.407 1.00 89.31 331 LEU A N 1
ATOM 2638 C CA . LEU A 1 331 ? 2.061 0.054 -20.531 1.00 89.31 331 LEU A CA 1
ATOM 2639 C C . LEU A 1 331 ? 2.718 -0.874 -21.569 1.00 89.31 331 LEU A C 1
ATOM 2641 O O . LEU A 1 331 ? 2.746 -2.091 -21.373 1.00 89.31 331 LEU A O 1
ATOM 2645 N N . ASN A 1 332 ? 3.270 -0.331 -22.660 1.00 89.06 332 ASN A N 1
ATOM 2646 C CA . ASN A 1 332 ? 4.028 -1.117 -23.636 1.00 89.06 332 ASN A CA 1
ATOM 2647 C C . ASN A 1 332 ? 5.421 -1.515 -23.109 1.00 89.06 332 ASN A C 1
ATOM 2649 O O . ASN A 1 332 ? 5.874 -2.621 -23.392 1.00 89.06 332 ASN A O 1
ATOM 2653 N N . THR A 1 333 ? 6.072 -0.670 -22.312 1.00 91.19 333 THR A N 1
ATOM 2654 C CA . THR A 1 333 ? 7.342 -0.978 -21.641 1.00 91.19 333 THR A CA 1
ATOM 2655 C C . THR A 1 333 ? 7.155 -2.072 -20.586 1.00 91.19 333 THR A C 1
ATOM 2657 O O . THR A 1 333 ? 7.837 -3.091 -20.659 1.00 91.19 333 THR A O 1
ATOM 2660 N N . ILE A 1 334 ? 6.152 -1.951 -19.704 1.00 92.06 334 ILE A N 1
ATOM 2661 C CA . ILE A 1 334 ? 5.743 -3.007 -18.752 1.00 92.06 334 ILE A CA 1
ATOM 2662 C C . ILE A 1 334 ? 5.512 -4.333 -19.485 1.00 92.06 334 ILE A C 1
ATOM 2664 O O . ILE A 1 334 ? 6.039 -5.367 -19.080 1.00 92.06 334 ILE A O 1
ATOM 2668 N N . LYS A 1 335 ? 4.778 -4.303 -20.608 1.00 88.38 335 LYS A N 1
ATOM 2669 C CA . LYS A 1 335 ? 4.575 -5.475 -21.470 1.00 88.38 335 LYS A CA 1
ATOM 2670 C C . LYS A 1 335 ? 5.885 -6.108 -21.920 1.00 88.38 335 LYS A C 1
ATOM 2672 O O . LYS A 1 335 ? 5.973 -7.331 -21.913 1.00 88.38 335 LYS A O 1
ATOM 2677 N N . ILE A 1 336 ? 6.840 -5.315 -22.397 1.00 91.69 336 ILE A N 1
ATOM 2678 C CA . ILE A 1 336 ? 8.097 -5.819 -22.961 1.00 91.69 336 ILE A CA 1
ATOM 2679 C C . ILE A 1 336 ? 8.930 -6.490 -21.866 1.00 91.69 336 ILE A C 1
ATOM 2681 O O . ILE A 1 336 ? 9.289 -7.656 -22.024 1.00 91.69 336 ILE A O 1
ATOM 2685 N N . TRP A 1 337 ? 9.141 -5.801 -20.743 1.00 94.31 337 TRP A N 1
ATOM 2686 C CA . TRP A 1 337 ? 9.885 -6.328 -19.598 1.00 94.31 337 TRP A CA 1
ATOM 2687 C C . TRP A 1 337 ? 9.254 -7.613 -19.036 1.00 94.31 337 TRP A C 1
ATOM 2689 O O . TRP A 1 337 ? 9.944 -8.627 -18.943 1.00 94.31 337 TRP A O 1
ATOM 2699 N N . GLU A 1 338 ? 7.940 -7.635 -18.769 1.00 90.88 338 GLU A N 1
ATOM 2700 C CA . GLU A 1 338 ? 7.263 -8.852 -18.285 1.00 90.88 338 GLU A CA 1
ATOM 2701 C C . GLU A 1 338 ? 7.250 -9.981 -19.325 1.00 90.88 338 GLU A C 1
ATOM 2703 O O . GLU A 1 338 ? 7.428 -11.141 -18.963 1.00 90.88 338 GLU A O 1
ATOM 2708 N N . SER A 1 339 ? 7.092 -9.681 -20.622 1.00 88.88 339 SER A N 1
ATOM 2709 C CA . SER A 1 339 ? 7.132 -10.718 -21.672 1.00 88.88 339 SER A CA 1
ATOM 2710 C C . SER A 1 339 ? 8.502 -11.388 -21.762 1.00 88.88 339 SER A C 1
ATOM 2712 O O . SER A 1 339 ? 8.576 -12.588 -22.020 1.00 88.88 339 SER A O 1
ATOM 2714 N N . LEU A 1 340 ? 9.580 -10.624 -21.557 1.00 92.00 340 LEU A N 1
ATOM 2715 C CA . LEU A 1 340 ? 10.946 -11.140 -21.533 1.00 92.00 340 LEU A CA 1
ATOM 2716 C C . LEU A 1 340 ? 11.212 -11.930 -20.249 1.00 92.00 340 LEU A C 1
ATOM 2718 O O . LEU A 1 340 ? 11.696 -13.061 -20.339 1.00 92.00 340 LEU A O 1
ATOM 2722 N N . ARG A 1 341 ? 10.816 -11.400 -19.084 1.00 92.50 341 ARG A N 1
ATOM 2723 C CA . ARG A 1 341 ? 10.985 -12.059 -17.779 1.00 92.50 341 ARG A CA 1
ATOM 2724 C C . ARG A 1 341 ? 10.242 -13.393 -17.710 1.00 92.50 341 ARG A C 1
ATOM 2726 O O . ARG A 1 341 ? 10.863 -14.412 -17.436 1.00 92.50 341 ARG A O 1
ATOM 2733 N N . LEU A 1 342 ? 8.957 -13.415 -18.071 1.00 88.50 342 LEU A N 1
ATOM 2734 C CA . LEU A 1 342 ? 8.128 -14.629 -18.091 1.00 88.50 342 LEU A CA 1
ATOM 2735 C C . LEU A 1 342 ? 8.546 -15.643 -19.172 1.00 88.50 342 LEU A C 1
ATOM 2737 O O . LEU A 1 342 ? 8.127 -16.792 -19.112 1.00 88.50 342 LEU A O 1
ATOM 2741 N N . SER A 1 343 ? 9.372 -15.237 -20.143 1.00 89.69 343 SER A N 1
ATOM 2742 C CA . SER A 1 343 ? 10.039 -16.154 -21.084 1.00 89.69 343 SER A CA 1
ATOM 2743 C C . SER A 1 343 ? 11.455 -16.553 -20.649 1.00 89.69 343 SER A C 1
ATOM 2745 O O . SER A 1 343 ? 12.193 -17.149 -21.428 1.00 89.69 343 SER A O 1
ATOM 2747 N N . HIS A 1 344 ? 11.875 -16.178 -19.437 1.00 90.38 344 HIS A N 1
ATOM 2748 C CA . HIS A 1 344 ? 13.229 -16.356 -18.908 1.00 90.38 344 HIS A CA 1
ATOM 2749 C C . HIS A 1 344 ? 14.326 -15.917 -19.902 1.00 90.38 344 HIS A C 1
ATOM 2751 O O . HIS A 1 344 ? 15.345 -16.592 -20.066 1.00 90.38 344 HIS A O 1
ATOM 2757 N N . ALA A 1 345 ? 14.106 -14.804 -20.615 1.00 92.94 345 ALA A N 1
ATOM 2758 C CA . ALA A 1 345 ? 15.031 -14.291 -21.632 1.00 92.94 345 ALA A CA 1
ATOM 2759 C C . ALA A 1 345 ? 16.349 -13.765 -21.034 1.00 92.94 345 ALA A C 1
ATOM 2761 O O . ALA A 1 345 ? 17.392 -13.852 -21.678 1.00 92.94 345 ALA A O 1
ATOM 2762 N N . PHE A 1 346 ? 16.309 -13.248 -19.803 1.00 94.12 346 PHE A N 1
ATOM 2763 C CA . PHE A 1 346 ? 17.484 -12.789 -19.061 1.00 94.12 346 PHE A CA 1
ATOM 2764 C C . PHE A 1 346 ? 18.284 -13.993 -18.529 1.00 94.12 346 PHE A C 1
ATOM 2766 O O . PHE A 1 346 ? 17.728 -14.820 -17.803 1.00 94.12 346 PHE A O 1
ATOM 2773 N N . SER A 1 347 ? 19.570 -14.094 -18.884 1.00 93.44 347 SER A N 1
ATOM 2774 C CA . SER A 1 347 ? 20.512 -15.048 -18.273 1.00 93.44 347 SER A CA 1
ATOM 2775 C C . SER A 1 347 ? 20.911 -14.611 -16.863 1.00 93.44 347 SER A C 1
ATOM 2777 O O . SER A 1 347 ? 20.693 -13.459 -16.489 1.00 93.44 347 SER A O 1
ATOM 2779 N N . ASP A 1 348 ? 21.531 -15.501 -16.090 1.00 94.25 348 ASP A N 1
ATOM 2780 C CA . ASP A 1 348 ? 21.893 -15.207 -14.700 1.00 94.25 348 ASP A CA 1
ATOM 2781 C C . ASP A 1 348 ? 22.935 -14.076 -14.587 1.00 94.25 348 ASP A C 1
ATOM 2783 O O . ASP A 1 348 ? 22.767 -13.191 -13.754 1.00 94.25 348 ASP A O 1
ATOM 2787 N N . ASP A 1 349 ? 2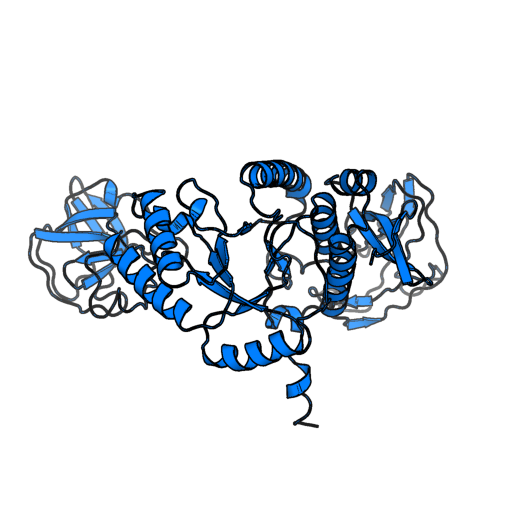3.903 -13.979 -15.510 1.00 94.25 349 ASP A N 1
ATOM 2788 C CA . ASP A 1 349 ? 24.838 -12.835 -15.591 1.00 94.25 349 ASP A CA 1
ATOM 2789 C C . ASP A 1 349 ? 24.124 -11.494 -15.845 1.00 94.25 349 ASP A C 1
ATOM 2791 O O . ASP A 1 349 ? 24.582 -10.426 -15.434 1.00 94.25 349 ASP A O 1
ATOM 2795 N N . ILE A 1 350 ? 23.000 -11.531 -16.571 1.00 95.06 350 ILE A N 1
ATOM 2796 C CA . ILE A 1 350 ? 22.174 -10.349 -16.828 1.00 95.06 350 ILE A CA 1
ATOM 2797 C C . ILE A 1 350 ? 21.307 -10.053 -15.605 1.00 95.06 350 ILE A C 1
ATOM 2799 O O . ILE A 1 350 ? 21.219 -8.895 -15.210 1.00 95.06 350 ILE A O 1
ATOM 2803 N N . LYS A 1 351 ? 20.722 -11.072 -14.966 1.00 94.75 351 LYS A N 1
ATOM 2804 C CA . LYS A 1 351 ? 19.983 -10.922 -13.706 1.00 94.75 351 LYS A CA 1
ATOM 2805 C C . LYS A 1 351 ? 20.854 -10.319 -12.607 1.00 94.75 351 LYS A C 1
ATOM 2807 O O . LYS A 1 351 ? 20.382 -9.426 -11.915 1.00 94.75 351 LYS A O 1
ATOM 2812 N N . GLU A 1 352 ? 22.113 -10.737 -12.487 1.00 94.06 352 GLU A N 1
ATOM 2813 C CA . GLU A 1 352 ? 23.064 -10.171 -11.527 1.00 94.06 352 GLU A CA 1
ATOM 2814 C C . GLU A 1 352 ? 23.370 -8.701 -11.841 1.00 94.06 352 GLU A C 1
ATOM 2816 O O . GLU A 1 352 ? 23.203 -7.843 -10.977 1.00 94.06 352 GLU A O 1
ATOM 2821 N N . ALA A 1 353 ? 23.711 -8.376 -13.094 1.00 93.31 353 ALA A N 1
ATOM 2822 C CA . ALA A 1 353 ? 23.962 -6.994 -13.513 1.00 93.31 353 ALA A CA 1
ATOM 2823 C C . ALA A 1 353 ? 22.737 -6.073 -13.322 1.00 93.31 353 ALA A C 1
ATOM 2825 O O . ALA A 1 353 ? 22.882 -4.904 -12.964 1.00 93.31 353 ALA A O 1
ATOM 2826 N N . LEU A 1 354 ? 21.520 -6.597 -13.507 1.00 94.25 354 LEU A N 1
ATOM 2827 C CA . LEU A 1 354 ? 20.278 -5.859 -13.274 1.00 94.25 354 LEU A CA 1
ATOM 2828 C C . LEU A 1 354 ? 20.044 -5.530 -11.784 1.00 94.25 354 LEU A C 1
ATOM 2830 O O . LEU A 1 354 ? 19.266 -4.616 -11.505 1.00 94.25 354 LEU A O 1
ATOM 2834 N N . LYS A 1 355 ? 20.696 -6.204 -10.821 1.00 91.25 355 LYS A N 1
ATOM 2835 C CA . LYS A 1 355 ? 20.518 -5.912 -9.382 1.00 91.25 355 LYS A CA 1
ATOM 2836 C C . LYS A 1 355 ? 21.092 -4.562 -8.965 1.00 91.25 355 LYS A C 1
ATOM 2838 O O . LYS A 1 355 ? 20.522 -3.957 -8.062 1.00 91.25 355 LYS A O 1
ATOM 2843 N N . ASP A 1 356 ? 22.160 -4.078 -9.605 1.00 90.25 356 ASP A N 1
ATOM 2844 C CA . ASP A 1 356 ? 22.858 -2.844 -9.209 1.00 90.25 356 ASP A CA 1
ATOM 2845 C C . ASP A 1 356 ? 21.869 -1.665 -9.029 1.00 90.25 356 ASP A C 1
ATOM 2847 O O . ASP A 1 356 ? 21.192 -1.280 -9.993 1.00 90.25 356 ASP A O 1
ATOM 2851 N N . PRO A 1 357 ? 21.742 -1.082 -7.818 1.00 86.75 357 PRO A N 1
ATOM 2852 C CA . PRO A 1 357 ? 20.818 0.021 -7.563 1.00 86.75 357 PRO A CA 1
ATOM 2853 C C . PRO A 1 357 ? 21.167 1.300 -8.334 1.00 86.75 357 PRO A C 1
ATOM 2855 O O . PRO A 1 357 ? 20.268 2.112 -8.567 1.00 86.75 357 PRO A O 1
ATOM 2858 N N . TYR A 1 358 ? 22.425 1.482 -8.743 1.00 85.75 358 TYR A N 1
ATOM 2859 C CA . TYR A 1 358 ? 22.898 2.668 -9.461 1.00 85.75 358 TYR A CA 1
ATOM 2860 C C . TYR A 1 358 ? 22.822 2.518 -10.985 1.00 85.75 358 TYR A C 1
ATOM 2862 O O . TYR A 1 358 ? 22.785 3.528 -11.686 1.00 85.75 358 TYR A O 1
ATOM 2870 N N . CYS A 1 359 ? 22.740 1.288 -11.502 1.00 85.56 359 CYS A N 1
ATOM 2871 C CA . CYS A 1 359 ? 22.568 1.032 -12.928 1.00 85.56 359 CYS A CA 1
ATOM 2872 C C . CYS A 1 359 ? 21.080 1.089 -13.329 1.00 85.56 359 CYS A C 1
ATOM 2874 O O . CYS A 1 359 ? 20.252 0.278 -12.887 1.00 85.56 359 CYS A O 1
ATOM 2876 N N . ASP A 1 360 ? 20.750 2.066 -14.175 1.00 88.75 360 ASP A N 1
ATOM 2877 C CA . ASP A 1 360 ? 19.495 2.146 -14.919 1.00 88.75 360 ASP A CA 1
ATOM 2878 C C . ASP A 1 360 ? 19.602 1.327 -16.221 1.00 88.75 360 ASP A C 1
ATOM 2880 O O . ASP A 1 360 ? 20.693 1.081 -16.732 1.00 88.75 360 ASP A O 1
ATOM 2884 N N . TRP A 1 361 ? 18.470 0.877 -16.767 1.00 92.62 361 TRP A N 1
ATOM 2885 C CA . TRP A 1 361 ? 18.433 -0.021 -17.929 1.00 92.62 361 TRP A CA 1
ATOM 2886 C C . TRP A 1 361 ? 17.287 0.343 -18.872 1.00 92.62 361 TRP A C 1
ATOM 2888 O O . TRP A 1 361 ? 16.233 0.781 -18.418 1.00 92.62 361 TRP A O 1
ATOM 2898 N N . HIS A 1 362 ? 17.473 0.107 -20.171 1.00 92.00 362 HIS A N 1
ATOM 2899 C CA . HIS A 1 362 ? 16.458 0.342 -21.202 1.00 92.00 362 HIS A CA 1
ATOM 2900 C C . HIS A 1 362 ? 16.328 -0.859 -22.145 1.00 92.00 362 HIS A C 1
ATOM 2902 O O . HIS A 1 362 ? 17.335 -1.482 -22.491 1.00 92.00 362 HIS A O 1
ATOM 2908 N N . ILE A 1 363 ? 15.103 -1.174 -22.588 1.00 92.50 363 ILE A N 1
ATOM 2909 C CA . ILE A 1 363 ? 14.861 -2.208 -23.607 1.00 92.50 363 ILE A CA 1
ATOM 2910 C C . ILE A 1 363 ? 14.211 -1.624 -24.863 1.00 92.50 363 ILE A C 1
ATOM 2912 O O . ILE A 1 363 ? 13.031 -1.261 -24.874 1.00 92.50 363 ILE A O 1
ATOM 2916 N N . GLN A 1 364 ? 14.959 -1.669 -25.966 1.00 88.25 364 GLN A N 1
ATOM 2917 C CA . GLN A 1 364 ? 14.469 -1.363 -27.308 1.00 88.25 364 GLN A CA 1
ATOM 2918 C C . GLN A 1 364 ? 14.049 -2.651 -28.047 1.00 88.25 364 GLN A C 1
ATOM 2920 O O . GLN A 1 364 ? 14.546 -3.743 -27.759 1.00 88.25 364 GLN A O 1
ATOM 2925 N N . ARG A 1 365 ? 13.138 -2.540 -29.025 1.00 86.75 365 ARG A N 1
ATOM 2926 C CA . ARG A 1 365 ? 12.906 -3.602 -30.023 1.00 86.75 365 ARG A CA 1
ATOM 2927 C C . ARG A 1 365 ? 13.878 -3.470 -31.187 1.00 86.75 365 ARG A C 1
ATOM 2929 O O . ARG A 1 365 ? 14.095 -2.367 -31.682 1.00 86.75 365 ARG A O 1
ATOM 2936 N N . ASP A 1 366 ? 14.384 -4.612 -31.620 1.00 83.75 366 ASP A N 1
ATOM 2937 C CA . ASP A 1 366 ? 15.231 -4.788 -32.795 1.00 83.75 366 ASP A CA 1
ATOM 2938 C C . ASP A 1 366 ? 14.388 -5.196 -34.021 1.00 83.75 366 ASP A C 1
ATOM 2940 O O . ASP A 1 366 ? 13.225 -5.595 -33.88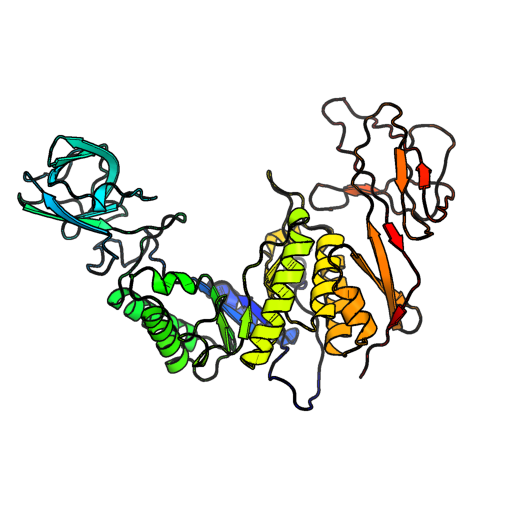1 1.00 83.75 366 ASP A O 1
ATOM 2944 N N . GLU A 1 367 ? 14.964 -5.127 -35.222 1.00 75.44 367 GLU A N 1
ATOM 2945 C CA . GLU A 1 367 ? 14.256 -5.409 -36.481 1.00 75.44 367 GLU A CA 1
ATOM 2946 C C . GLU A 1 367 ? 13.799 -6.879 -36.579 1.00 75.44 367 GLU A C 1
ATOM 2948 O O . GLU A 1 367 ? 12.673 -7.153 -36.997 1.00 75.44 367 GLU A O 1
ATOM 2953 N N . ASP A 1 368 ? 14.598 -7.824 -36.064 1.00 73.19 368 ASP A N 1
ATOM 2954 C CA . ASP A 1 368 ? 14.315 -9.275 -36.062 1.00 73.19 368 ASP A CA 1
ATOM 2955 C C . ASP A 1 368 ? 13.159 -9.709 -35.123 1.00 73.19 368 ASP A C 1
ATOM 2957 O O . ASP A 1 368 ? 13.008 -10.893 -34.822 1.00 73.19 368 ASP A O 1
ATOM 2961 N N . SER A 1 369 ? 12.383 -8.778 -34.552 1.00 74.06 369 SER A N 1
ATOM 2962 C CA . SER A 1 369 ? 11.499 -9.017 -33.385 1.00 74.06 369 SER A CA 1
ATOM 2963 C C . SER A 1 369 ? 12.224 -9.509 -32.119 1.00 74.06 369 SER A C 1
ATOM 2965 O O . SER A 1 369 ? 11.589 -9.970 -31.166 1.00 74.06 369 SER A O 1
ATOM 2967 N N . SER A 1 370 ? 13.550 -9.378 -32.092 1.00 85.00 370 SER A N 1
ATOM 2968 C CA . SER A 1 370 ? 14.367 -9.505 -30.886 1.00 85.00 370 SER A CA 1
ATOM 2969 C C . SER A 1 370 ? 14.416 -8.170 -30.128 1.00 85.00 370 SER A C 1
ATOM 2971 O O . SER A 1 370 ? 13.748 -7.198 -30.492 1.00 85.00 370 SER A O 1
ATOM 2973 N N . PHE A 1 371 ? 15.141 -8.133 -29.014 1.00 92.12 371 PHE A N 1
ATOM 2974 C CA . PHE A 1 371 ? 15.200 -6.982 -28.120 1.00 92.12 371 PHE A CA 1
ATOM 2975 C C . PHE A 1 371 ? 16.652 -6.658 -27.780 1.00 92.12 371 PHE A C 1
ATOM 2977 O O . PHE A 1 371 ? 17.480 -7.559 -27.666 1.00 92.12 371 PHE A O 1
ATOM 2984 N N . LEU A 1 372 ? 16.955 -5.380 -27.583 1.00 91.75 372 LEU A N 1
ATOM 2985 C CA . LEU A 1 372 ? 18.276 -4.907 -27.182 1.00 91.75 372 LEU A CA 1
ATOM 2986 C C . LEU A 1 372 ? 18.156 -4.296 -25.786 1.00 91.75 372 LEU A C 1
ATOM 2988 O O . LEU A 1 372 ? 17.432 -3.318 -25.596 1.00 91.75 372 LEU A O 1
ATOM 2992 N N . LEU A 1 373 ? 18.822 -4.921 -24.814 1.00 94.12 373 LEU A N 1
ATOM 2993 C CA . LEU A 1 373 ? 18.943 -4.438 -23.442 1.00 94.12 373 LEU A CA 1
ATOM 2994 C C . LEU A 1 373 ? 20.219 -3.605 -23.326 1.00 94.12 373 LEU A C 1
ATOM 2996 O O . LEU A 1 373 ? 21.320 -4.134 -23.486 1.00 94.12 373 LEU A O 1
ATOM 3000 N N . TYR A 1 374 ? 20.058 -2.328 -23.007 1.00 88.81 374 TYR A N 1
ATOM 3001 C CA . TYR A 1 374 ? 21.148 -1.383 -22.809 1.00 88.81 374 TYR A CA 1
ATOM 3002 C C . TYR A 1 374 ? 21.298 -1.056 -21.320 1.00 88.81 374 TYR A C 1
ATOM 3004 O O . TYR A 1 374 ? 20.286 -0.731 -20.685 1.00 88.81 374 TYR A O 1
ATOM 3012 N N . PRO A 1 375 ? 22.518 -1.070 -20.753 1.00 87.50 375 PRO A N 1
ATOM 3013 C CA . PRO A 1 375 ? 22.781 -0.310 -19.540 1.00 87.50 375 PRO A CA 1
ATOM 3014 C C . PRO A 1 375 ? 22.681 1.179 -19.898 1.00 87.50 375 PRO A C 1
ATOM 3016 O O . PRO A 1 375 ? 23.231 1.621 -20.910 1.00 87.50 375 PRO A O 1
ATOM 3019 N N . GLN A 1 376 ? 21.940 1.946 -19.104 1.00 80.94 376 GLN A N 1
ATOM 3020 C CA . GLN A 1 376 ? 21.654 3.354 -19.357 1.00 80.94 376 GLN A CA 1
ATOM 3021 C C . GLN A 1 376 ? 22.248 4.214 -18.243 1.00 80.94 376 GLN A C 1
ATOM 3023 O O . GLN A 1 376 ? 22.049 3.943 -17.061 1.00 80.94 376 GLN A O 1
ATOM 3028 N N . HIS A 1 377 ? 22.938 5.289 -18.615 1.00 74.31 377 HIS A N 1
ATOM 3029 C CA . HIS A 1 377 ? 23.286 6.349 -17.679 1.00 74.31 377 HIS A CA 1
ATOM 3030 C C . HIS A 1 377 ? 22.303 7.515 -17.838 1.00 74.31 377 HIS A C 1
ATOM 3032 O O . HIS A 1 377 ? 22.157 8.090 -18.918 1.00 74.31 377 HIS A O 1
ATOM 3038 N N . ASN A 1 378 ? 21.620 7.846 -16.742 1.00 71.94 378 ASN A N 1
ATOM 3039 C CA . ASN A 1 378 ? 20.688 8.963 -16.644 1.00 71.94 378 ASN A CA 1
ATOM 3040 C C . ASN A 1 378 ? 21.410 10.172 -16.046 1.00 71.94 378 ASN A C 1
ATOM 3042 O O . ASN A 1 378 ? 21.838 10.119 -14.892 1.00 71.94 378 ASN A O 1
ATOM 3046 N N . SER A 1 379 ? 21.478 11.291 -16.769 1.00 64.75 379 SER A N 1
ATOM 3047 C CA . SER A 1 379 ? 22.099 12.497 -16.215 1.00 64.75 379 SER A CA 1
ATOM 3048 C C . SER A 1 379 ? 21.348 13.017 -14.984 1.00 64.75 379 SER A C 1
ATOM 3050 O O . SER A 1 379 ? 20.149 12.765 -14.805 1.00 64.75 379 SER A O 1
ATOM 3052 N N . ARG A 1 380 ? 22.000 13.861 -14.172 1.00 65.06 380 ARG A N 1
ATOM 3053 C CA . ARG A 1 380 ? 21.259 14.746 -13.255 1.00 65.06 380 ARG A CA 1
ATOM 3054 C C . ARG A 1 380 ? 20.309 15.653 -14.049 1.00 65.06 380 ARG A C 1
ATOM 3056 O O . ARG A 1 380 ? 20.530 15.908 -15.234 1.00 65.06 380 ARG A O 1
ATOM 3063 N N . ARG A 1 381 ? 19.258 16.147 -13.397 1.00 65.56 381 ARG A N 1
ATOM 3064 C CA . ARG A 1 381 ? 18.362 17.168 -13.962 1.00 65.56 381 ARG A CA 1
ATOM 3065 C C . ARG A 1 381 ? 19.073 18.523 -13.890 1.00 65.56 381 ARG A C 1
ATOM 3067 O O . ARG A 1 381 ? 19.401 18.968 -12.792 1.00 65.56 381 ARG A O 1
ATOM 3074 N N . TYR A 1 382 ? 19.332 19.147 -15.036 1.00 62.91 382 TYR A N 1
ATOM 3075 C CA . TYR A 1 382 ? 19.905 20.493 -15.118 1.00 62.91 382 TYR A CA 1
ATOM 3076 C C . TYR A 1 382 ? 18.765 21.498 -15.321 1.00 62.91 382 TYR A C 1
ATOM 3078 O O . TYR A 1 382 ? 17.916 21.295 -16.188 1.00 62.91 382 TYR A O 1
ATOM 3086 N N . TYR A 1 383 ? 18.723 22.562 -14.521 1.00 63.03 383 TYR A N 1
ATOM 3087 C CA . TYR A 1 383 ? 17.698 23.604 -14.616 1.00 63.03 383 TYR A CA 1
ATOM 3088 C C . TYR A 1 383 ? 18.285 24.806 -15.352 1.00 63.03 383 TYR A C 1
ATOM 3090 O O . TYR A 1 383 ? 19.234 25.413 -14.862 1.00 63.03 383 TYR A O 1
ATOM 3098 N N . CYS A 1 384 ? 17.752 25.129 -16.530 1.00 59.06 384 CYS A N 1
ATOM 3099 C CA . CYS A 1 384 ? 18.252 26.242 -17.332 1.00 59.06 384 CYS A CA 1
ATOM 3100 C C . CYS A 1 384 ? 17.762 27.570 -16.744 1.00 59.06 384 CYS A C 1
ATOM 3102 O O . CYS A 1 384 ? 16.582 27.910 -16.864 1.00 59.06 384 CYS A O 1
ATOM 3104 N N . ASN A 1 385 ? 18.672 28.342 -16.150 1.00 55.19 385 ASN A N 1
ATOM 3105 C CA . ASN A 1 385 ? 18.467 29.780 -16.027 1.00 55.19 385 ASN A CA 1
ATOM 3106 C C . ASN A 1 385 ? 18.648 30.419 -17.415 1.00 55.19 385 ASN A C 1
ATOM 3108 O O . ASN A 1 385 ? 19.299 29.853 -18.288 1.00 55.19 385 ASN A O 1
ATOM 3112 N N . LEU A 1 386 ? 18.062 31.596 -17.642 1.00 52.75 386 LEU A N 1
ATOM 3113 C CA . LEU A 1 386 ? 18.088 32.271 -18.953 1.00 52.75 386 LEU A CA 1
ATOM 3114 C C . LEU A 1 386 ? 19.325 33.173 -19.153 1.00 52.75 386 LEU A C 1
ATOM 3116 O O . LEU A 1 386 ? 19.295 34.086 -19.972 1.00 52.75 386 LEU A O 1
ATOM 3120 N N . ASN A 1 387 ? 20.389 32.911 -18.394 1.00 46.84 387 ASN A N 1
ATOM 3121 C CA . ASN A 1 387 ? 21.712 33.523 -18.508 1.00 46.84 387 ASN A CA 1
ATOM 3122 C C . ASN A 1 387 ? 22.713 32.375 -18.731 1.00 46.84 387 ASN A C 1
ATOM 3124 O O . ASN A 1 387 ? 22.489 31.298 -18.183 1.00 46.84 387 ASN A O 1
ATOM 3128 N N . ASP A 1 388 ? 23.782 32.586 -19.505 1.00 48.00 388 ASP A N 1
ATOM 3129 C CA . ASP A 1 388 ? 24.671 31.521 -20.007 1.00 48.00 388 ASP A CA 1
ATOM 3130 C C . ASP A 1 388 ? 25.402 30.700 -18.915 1.00 48.00 388 ASP A C 1
ATOM 3132 O O . ASP A 1 388 ? 26.563 30.952 -18.585 1.00 48.00 388 ASP A O 1
ATOM 3136 N N . ASP A 1 389 ? 24.740 29.666 -18.389 1.00 45.91 389 ASP A N 1
ATOM 3137 C CA . ASP A 1 389 ? 25.333 28.654 -17.513 1.00 45.91 389 ASP A CA 1
ATOM 3138 C C . ASP A 1 389 ? 26.094 27.603 -18.356 1.00 45.91 389 ASP A C 1
ATOM 3140 O O . ASP A 1 389 ? 25.499 26.853 -19.135 1.00 45.91 389 ASP A O 1
ATOM 3144 N N . GLN A 1 390 ? 27.418 27.496 -18.186 1.00 47.81 390 GLN A N 1
ATOM 3145 C CA . GLN A 1 390 ? 28.202 26.386 -18.754 1.00 47.81 390 GLN A CA 1
ATOM 3146 C C . GLN A 1 390 ? 28.111 25.144 -17.859 1.00 47.81 390 GLN A C 1
ATOM 3148 O O . GLN A 1 390 ? 28.281 25.238 -16.641 1.00 47.81 390 GLN A O 1
ATOM 3153 N N . TRP A 1 391 ? 27.885 23.966 -18.453 1.00 50.19 391 TRP A N 1
ATOM 3154 C CA . TRP A 1 391 ? 27.734 22.712 -17.713 1.00 50.19 391 TRP A CA 1
ATOM 3155 C C . TRP A 1 391 ? 28.745 21.646 -18.140 1.00 50.19 391 TRP A C 1
ATOM 3157 O O . TRP A 1 391 ? 28.877 21.300 -19.313 1.00 50.19 391 TRP A O 1
ATOM 3167 N N . GLU A 1 392 ? 29.396 21.049 -17.144 1.00 45.12 392 GLU A N 1
ATOM 3168 C CA . GLU A 1 392 ? 30.171 19.820 -17.306 1.00 45.12 392 GLU A CA 1
ATOM 3169 C C . GLU A 1 392 ? 29.248 18.597 -17.235 1.00 45.12 392 GLU A C 1
ATOM 3171 O O . GLU A 1 392 ? 28.351 18.496 -16.377 1.00 45.12 392 GLU A O 1
ATOM 3176 N N . TRP A 1 393 ? 29.454 17.672 -18.169 1.00 54.62 393 TRP A N 1
ATOM 3177 C CA . TRP A 1 393 ? 28.783 16.379 -18.250 1.00 54.62 393 TRP A CA 1
ATOM 3178 C C . TRP A 1 393 ? 29.804 15.271 -18.005 1.00 54.62 393 TRP A C 1
ATOM 3180 O O . TRP A 1 393 ? 30.948 15.395 -18.425 1.00 54.62 393 TRP A O 1
ATOM 3190 N N . ASN A 1 394 ? 29.392 14.194 -17.337 1.00 45.44 394 ASN A N 1
ATOM 3191 C CA . ASN A 1 394 ? 30.225 13.026 -17.069 1.00 45.44 394 ASN A CA 1
ATOM 3192 C C . ASN A 1 394 ? 29.395 11.774 -17.372 1.00 45.44 394 ASN A C 1
ATOM 3194 O O . ASN A 1 394 ? 28.324 11.616 -16.786 1.00 45.44 394 ASN A O 1
ATOM 3198 N N . SER A 1 395 ? 29.863 10.924 -18.286 1.00 44.62 395 SER A N 1
ATOM 3199 C CA . SER A 1 395 ? 29.158 9.717 -18.730 1.00 44.62 395 SER A CA 1
ATOM 3200 C C . SER A 1 395 ? 30.107 8.513 -18.745 1.00 44.62 395 SER A C 1
ATOM 3202 O O . SER A 1 395 ? 31.156 8.595 -19.385 1.00 44.62 395 SER A O 1
ATOM 3204 N N . PRO A 1 396 ? 29.740 7.369 -18.131 1.00 55.44 396 PRO A N 1
ATOM 3205 C CA . PRO A 1 396 ? 30.503 6.122 -18.231 1.00 55.44 396 PRO A CA 1
ATOM 3206 C C . PRO A 1 396 ? 30.302 5.404 -19.577 1.00 55.44 396 PRO A C 1
ATOM 3208 O O . PRO A 1 396 ? 30.869 4.339 -19.787 1.00 55.44 396 PRO A O 1
ATOM 3211 N N . TYR A 1 397 ? 29.462 5.948 -20.466 1.00 50.28 397 TYR A N 1
ATOM 3212 C CA . TYR A 1 397 ? 29.174 5.391 -21.786 1.00 50.28 397 TYR A CA 1
ATOM 3213 C C . TYR A 1 397 ? 29.305 6.467 -22.868 1.00 50.28 397 TYR A C 1
ATOM 3215 O O . TYR A 1 397 ? 28.724 7.551 -22.749 1.00 50.28 397 TYR A O 1
ATOM 3223 N N . THR A 1 398 ? 30.014 6.141 -23.948 1.00 47.31 398 THR A N 1
ATOM 3224 C CA . THR A 1 398 ? 29.993 6.901 -25.209 1.00 47.31 398 THR A CA 1
ATOM 3225 C C . THR A 1 398 ? 28.586 6.828 -25.811 1.00 47.31 398 THR A C 1
ATOM 3227 O O . THR A 1 398 ? 28.021 5.739 -25.896 1.00 47.31 398 THR A O 1
ATOM 3230 N N . GLY A 1 399 ? 27.982 7.946 -26.233 1.00 43.66 399 GLY A N 1
ATOM 3231 C CA . GLY A 1 399 ? 26.569 7.913 -26.631 1.00 43.66 399 GLY A CA 1
ATOM 3232 C C . GLY A 1 399 ? 26.038 9.107 -27.422 1.00 43.66 399 GLY A C 1
ATOM 3233 O O . GLY A 1 399 ? 26.489 10.244 -27.291 1.00 43.66 399 GLY A O 1
ATOM 3234 N N . ARG A 1 400 ? 25.009 8.834 -28.236 1.00 39.66 400 ARG A N 1
ATOM 3235 C CA . ARG A 1 400 ? 24.250 9.836 -28.999 1.00 39.66 400 ARG A CA 1
ATOM 3236 C C . ARG A 1 400 ? 23.016 10.287 -28.219 1.00 39.66 400 ARG A C 1
ATOM 3238 O O . ARG A 1 400 ? 21.940 9.710 -28.359 1.00 39.66 400 ARG A O 1
ATOM 3245 N N . PHE A 1 401 ? 23.179 11.337 -27.424 1.00 38.69 401 PHE A N 1
ATOM 3246 C CA . PHE A 1 401 ? 22.061 12.143 -26.930 1.00 38.69 401 PHE A CA 1
ATOM 3247 C C . PHE A 1 401 ? 21.671 13.201 -27.978 1.00 38.69 401 PHE A C 1
ATOM 3249 O O . PHE A 1 401 ? 22.417 13.445 -28.926 1.00 38.69 401 PHE A O 1
ATOM 3256 N N . ALA A 1 402 ? 20.540 13.883 -27.779 1.00 32.44 402 ALA A N 1
ATOM 3257 C CA . ALA A 1 402 ? 20.215 15.070 -28.561 1.00 32.44 402 ALA A CA 1
ATOM 3258 C C . ALA A 1 402 ? 19.236 16.006 -27.843 1.00 32.44 402 ALA A C 1
ATOM 3260 O O . ALA A 1 402 ? 18.072 15.661 -27.630 1.00 32.44 402 ALA A O 1
ATOM 3261 N N . LEU A 1 403 ? 19.694 17.218 -27.524 1.00 39.62 403 LEU A N 1
ATOM 3262 C CA . LEU A 1 403 ? 18.843 18.333 -27.113 1.00 39.62 403 LEU A CA 1
ATOM 3263 C C . LEU A 1 403 ? 19.512 19.659 -27.507 1.00 39.62 403 LEU A C 1
ATOM 3265 O O . LEU A 1 403 ? 20.701 19.840 -27.277 1.00 39.62 403 LEU A O 1
ATOM 3269 N N . SER A 1 404 ? 18.758 20.566 -28.119 1.00 29.75 404 SER A N 1
ATOM 3270 C CA . SER A 1 404 ? 19.123 21.977 -28.273 1.00 29.75 404 SER A CA 1
ATOM 3271 C C . SER A 1 404 ? 17.859 22.804 -28.103 1.00 29.75 404 SER A C 1
ATOM 3273 O O . SER A 1 404 ? 16.771 22.376 -28.498 1.00 29.75 404 SER A O 1
ATOM 3275 N N . ILE A 1 405 ? 18.007 23.978 -27.502 1.00 33.97 405 ILE A N 1
ATOM 3276 C CA . ILE A 1 405 ? 17.021 25.049 -27.540 1.00 33.97 405 ILE A CA 1
ATOM 3277 C C . ILE A 1 405 ? 17.828 26.316 -27.833 1.00 33.97 405 ILE A C 1
ATOM 3279 O O . ILE A 1 405 ? 18.917 26.492 -27.294 1.00 33.97 405 ILE A O 1
ATOM 3283 N N . THR A 1 406 ? 17.360 27.168 -28.740 1.00 27.47 406 THR A N 1
ATOM 3284 C CA . THR A 1 406 ? 18.021 28.436 -29.091 1.00 27.47 406 THR A CA 1
ATOM 3285 C C . THR A 1 406 ? 16.991 29.358 -29.723 1.00 27.47 406 THR A C 1
ATOM 3287 O O . THR A 1 406 ? 16.364 28.966 -30.704 1.00 27.47 406 THR A O 1
ATOM 3290 N N . ALA A 1 407 ? 16.798 30.550 -29.151 1.00 31.41 407 ALA A N 1
ATOM 3291 C CA . ALA A 1 407 ? 16.269 31.724 -29.852 1.00 31.41 407 ALA A CA 1
ATOM 3292 C C . ALA A 1 407 ? 17.304 32.299 -30.835 1.00 31.41 407 ALA A C 1
ATOM 3294 O O . ALA A 1 407 ? 18.416 32.601 -30.414 1.00 31.41 407 ALA A O 1
ATOM 3295 N N . GLU A 1 408 ? 16.948 32.432 -32.115 1.00 24.80 408 GLU A N 1
ATOM 3296 C CA . GLU A 1 408 ? 17.614 33.251 -33.146 1.00 24.80 408 GLU A CA 1
ATOM 3297 C C . GLU A 1 408 ? 19.159 33.318 -33.104 1.00 24.80 408 GLU A C 1
ATOM 3299 O O . GLU A 1 408 ? 19.774 34.379 -33.018 1.00 24.80 408 GLU A O 1
ATOM 3304 N N . GLY A 1 409 ? 19.796 32.157 -33.284 1.00 29.25 409 GLY A N 1
ATOM 3305 C CA . GLY A 1 409 ? 21.233 32.013 -33.535 1.00 29.25 409 GLY A CA 1
ATOM 3306 C C . GLY A 1 409 ? 21.534 30.710 -34.285 1.00 29.25 409 GLY A C 1
ATOM 3307 O O . GLY A 1 409 ? 20.771 29.754 -34.192 1.00 29.25 409 GLY A O 1
ATOM 3308 N N . LYS A 1 410 ? 22.626 30.652 -35.061 1.00 28.98 410 LYS A N 1
ATOM 3309 C CA . LYS A 1 410 ? 23.006 29.440 -35.821 1.00 28.98 410 LYS A CA 1
ATOM 3310 C C . LYS A 1 410 ? 23.741 28.430 -34.913 1.00 28.98 410 LYS A C 1
ATOM 3312 O O . LYS A 1 410 ? 24.914 28.655 -34.628 1.00 28.98 410 LYS A O 1
ATOM 3317 N N . GLY A 1 411 ? 23.105 27.322 -34.507 1.00 27.94 411 GLY A N 1
ATOM 3318 C CA . GLY A 1 411 ? 23.721 26.247 -33.692 1.00 27.94 411 GLY A CA 1
ATOM 3319 C C . GLY A 1 411 ? 22.810 25.015 -33.491 1.00 27.94 411 GLY A C 1
ATOM 3320 O O . GLY A 1 411 ? 21.593 25.166 -33.524 1.00 27.94 411 GLY A O 1
ATOM 3321 N N . SER A 1 412 ? 23.372 23.788 -33.392 1.00 30.92 412 SER A N 1
ATOM 3322 C CA . SER A 1 412 ? 22.651 22.564 -33.847 1.00 30.92 412 SER A CA 1
ATOM 3323 C C . SER A 1 412 ? 23.454 21.213 -33.677 1.00 30.92 412 SER A C 1
ATOM 3325 O O . SER A 1 412 ? 24.619 21.292 -34.060 1.00 30.92 412 SER A O 1
ATOM 3327 N N . VAL A 1 413 ? 23.132 19.944 -33.249 1.00 34.16 413 VAL A N 1
ATOM 3328 C CA . VAL A 1 413 ? 22.062 19.008 -32.679 1.00 34.16 413 VAL A CA 1
ATOM 3329 C C . VAL A 1 413 ? 20.969 18.165 -33.478 1.00 34.16 413 VAL A C 1
ATOM 3331 O O . VAL A 1 413 ? 19.783 18.492 -33.486 1.00 34.16 413 VAL A O 1
ATOM 3334 N N . SER A 1 414 ? 21.267 16.942 -33.985 1.00 32.84 414 SER A N 1
ATOM 3335 C CA . SER A 1 414 ? 20.333 16.044 -34.761 1.00 32.84 414 SER A CA 1
ATOM 3336 C C . SER A 1 414 ? 19.560 14.977 -33.962 1.00 32.84 414 SER A C 1
ATOM 3338 O O . SER A 1 414 ? 19.922 14.639 -32.845 1.00 32.84 414 SER A O 1
ATOM 3340 N N . LYS A 1 415 ? 18.492 14.412 -34.564 1.00 43.56 415 LYS A N 1
ATOM 3341 C CA . LYS A 1 415 ? 17.675 13.259 -34.093 1.00 43.56 415 LYS A CA 1
ATOM 3342 C C . LYS A 1 415 ? 17.017 13.384 -32.707 1.00 43.56 415 LYS A C 1
ATOM 3344 O O . LYS A 1 415 ? 16.335 12.458 -32.275 1.00 43.56 415 LYS A O 1
ATOM 3349 N N . GLY A 1 416 ? 17.124 14.536 -32.051 1.00 48.84 416 GLY A N 1
ATOM 3350 C CA . GLY A 1 416 ? 16.426 14.831 -30.801 1.00 48.84 416 GLY A CA 1
ATOM 3351 C C . GLY A 1 416 ? 14.923 15.040 -30.986 1.00 48.84 416 GLY A C 1
ATOM 3352 O O . GLY A 1 416 ? 14.480 15.788 -31.857 1.00 48.84 416 GLY A O 1
ATOM 3353 N N . HIS A 1 417 ? 14.123 14.427 -30.114 1.00 52.91 417 HIS A N 1
ATOM 3354 C CA . HIS A 1 417 ? 12.685 14.682 -30.013 1.00 52.91 417 HIS A CA 1
ATOM 3355 C C . HIS A 1 417 ? 12.382 15.679 -28.888 1.00 52.91 417 HIS A C 1
ATOM 3357 O O . HIS A 1 417 ? 11.911 15.310 -27.814 1.00 52.91 417 HIS A O 1
ATOM 3363 N N . ALA A 1 418 ? 12.624 16.963 -29.153 1.00 60.59 418 ALA A N 1
ATOM 3364 C CA . ALA A 1 418 ? 12.267 18.037 -28.235 1.00 60.59 418 ALA A CA 1
ATOM 3365 C C . ALA A 1 418 ? 10.749 18.330 -28.274 1.00 60.59 418 ALA A C 1
ATOM 3367 O O . ALA A 1 418 ? 10.134 18.482 -29.335 1.00 60.59 418 ALA A O 1
ATOM 3368 N N . CYS A 1 419 ? 10.114 18.411 -27.104 1.00 57.16 419 CYS A N 1
ATOM 3369 C CA . CYS A 1 419 ? 8.720 18.833 -26.976 1.00 57.16 419 CYS A CA 1
ATOM 3370 C C . CYS A 1 419 ? 8.447 19.472 -25.612 1.00 57.16 419 CYS A C 1
ATOM 3372 O O . CYS A 1 419 ? 9.079 19.124 -24.618 1.00 57.16 419 CYS A O 1
ATOM 3374 N N . ILE A 1 420 ? 7.491 20.401 -25.573 1.00 62.69 420 ILE A N 1
ATOM 3375 C CA . ILE A 1 420 ? 6.998 20.996 -24.325 1.00 62.69 420 ILE A CA 1
ATOM 3376 C C . ILE A 1 420 ? 5.858 20.116 -23.815 1.00 62.69 420 ILE A C 1
ATOM 3378 O O . ILE A 1 420 ? 4.950 19.787 -24.586 1.00 62.69 420 ILE A O 1
ATOM 3382 N N . THR A 1 421 ? 5.872 19.767 -22.529 1.00 64.19 421 THR A N 1
ATOM 3383 C CA . THR A 1 421 ? 4.789 19.036 -21.856 1.00 64.19 421 THR A CA 1
ATOM 3384 C C . THR A 1 421 ? 4.270 19.787 -20.632 1.00 64.19 421 THR A C 1
ATOM 3386 O O . THR A 1 421 ? 4.927 20.695 -20.130 1.00 64.19 421 THR A O 1
ATOM 3389 N N . ASP A 1 422 ? 3.109 19.382 -20.113 1.00 68.38 422 ASP A N 1
ATOM 3390 C CA . ASP A 1 422 ? 2.751 19.680 -18.722 1.00 68.38 422 ASP A CA 1
ATOM 3391 C C . ASP A 1 422 ? 3.569 18.813 -17.736 1.00 68.38 422 ASP A C 1
ATOM 3393 O O . ASP A 1 422 ? 4.322 17.917 -18.136 1.00 68.38 422 ASP A O 1
ATOM 3397 N N . PHE A 1 423 ? 3.387 19.040 -16.430 1.00 71.88 423 PHE A N 1
ATOM 3398 C CA . PHE A 1 423 ? 4.023 18.246 -15.368 1.00 71.88 423 PHE A CA 1
ATOM 3399 C C . PHE A 1 423 ? 3.607 16.760 -15.342 1.00 71.88 423 PHE A C 1
ATOM 3401 O O . PHE A 1 423 ? 4.212 15.990 -14.604 1.00 71.88 423 PHE A O 1
ATOM 3408 N N . ASN A 1 424 ? 2.605 16.352 -16.131 1.00 74.31 424 ASN A N 1
ATOM 3409 C CA . ASN A 1 424 ? 2.131 14.972 -16.288 1.00 74.31 424 ASN A CA 1
ATOM 3410 C C . ASN A 1 424 ? 2.533 14.380 -17.654 1.00 74.31 424 ASN A C 1
ATOM 3412 O O . ASN A 1 424 ? 1.946 13.393 -18.106 1.00 74.31 424 ASN A O 1
ATOM 3416 N N . TYR A 1 425 ? 3.507 15.003 -18.327 1.00 77.44 425 TYR A N 1
ATOM 3417 C CA . TYR A 1 425 ? 4.030 14.629 -19.641 1.00 77.44 425 TYR A CA 1
ATOM 3418 C C . TYR A 1 425 ? 3.022 14.703 -20.808 1.00 77.44 425 TYR A C 1
ATOM 3420 O O . TYR A 1 425 ? 3.278 14.163 -21.886 1.00 77.44 425 TYR A O 1
ATOM 3428 N N . ASN A 1 426 ? 1.882 15.386 -20.651 1.00 71.81 426 ASN A N 1
ATOM 3429 C CA . ASN A 1 426 ? 0.972 15.665 -21.763 1.00 71.81 426 ASN A CA 1
ATOM 3430 C C . ASN A 1 426 ? 1.618 16.679 -22.708 1.00 71.81 426 ASN A C 1
ATOM 3432 O O . ASN A 1 426 ? 1.937 17.795 -22.301 1.00 71.81 426 ASN A O 1
ATOM 3436 N N . LYS A 1 427 ? 1.790 16.306 -23.976 1.00 73.06 427 LYS A N 1
ATOM 3437 C CA . LYS A 1 427 ? 2.446 17.136 -24.990 1.00 73.06 427 LYS A CA 1
ATOM 3438 C C . LYS A 1 427 ? 1.628 18.390 -25.318 1.00 73.06 427 LYS A C 1
ATOM 3440 O O . LYS A 1 427 ? 0.512 18.289 -25.819 1.00 73.06 427 LYS A O 1
ATOM 3445 N N . ILE A 1 428 ? 2.223 19.556 -25.071 1.00 65.25 428 ILE A N 1
ATOM 3446 C CA . ILE A 1 428 ? 1.679 20.888 -25.368 1.00 65.25 428 ILE A CA 1
ATOM 3447 C C . ILE A 1 428 ? 2.117 21.332 -26.770 1.00 65.25 428 ILE A C 1
ATOM 3449 O O . ILE A 1 428 ? 1.287 21.772 -27.561 1.00 65.25 428 ILE A O 1
ATOM 3453 N N . ALA A 1 429 ? 3.406 21.188 -27.099 1.00 60.44 429 ALA A N 1
ATOM 3454 C CA . ALA A 1 429 ? 3.969 21.624 -28.380 1.00 60.44 429 ALA A CA 1
ATOM 3455 C C . ALA A 1 429 ? 5.123 20.726 -28.855 1.00 60.44 429 ALA A C 1
ATOM 3457 O O . ALA A 1 429 ? 5.808 20.091 -28.052 1.00 60.44 429 ALA A O 1
ATOM 3458 N N . ASN A 1 430 ? 5.366 20.698 -30.169 1.00 67.06 430 ASN A N 1
ATOM 3459 C CA . ASN A 1 430 ? 6.671 20.304 -30.712 1.00 67.06 430 ASN A CA 1
ATOM 3460 C C . ASN A 1 430 ? 7.669 21.451 -30.500 1.00 67.06 430 ASN A C 1
ATOM 3462 O O . ASN A 1 430 ? 7.270 22.613 -30.553 1.00 67.06 430 ASN A O 1
ATOM 3466 N N . VAL A 1 431 ? 8.950 21.127 -30.339 1.00 62.78 431 VAL A N 1
ATOM 3467 C CA . VAL A 1 431 ? 10.054 22.089 -30.453 1.00 62.78 431 VAL A CA 1
ATOM 3468 C C . VAL A 1 431 ? 10.921 21.650 -31.630 1.00 62.78 431 VAL A C 1
ATOM 3470 O O . VAL A 1 431 ? 11.179 20.457 -31.790 1.00 62.78 431 VAL A O 1
ATOM 3473 N N . THR A 1 432 ? 11.346 22.593 -32.469 1.00 58.19 432 THR A N 1
ATOM 3474 C CA . THR A 1 432 ? 12.332 22.318 -33.519 1.00 58.19 432 THR A CA 1
ATOM 3475 C C . THR A 1 432 ? 13.711 22.189 -32.877 1.00 58.19 432 THR A C 1
ATOM 3477 O O . THR A 1 432 ? 14.159 23.115 -32.209 1.00 58.19 432 THR A O 1
ATOM 3480 N N . ALA A 1 433 ? 14.372 21.051 -33.086 1.00 56.34 433 ALA A N 1
ATOM 3481 C CA . ALA A 1 433 ? 15.798 20.858 -32.832 1.00 56.34 433 ALA A CA 1
ATOM 3482 C C . ALA A 1 433 ? 16.508 20.633 -34.182 1.00 56.34 433 ALA A C 1
ATOM 3484 O O . ALA A 1 433 ? 15.914 20.058 -35.097 1.00 56.34 433 ALA A O 1
ATOM 3485 N N . GLU A 1 434 ? 17.752 21.091 -34.320 1.00 46.84 434 GLU A N 1
ATOM 3486 C CA . GLU A 1 434 ? 18.490 21.177 -35.596 1.00 46.84 434 GLU A CA 1
ATOM 3487 C C . GLU A 1 434 ? 19.922 20.619 -35.424 1.00 46.84 434 GLU A C 1
ATOM 3489 O O . GLU A 1 434 ? 20.488 20.911 -34.382 1.00 46.84 434 GLU A O 1
ATOM 3494 N N . GLY A 1 435 ? 20.559 19.906 -36.393 1.00 48.97 435 GLY A N 1
ATOM 3495 C CA . GLY A 1 435 ? 22.049 19.733 -36.492 1.00 48.97 435 GLY A CA 1
ATOM 3496 C C . GLY A 1 435 ? 22.707 18.337 -36.433 1.00 48.97 435 GLY A C 1
ATOM 3497 O O . GLY A 1 435 ? 22.325 17.494 -37.229 1.00 48.97 435 GLY A O 1
ATOM 3498 N N . GLU A 1 436 ? 23.731 18.139 -35.564 1.00 48.91 436 GLU A N 1
ATOM 3499 C CA . GLU A 1 436 ? 24.390 16.881 -35.069 1.00 48.91 436 GLU A CA 1
ATOM 3500 C C . GLU A 1 436 ? 25.150 17.097 -33.720 1.00 48.91 436 GLU A C 1
ATOM 3502 O O . GLU A 1 436 ? 25.450 18.242 -33.392 1.00 48.91 436 GLU A O 1
ATOM 3507 N N . SER A 1 437 ? 25.430 16.051 -32.911 1.00 50.06 437 SER A N 1
ATOM 3508 C CA . SER A 1 437 ? 26.343 16.086 -31.722 1.00 50.06 437 SER A CA 1
ATOM 3509 C C . SER A 1 437 ? 26.736 14.676 -31.209 1.00 50.06 437 SER A C 1
ATOM 3511 O O . SER A 1 437 ? 26.034 13.702 -31.479 1.00 50.06 437 SER A O 1
ATOM 3513 N N . TYR A 1 438 ? 27.847 14.546 -30.468 1.00 52.84 438 TYR A N 1
ATOM 3514 C CA . TYR A 1 438 ? 28.386 13.277 -29.943 1.00 52.84 438 TYR A CA 1
ATOM 3515 C C . TYR A 1 438 ? 29.096 13.496 -28.595 1.00 52.84 438 TYR A C 1
ATOM 3517 O O . TYR A 1 438 ? 29.769 14.512 -28.434 1.00 52.84 438 TYR A O 1
ATOM 3525 N N . LEU A 1 439 ? 28.964 12.553 -27.654 1.00 57.44 439 LEU A N 1
ATOM 3526 C CA . LEU A 1 439 ? 29.755 12.512 -26.416 1.00 57.44 439 LEU A CA 1
ATOM 3527 C C . LEU A 1 439 ? 30.700 11.315 -26.463 1.00 57.44 439 LEU A C 1
ATOM 3529 O O . LEU A 1 439 ? 30.234 10.176 -26.574 1.00 57.44 439 LEU A O 1
ATOM 3533 N N . ASP A 1 440 ? 31.992 11.578 -26.302 1.00 55.72 440 ASP A N 1
ATOM 3534 C CA . ASP A 1 440 ? 32.958 10.557 -25.909 1.00 55.72 440 ASP A CA 1
ATOM 3535 C C . ASP A 1 440 ? 32.774 10.196 -24.420 1.00 55.72 440 ASP A C 1
ATOM 3537 O O . ASP A 1 440 ? 32.192 10.956 -23.638 1.00 55.72 440 ASP A O 1
ATOM 3541 N N . GLU A 1 441 ? 33.255 9.018 -24.022 1.00 59.03 441 GLU A N 1
ATOM 3542 C CA . GLU A 1 441 ? 33.271 8.572 -22.623 1.00 59.03 441 GLU A CA 1
ATOM 3543 C C . GLU A 1 441 ? 34.093 9.515 -21.724 1.00 59.03 441 GLU A C 1
ATOM 3545 O O . GLU A 1 441 ? 35.142 10.031 -22.116 1.00 59.03 441 GLU A O 1
ATOM 3550 N N . GLY A 1 442 ? 33.634 9.720 -20.487 1.00 58.38 442 GLY A N 1
ATOM 3551 C CA . GLY A 1 442 ? 34.258 10.631 -19.530 1.00 58.38 442 GLY A CA 1
ATOM 3552 C C . GLY A 1 442 ? 33.599 12.009 -19.524 1.00 58.38 442 GLY A C 1
ATOM 3553 O O . GLY A 1 442 ? 32.372 12.110 -19.456 1.00 58.38 442 GLY A O 1
ATOM 3554 N N . ILE A 1 443 ? 34.412 13.074 -19.514 1.00 56.38 443 ILE A N 1
ATOM 3555 C CA . ILE A 1 443 ? 33.943 14.453 -19.307 1.00 56.38 443 ILE A CA 1
ATOM 3556 C C . ILE A 1 443 ? 33.816 15.200 -20.637 1.00 56.38 443 ILE A C 1
ATOM 3558 O O . ILE A 1 443 ? 34.804 15.403 -21.338 1.00 56.38 443 ILE A O 1
ATOM 3562 N N . SER A 1 444 ? 32.605 15.673 -20.934 1.00 56.31 444 SER A N 1
ATOM 3563 C CA . SER A 1 444 ? 32.291 16.497 -22.108 1.00 56.31 444 SER A CA 1
ATOM 3564 C C . SER A 1 444 ? 31.700 17.852 -21.679 1.00 56.31 444 SER A C 1
ATOM 3566 O O . SER A 1 444 ? 30.771 17.873 -20.867 1.00 56.31 444 SER A O 1
ATOM 3568 N N . PRO A 1 445 ? 32.185 18.995 -22.198 1.00 54.28 445 PRO A N 1
ATOM 3569 C CA . PRO A 1 445 ? 31.565 20.298 -21.967 1.00 54.28 445 PRO A CA 1
ATOM 3570 C C . PRO A 1 445 ? 30.384 20.509 -22.927 1.00 54.28 445 PRO A C 1
ATOM 3572 O O . PRO A 1 445 ? 30.542 20.368 -24.140 1.00 54.28 445 PRO A O 1
ATOM 3575 N N . VAL A 1 446 ? 29.205 20.875 -22.410 1.00 56.12 446 VAL A N 1
ATOM 3576 C CA . VAL A 1 446 ? 28.010 21.126 -23.239 1.00 56.12 446 VAL A CA 1
ATOM 3577 C C . VAL A 1 446 ? 27.265 22.369 -22.749 1.00 56.12 446 VAL A C 1
ATOM 3579 O O . VAL A 1 446 ? 27.055 22.552 -21.550 1.00 56.12 446 VAL A O 1
ATOM 3582 N N . SER A 1 447 ? 26.848 23.226 -23.682 1.00 55.75 447 SER A N 1
ATOM 3583 C CA . SER A 1 447 ? 26.062 24.433 -23.413 1.00 55.75 447 SER A CA 1
ATOM 3584 C C . SER A 1 447 ? 24.646 24.334 -23.982 1.00 55.75 447 SER A C 1
ATOM 3586 O O . SER A 1 447 ? 24.403 23.695 -25.007 1.00 55.75 447 SER A O 1
ATOM 3588 N N . PHE A 1 448 ? 23.710 25.002 -23.310 1.00 56.59 448 PHE A N 1
ATOM 3589 C CA . PHE A 1 448 ? 22.317 25.139 -23.725 1.00 56.59 448 PHE A CA 1
ATOM 3590 C C . PHE A 1 448 ? 21.932 26.602 -23.585 1.00 56.59 448 PHE A C 1
ATOM 3592 O O . PHE A 1 448 ? 22.162 27.193 -22.534 1.00 56.59 448 PHE A O 1
ATOM 3599 N N . SER A 1 449 ? 21.322 27.172 -24.620 1.00 54.56 449 SER A N 1
ATOM 3600 C CA . SER A 1 449 ? 20.546 28.398 -24.460 1.00 54.56 449 SER A CA 1
ATOM 3601 C C . SER A 1 449 ? 19.060 28.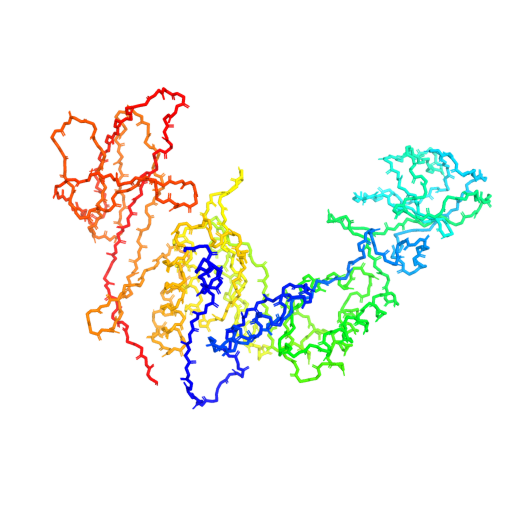042 -24.369 1.00 54.56 449 SER A C 1
ATOM 3603 O O . SER A 1 449 ? 18.661 26.882 -24.491 1.00 54.56 449 SER A O 1
ATOM 3605 N N . CYS A 1 450 ? 18.216 29.036 -24.122 1.00 52.62 450 CYS A N 1
ATOM 3606 C CA . CYS A 1 450 ? 16.775 28.942 -24.313 1.00 52.62 450 CYS A CA 1
ATOM 3607 C C . CYS A 1 450 ? 16.236 30.368 -24.431 1.00 52.62 450 CYS A C 1
ATOM 3609 O O . CYS A 1 450 ? 16.502 31.185 -23.555 1.00 52.62 450 CYS A O 1
ATOM 3611 N N . GLU A 1 451 ? 15.469 30.684 -25.475 1.00 52.59 451 GLU A N 1
ATOM 3612 C CA . GLU A 1 451 ? 14.704 31.933 -25.509 1.00 52.59 451 GLU A CA 1
ATOM 3613 C C . GLU A 1 451 ? 13.221 31.613 -25.342 1.00 52.59 451 GLU A C 1
ATOM 3615 O O . GLU A 1 451 ? 12.635 30.842 -26.104 1.00 52.59 451 GLU A O 1
ATOM 3620 N N . VAL A 1 452 ? 12.605 32.231 -24.337 1.00 52.84 452 VAL A N 1
ATOM 3621 C CA . VAL A 1 452 ? 11.175 32.104 -24.067 1.00 52.84 452 VAL A CA 1
ATOM 3622 C C . VAL A 1 452 ? 10.511 33.426 -24.424 1.00 52.84 452 VAL A C 1
ATOM 3624 O O . VAL A 1 452 ? 10.580 34.387 -23.660 1.00 52.84 452 VAL A O 1
ATOM 3627 N N . LYS A 1 453 ? 9.824 33.468 -25.570 1.00 52.28 453 LYS A N 1
ATOM 3628 C CA . LYS A 1 453 ? 9.069 34.643 -26.041 1.00 52.28 453 LYS A CA 1
ATOM 3629 C C . LYS A 1 453 ? 7.725 34.785 -25.300 1.00 52.28 453 LYS A C 1
ATOM 3631 O O . LYS A 1 453 ? 6.657 34.728 -25.904 1.00 52.28 453 LYS A O 1
ATOM 3636 N N . MET A 1 454 ? 7.791 34.912 -23.972 1.00 51.97 454 MET A N 1
ATOM 3637 C CA . MET A 1 454 ? 6.665 35.098 -23.045 1.00 51.97 454 MET A CA 1
ATOM 3638 C C . MET A 1 454 ? 7.034 36.088 -21.932 1.00 51.97 454 MET A C 1
ATOM 3640 O O . MET A 1 454 ? 8.210 36.320 -21.654 1.00 51.97 454 MET A O 1
ATOM 3644 N N . GLU A 1 455 ? 6.026 36.653 -21.263 1.00 50.16 455 GLU A N 1
ATOM 3645 C CA . GLU A 1 455 ? 6.236 37.519 -20.098 1.00 50.16 455 GLU A CA 1
ATOM 3646 C C . GLU A 1 455 ? 6.963 36.800 -18.954 1.00 50.16 455 GLU A C 1
ATOM 3648 O O . GLU A 1 455 ? 6.819 35.595 -18.746 1.00 50.16 455 GLU A O 1
ATOM 3653 N N . GLU A 1 456 ? 7.681 37.565 -18.130 1.00 52.38 456 GLU A N 1
ATOM 3654 C CA . GLU A 1 456 ? 8.554 37.010 -17.094 1.00 52.38 456 GLU A CA 1
ATOM 3655 C C . GLU A 1 456 ? 7.856 36.115 -16.067 1.00 52.38 456 GLU A C 1
ATOM 3657 O O . GLU A 1 456 ? 8.435 35.145 -15.585 1.00 52.38 456 GLU A O 1
ATOM 3662 N N . ARG A 1 457 ? 6.582 36.401 -15.784 1.00 45.59 457 ARG A N 1
ATOM 3663 C CA . ARG A 1 457 ? 5.737 35.635 -14.855 1.00 45.59 457 ARG A CA 1
ATOM 3664 C C . ARG A 1 457 ? 5.163 34.346 -15.463 1.00 45.59 457 ARG A C 1
ATOM 3666 O O . ARG A 1 457 ? 4.397 33.661 -14.793 1.00 45.59 457 ARG A O 1
ATOM 3673 N N . GLN A 1 458 ? 5.497 34.045 -16.719 1.00 46.31 458 GLN A N 1
ATOM 3674 C CA . GLN A 1 458 ? 5.014 32.892 -17.488 1.00 46.31 458 GLN A CA 1
ATOM 3675 C C . GLN A 1 458 ? 6.164 32.005 -18.014 1.00 46.31 458 GLN A C 1
ATOM 3677 O O . GLN A 1 458 ? 5.908 31.023 -18.709 1.00 46.31 458 GLN A O 1
ATOM 3682 N N . LYS A 1 459 ? 7.427 32.323 -17.682 1.00 52.56 459 LYS A N 1
ATOM 3683 C CA . LYS A 1 459 ? 8.612 31.528 -18.051 1.00 52.56 459 LYS A CA 1
ATOM 3684 C C . LYS A 1 459 ? 8.500 30.087 -17.487 1.00 52.56 459 LYS A C 1
ATOM 3686 O O . LYS A 1 459 ? 8.288 29.943 -16.282 1.00 52.56 459 LYS A O 1
ATOM 3691 N N . PRO A 1 460 ? 8.626 29.025 -18.309 1.00 54.16 460 PRO A N 1
ATOM 3692 C CA . PRO A 1 460 ? 8.526 27.635 -17.857 1.00 54.16 460 PRO A CA 1
ATOM 3693 C C . PRO A 1 460 ? 9.805 27.139 -17.160 1.00 54.16 460 PRO A C 1
ATOM 3695 O O . PRO A 1 460 ? 10.904 27.614 -17.437 1.00 54.16 460 PRO A O 1
ATOM 3698 N N . GLU A 1 461 ? 9.670 26.118 -16.306 1.00 57.75 461 GLU A N 1
ATOM 3699 C CA . GLU A 1 461 ? 10.795 25.367 -15.724 1.00 57.75 461 GLU A CA 1
ATOM 3700 C C . GLU A 1 461 ? 11.469 24.503 -16.808 1.00 57.75 461 GLU A C 1
ATOM 3702 O O . GLU A 1 461 ? 11.030 23.390 -17.103 1.00 57.75 461 GLU A O 1
ATOM 3707 N N . VAL A 1 462 ? 12.542 25.008 -17.421 1.00 59.84 462 VAL A N 1
ATOM 3708 C CA . VAL A 1 462 ? 13.308 24.265 -18.434 1.00 59.84 462 VAL A CA 1
ATOM 3709 C C . VAL A 1 462 ? 14.256 23.282 -17.741 1.00 59.84 462 VAL A C 1
ATOM 3711 O O . VAL A 1 462 ? 15.324 23.657 -17.261 1.00 59.84 462 VAL A O 1
ATOM 3714 N N . THR A 1 463 ? 13.859 22.007 -17.694 1.00 59.50 463 THR A N 1
ATOM 3715 C CA . THR A 1 463 ? 14.724 20.901 -17.255 1.00 59.50 463 THR A CA 1
ATOM 3716 C C . THR A 1 463 ? 15.385 20.233 -18.461 1.00 59.50 463 THR A C 1
ATOM 3718 O O . THR A 1 463 ? 14.695 19.655 -19.299 1.00 59.50 463 THR A O 1
ATOM 3721 N N . VAL A 1 464 ? 16.716 20.249 -18.518 1.00 63.47 464 VAL A N 1
ATOM 3722 C CA . VAL A 1 464 ? 17.526 19.478 -19.473 1.00 63.47 464 VAL A CA 1
ATOM 3723 C C . VAL A 1 464 ? 17.975 18.168 -18.820 1.00 63.47 464 VAL A C 1
ATOM 3725 O O . VAL A 1 464 ? 18.356 18.133 -17.645 1.00 63.47 464 VAL A O 1
ATOM 3728 N N . ARG A 1 465 ? 17.924 17.077 -19.590 1.00 61.50 465 ARG A N 1
ATOM 3729 C CA . ARG A 1 465 ? 18.410 15.751 -19.195 1.00 61.50 465 ARG A CA 1
ATOM 3730 C C . ARG A 1 465 ? 18.887 14.975 -20.4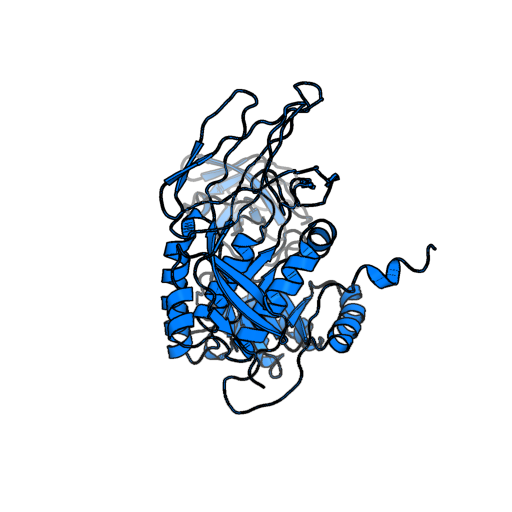20 1.00 61.50 465 ARG A C 1
ATOM 3732 O O . ARG A 1 465 ? 18.275 15.099 -21.479 1.00 61.50 465 ARG A O 1
ATOM 3739 N N . TYR A 1 466 ? 19.938 14.174 -20.269 1.00 65.44 466 TYR A N 1
ATOM 3740 C CA . TYR A 1 466 ? 20.419 13.262 -21.307 1.00 65.44 466 TYR A CA 1
ATOM 3741 C C . TYR A 1 466 ? 20.438 11.809 -20.829 1.00 65.44 466 TYR A C 1
ATOM 3743 O O . TYR A 1 466 ? 20.448 11.523 -19.628 1.00 65.44 466 TYR A O 1
ATOM 3751 N N . TYR A 1 467 ? 20.460 10.915 -21.814 1.00 67.81 467 TYR A N 1
ATOM 3752 C CA . TYR A 1 467 ? 20.572 9.473 -21.654 1.00 67.81 467 TYR A CA 1
ATOM 3753 C C . TYR A 1 467 ? 21.698 8.989 -22.567 1.00 67.81 467 TYR A C 1
ATOM 3755 O O . TYR A 1 467 ? 21.743 9.373 -23.739 1.00 67.81 467 TYR A O 1
ATOM 3763 N N . THR A 1 468 ? 22.593 8.165 -22.039 1.00 68.31 468 THR A N 1
ATOM 3764 C CA . THR A 1 468 ? 23.629 7.459 -22.806 1.00 68.31 468 THR A CA 1
ATOM 3765 C C . THR A 1 468 ? 23.512 5.960 -22.555 1.00 68.31 468 THR A C 1
ATOM 3767 O O . THR A 1 468 ? 23.062 5.531 -21.490 1.00 68.31 468 THR A O 1
ATOM 3770 N N . HIS A 1 469 ? 23.889 5.158 -23.548 1.00 77.69 469 HIS A N 1
ATOM 3771 C CA . HIS A 1 469 ? 23.760 3.702 -23.531 1.00 77.69 469 HIS A CA 1
ATOM 3772 C C . HIS A 1 469 ? 25.127 3.053 -23.711 1.00 77.69 469 HIS A C 1
ATOM 3774 O O . HIS A 1 469 ? 25.855 3.430 -24.626 1.00 77.69 469 HIS A O 1
ATOM 3780 N N . GLY A 1 470 ? 25.456 2.076 -22.866 1.00 76.00 470 GLY A N 1
ATOM 3781 C CA . GLY A 1 470 ? 26.594 1.182 -23.098 1.00 76.00 470 GLY A CA 1
ATOM 3782 C C . GLY A 1 470 ? 26.253 0.063 -24.089 1.00 76.00 470 GLY A C 1
ATOM 3783 O O . GLY A 1 470 ? 25.187 0.067 -24.706 1.00 76.00 470 GLY A O 1
ATOM 3784 N N . ASP A 1 471 ? 27.141 -0.924 -24.225 1.00 82.44 471 ASP A N 1
ATOM 3785 C CA . ASP A 1 471 ? 26.973 -2.011 -25.198 1.00 82.44 471 ASP A CA 1
ATOM 3786 C C . ASP A 1 471 ? 25.672 -2.813 -25.018 1.00 82.44 471 ASP A C 1
ATOM 3788 O O . ASP A 1 471 ? 25.290 -3.227 -23.918 1.00 82.44 471 ASP A O 1
ATOM 3792 N N . ALA A 1 472 ? 25.004 -3.067 -26.144 1.00 87.19 472 ALA A N 1
ATOM 3793 C CA . ALA A 1 472 ? 23.712 -3.737 -26.194 1.00 87.19 472 ALA A CA 1
ATOM 3794 C C . ALA A 1 472 ? 23.831 -5.253 -25.976 1.00 87.19 472 ALA A C 1
ATOM 3796 O O . ALA A 1 472 ? 24.530 -5.953 -26.711 1.00 87.19 472 ALA A O 1
ATOM 3797 N N . LYS A 1 473 ? 23.045 -5.801 -25.044 1.00 89.94 473 LYS A N 1
ATOM 3798 C CA . LYS A 1 473 ? 22.850 -7.250 -24.902 1.00 89.94 473 LYS A CA 1
ATOM 3799 C C . LYS A 1 473 ? 21.597 -7.674 -25.674 1.00 89.94 473 LYS A C 1
ATOM 3801 O O . LYS A 1 473 ? 20.486 -7.273 -25.326 1.00 89.94 473 LYS A O 1
ATOM 3806 N N . LYS A 1 474 ? 21.760 -8.487 -26.726 1.00 90.56 474 LYS A N 1
ATOM 3807 C CA . LYS A 1 474 ? 20.640 -8.998 -27.539 1.00 90.56 474 LYS A CA 1
ATOM 3808 C C . LYS A 1 474 ? 19.879 -10.088 -26.778 1.00 90.56 474 LYS A C 1
ATOM 3810 O O . LYS A 1 474 ? 20.434 -11.128 -26.433 1.00 90.56 474 LYS A O 1
ATOM 3815 N N . LEU A 1 475 ? 18.601 -9.832 -26.521 1.00 90.56 475 LEU A N 1
ATOM 3816 C CA . LEU A 1 475 ? 17.649 -10.730 -25.877 1.00 90.56 475 LEU A CA 1
ATOM 3817 C C . LEU A 1 475 ? 16.674 -11.288 -26.920 1.00 90.56 475 LEU A C 1
ATOM 3819 O O . LEU A 1 475 ? 16.164 -10.564 -27.777 1.00 90.56 475 LEU A O 1
ATOM 3823 N N . ALA A 1 476 ? 16.346 -12.569 -26.794 1.00 83.62 476 ALA A N 1
ATOM 3824 C CA . ALA A 1 476 ? 15.285 -13.215 -27.558 1.00 83.62 476 ALA A CA 1
ATOM 3825 C C . ALA A 1 476 ? 14.222 -13.750 -26.596 1.00 83.62 476 ALA A C 1
ATOM 3827 O O . ALA A 1 476 ? 14.553 -14.331 -25.559 1.00 83.62 476 ALA A O 1
ATOM 3828 N N . LYS A 1 477 ? 12.942 -13.583 -26.946 1.00 78.56 477 LYS A N 1
ATOM 3829 C CA . LYS A 1 477 ? 11.860 -14.246 -26.216 1.00 78.56 477 LYS A CA 1
ATOM 3830 C C . LYS A 1 477 ? 11.974 -15.755 -26.462 1.00 78.56 477 LYS A C 1
ATOM 3832 O O . LYS A 1 477 ? 11.962 -16.180 -27.616 1.00 78.56 477 LYS A O 1
ATOM 3837 N N . LYS A 1 478 ? 12.064 -16.556 -25.399 1.00 73.75 478 LYS A N 1
ATOM 3838 C CA . LYS A 1 478 ? 11.954 -18.020 -25.505 1.00 73.75 478 LYS A CA 1
ATOM 3839 C C . LYS A 1 478 ? 10.470 -18.397 -25.666 1.00 73.75 478 LYS A C 1
ATOM 3841 O O . LYS A 1 478 ? 9.590 -17.656 -25.211 1.00 73.75 478 LYS A O 1
ATOM 3846 N N . ASN A 1 479 ? 10.206 -19.491 -26.378 1.00 56.38 479 ASN A N 1
ATOM 3847 C CA . ASN A 1 479 ? 8.854 -20.017 -26.610 1.00 56.38 479 ASN A CA 1
ATOM 3848 C C . ASN A 1 479 ? 8.441 -20.975 -25.495 1.00 56.38 479 ASN A C 1
ATOM 3850 O O . ASN A 1 479 ? 9.320 -21.760 -25.080 1.00 56.38 479 ASN A O 1
#

Sequence (479 aa):
MKKTLATLCLLLCAVFCLAQEPLVPRSNKSYLIADGNPKDTAYLRVKSRQAGLDLGLSVLANRVSTTSKYVAPKPSTHLLKQGVLNLQLPIDDKQTEFAVYHSELFDQPANINVLQIDDELVTYRSVEKVGNIHVFYHCVRGAFGTRRVAHSKNAVVYKLWDTPQRSLLPDLELQDQMAQAEAKRCAKTRYPLLIFNDLISYSYNSQGDLAIGHFLDTMHKYNPDKLLQADLLTPASWPYLSRVNENQLWNESMRTKIVETLAEKQEFYAKQQMPWMIGNFQIHLADKNRKSTSMEELEWFLSKAAAFDAGFGLDFSAAAMRKHGLTNIMLNTIKIWESLRLSHAFSDDIKEALKDPYCDWHIQRDEDSSFLLYPQHNSRRYYCNLNDDQWEWNSPYTGRFALSITAEGKGSVSKGHACITDFNYNKIANVTAEGESYLDEGISPVSFSCEVKMEERQKPEVTVRYYTHGDAKKLAKKN

Foldseek 3Di:
DVPPVVVPLPLQDADDDDDDDDDDAPDPAAEDEDEDDPVVQVVVVVNCVVRRHAYEYEDEDFFAALLDPCNPQFHPPFFQFLDKWFFQFKFFLDDQKGKTFDDVSQVDDAQFQWKDFHRKIKTFDDWDDDPGMIMTGRIDTRRSNYDGGIGGGGGMITTFHDDNVGTTGGALVVRLVVLLVVLVVVLPDPRQEYEYEPLQSLCVNVPGLVSSLSSLVSNCVSRVSHAYEYQDDDPSCLVRHQAYAHADDQDDVCLVVLLVVLVVVLVVCVVSVHAAYSHEDEQADDDPPDFGDDPQSLQLVLLLCLLSLHHYHYDYDSVGLVVFQCNVVSSVQNVVSVLQSVLVQQDNVSSPVSSDSQWTWDWDQDPVRWIWIWGKDKWDKDWDDQDWDKDKDAAQAKFFWFDAADDDDDDATPPDFDFDADSSRHTPGGDDGGDGDTDDHTIDIDTYHHDDPDDPVPDDGDIDMTMGTHDIDITDRHD